Protein AF-A0A815E7V5-F1 (afdb_monomer)

pLDDT: mean 80.06, std 16.49, range [22.16, 98.81]

Foldseek 3Di:
DDDDDDDDDDDDDDPDDPQDPLVQQFQEAEEEEALPDDVPDPVNVVLVLLLCLLPVHYDYDNDLVVVLVVLVPDDRHAYEYEYEPVCCVVNCVVCLPPPRYQAYEYEYCDQPVSVVPCVVGPRYPGYDPDSVVVSVSSSVSSVLVLVQPQDDDFDDPPDDPPPDDPVVVVVVVVLVVLLPDDDDPVLLVVLLVVQCSSSVSHPVQVVVSVVCVVCVPVDALVCVCPDPHSPVSRQSSCVVVVVVVSCNSCSVSSNRVVVVVVVVVCVVCVPDDDDDDDDDDDDHDDDLVVLVVVVVRDPPQPPLNVVVVVVLLVVLVVDDLVRLLVLLPQWDWDDDDQVQVQLLVVLQLLLVLVCVVDVPCVQLRDHPPDPPDQPLQAEEEEAPFDDVNHNDQVPFPFQADPSQPDDRYHYDHDDDDDPDPSYAYEYEYEQVRCPDPVNVVVQVPDDLRYAYEYEDADLDQPNQVVLVGFHPFYQYLDSSGLFHFLSFKAKGFDPDPDIDIPDDPVSQPCDPSNVVVCVVSVNDDPDSSLVSSLVSLLSSADLAEEEEDADCPPVPLVVQVVFLCVQTPYLYAYDNDPDPPRHDDPPDPVVVSNLLRHQEYAQEDNEQAQSSRHNRLLSCVVSNHAYEYDHHDPVSCVSSVNPPLQHHYPVVDPGSNVVSVVSVVLSPDSVSVSSNCPCVSRIDMGRDCSVRSSSSVSSVSVSVSSDDSPPSHGDNGPSCVSRHPD

Secondary structure (DSSP, 8-state):
---------------------GGGS-SEEEEEE-TT--TT-HHHHHHHHHHHHH-S-EEEES-HHHHHHHHHH--SSEEEEEEEHHHHHHHHHHHTT-TTEEEEEEE-S-HHHHHHHGGG-TTEEEEESSHHHHHHHHHHHHHHHHHHTSPP----TTS-TT---HHHHHHHHHHHHHHHS---HHHHHHHHHHHHHHTTT-HHHHHHHHHHHHHGGGS-HHHHHHSSSTHHHHHHHHHHTT-HHHHHHTHHHHHHHHHHHHHHHHHHTTT--S-------------HHHHHHHHHH-----HHHHHHHHHHHHHHHTS-HHHHHHHHTT--EE----HHHHHHHHHHHHHHHHHHH-TT-GGG---TT--S-----EEEEEE-S-BTTB-TTTT-S-SS-TT-S---EEEESS------TTEEEEEEEETTTT-SHHHHHHTTS--TT-EEEEEE-S--S--GGGGGS---EEEES-TTSSB-TTSS-EEEE---S--EE---GGG----HHHHHHHHHTT---S-HHHHHHHHHHHHHSEEEEEEE-----SHHHHHHHHHHTTTS-EEEESTTS--TT--PPTTSHHHHHHHHHEEEEEEE-S---TT---HHHHHHHHTT-EEEEESS-HHHHHTTT--GGG-EEGGGSSSHHHHHHHHHHHHH-HHHHHHTTTTGGGEEEE--HHHHHHHHHHHHHHHHHH--TT-----S-HHHHHTTT-

Solvent-accessible surface area (backbone atoms only — not comparable to full-atom values): 42501 Å² total; per-residue (Å²): 136,84,92,85,90,87,82,86,90,84,84,90,72,85,79,73,76,76,76,71,79,56,82,70,58,62,61,57,36,37,39,39,39,34,79,81,76,47,90,87,38,69,68,43,55,55,47,54,45,53,46,23,58,46,41,78,42,70,47,79,35,58,47,71,67,63,49,48,54,53,54,72,71,45,82,87,46,38,31,36,36,40,29,28,55,88,53,38,80,73,44,45,80,71,47,65,81,39,88,39,48,62,42,34,36,33,45,32,90,56,52,79,68,54,61,66,69,48,77,82,40,91,47,54,79,49,72,29,76,53,68,67,68,44,39,53,55,48,35,51,51,49,49,52,52,57,67,46,63,65,84,84,85,86,78,58,99,84,59,67,89,82,75,65,56,75,67,51,59,54,50,52,52,49,48,54,50,40,58,68,55,82,74,52,71,66,53,56,48,55,35,51,53,52,48,50,70,56,37,69,76,16,70,65,58,49,53,52,50,56,50,46,72,75,42,51,86,80,50,54,53,61,56,58,51,69,41,98,55,72,61,36,54,36,51,58,48,23,66,71,70,63,37,62,68,59,45,60,52,43,23,58,57,54,30,49,32,50,53,50,52,53,47,52,53,51,62,76,49,70,85,66,88,77,90,79,86,75,91,82,88,79,92,67,74,73,53,73,73,55,46,60,53,46,70,72,68,58,82,73,70,49,70,67,54,53,50,50,55,51,55,50,53,61,56,54,70,75,54,51,72,70,58,35,45,56,60,54,65,54,69,46,86,54,79,90,77,60,52,45,61,48,51,54,50,53,52,48,53,53,39,54,56,47,48,75,74,43,83,84,54,63,84,82,50,79,74,83,85,80,77,90,77,72,78,90,53,39,35,42,35,31,48,75,35,39,54,88,84,39,58,70,62,79,74,43,94,59,57,53,38,93,55,42,91,62,81,54,59,45,83,38,71,67,94,69,93,79,90,52,92,61,52,45,51,34,38,37,36,33,66,82,53,47,82,36,74,69,44,54,54,56,68,67,68,68,61,92,81,53,44,33,30,39,36,46,77,64,95,68,89,79,42,66,77,55,38,83,42,77,35,49,39,36,36,23,45,37,77,90,32,79,22,29,59,33,67,28,38,44,74,43,77,60,88,65,92,72,79,48,68,78,64,59,82,88,72,58,75,74,43,72,67,53,53,48,49,35,51,77,72,68,54,81,79,90,46,69,69,56,52,36,49,52,51,45,44,65,68,52,26,45,83,30,32,36,35,83,41,63,74,69,62,54,54,67,53,54,58,49,48,68,54,24,54,78,44,36,59,61,55,61,27,28,77,63,46,98,50,95,84,41,72,48,54,91,93,35,72,56,43,54,53,51,49,58,31,26,42,26,23,56,21,58,37,69,49,37,20,57,38,49,67,48,49,57,44,36,48,19,52,64,50,71,17,43,20,36,37,41,42,32,59,73,61,48,47,47,76,62,72,47,60,79,52,53,47,46,58,57,84,84,34,98,40,49,56,58,43,16,55,48,51,52,48,39,64,72,31,69,70,63,41,46,59,46,50,72,63,53,87,46,42,47,74,46,47,54,64,85,68,22,48,12,49,28,43,34,47,45,45,45,52,61,69,70,57,64,97,78,74,85,62,48,48,79,46,52,38,62,64,73,47,40,74,95

Mean predicted aligned error: 18.22 Å

InterPro domains:
  IPR001503 Glycosyl transferase family 10 [PTHR11929] (366-722)
  IPR031481 Fucosyltransferase, N-terminal [PF17039] (396-485)
  IPR038577 GT10-like, C-terminal domain superfamily [G3DSA:3.40.50.11660] (454-690)
  IPR055270 Fucosyltransferase, C-terminal [PF00852] (541-721)

Structure (mmCIF, N/CA/C/O backbone):
data_AF-A0A815E7V5-F1
#
_entry.id   AF-A0A815E7V5-F1
#
loop_
_atom_site.group_PDB
_atom_site.id
_atom_site.type_symbol
_atom_site.label_atom_id
_atom_site.label_alt_id
_atom_site.label_comp_id
_atom_site.label_asym_id
_atom_site.label_entity_id
_atom_site.label_seq_id
_atom_site.pdbx_PDB_ins_code
_atom_site.Cartn_x
_atom_site.Cartn_y
_atom_site.Cartn_z
_atom_site.occupancy
_atom_site.B_iso_or_equiv
_atom_site.auth_seq_id
_atom_site.auth_comp_id
_atom_site.auth_asym_id
_atom_site.auth_atom_id
_atom_site.pdbx_PDB_model_num
ATOM 1 N N . MET A 1 1 ? -47.834 -51.664 -8.925 1.00 28.92 1 MET A N 1
ATOM 2 C CA . MET A 1 1 ? -47.866 -53.082 -9.347 1.00 28.92 1 MET A CA 1
ATOM 3 C C . MET A 1 1 ? -46.616 -53.373 -10.168 1.00 28.92 1 MET A C 1
ATOM 5 O O . MET A 1 1 ? -46.277 -52.545 -10.997 1.00 28.92 1 MET A O 1
ATOM 9 N N . ASN A 1 2 ? -45.987 -54.524 -9.889 1.00 25.11 2 ASN A N 1
ATOM 10 C CA . ASN A 1 2 ? -44.830 -55.189 -10.535 1.00 25.11 2 ASN A CA 1
ATOM 11 C C . ASN A 1 2 ? -43.471 -54.461 -10.484 1.00 25.11 2 ASN A C 1
ATOM 13 O O . ASN A 1 2 ? -43.326 -53.404 -11.074 1.00 25.11 2 ASN A O 1
ATOM 17 N N . ARG A 1 3 ? -42.462 -54.866 -9.685 1.00 23.75 3 ARG A N 1
ATOM 18 C CA . ARG A 1 3 ? -41.739 -56.155 -9.439 1.00 23.75 3 ARG A CA 1
ATOM 19 C C . ARG A 1 3 ? -40.857 -56.647 -10.601 1.00 23.75 3 ARG A C 1
ATOM 21 O O . ARG A 1 3 ? -41.374 -56.990 -11.653 1.00 23.75 3 ARG A O 1
ATOM 28 N N . GLY A 1 4 ? -39.563 -56.831 -10.289 1.00 23.94 4 GLY A N 1
ATOM 29 C CA . GLY A 1 4 ? -38.577 -57.659 -11.010 1.00 23.94 4 GLY A CA 1
ATOM 30 C C . GLY A 1 4 ? -37.130 -57.175 -10.791 1.00 23.94 4 GLY A C 1
ATOM 31 O O . GLY A 1 4 ? -36.650 -56.376 -11.576 1.00 23.94 4 GLY A O 1
ATOM 32 N N . LYS A 1 5 ? -36.519 -57.356 -9.606 1.00 24.69 5 LYS A N 1
ATOM 33 C CA . LYS A 1 5 ? -35.563 -58.428 -9.215 1.00 24.69 5 LYS A CA 1
ATOM 34 C C . LYS A 1 5 ? -34.324 -58.591 -10.118 1.00 24.69 5 LYS A C 1
ATOM 36 O O . LYS A 1 5 ? -34.445 -59.107 -11.218 1.00 24.69 5 LYS A O 1
ATOM 41 N N . LEU A 1 6 ? -33.143 -58.352 -9.534 1.00 23.23 6 LEU A N 1
ATOM 42 C CA . LEU A 1 6 ? -31.944 -59.188 -9.696 1.00 23.23 6 LEU A CA 1
ATOM 43 C C . LEU A 1 6 ? -31.101 -59.154 -8.401 1.00 23.23 6 LEU A C 1
ATOM 45 O O . LEU A 1 6 ? -30.922 -58.116 -7.771 1.00 23.23 6 LEU A O 1
ATOM 49 N N . THR A 1 7 ? -30.707 -60.352 -7.986 1.00 23.59 7 THR A N 1
ATOM 50 C CA . THR A 1 7 ? -30.080 -60.842 -6.741 1.00 23.59 7 THR A CA 1
ATOM 51 C C . THR A 1 7 ? -28.543 -60.712 -6.756 1.00 23.59 7 THR A C 1
ATOM 53 O O . THR A 1 7 ? -27.946 -60.993 -7.786 1.00 23.59 7 THR A O 1
ATOM 56 N N . THR A 1 8 ? -27.901 -60.166 -5.702 1.00 23.45 8 THR A N 1
ATOM 57 C CA . THR A 1 8 ? -27.002 -60.808 -4.682 1.00 23.45 8 THR A CA 1
ATOM 58 C C . THR A 1 8 ? -25.978 -61.823 -5.240 1.00 23.45 8 THR A C 1
ATOM 60 O O . THR A 1 8 ? -26.403 -62.773 -5.883 1.00 23.45 8 THR A O 1
ATOM 63 N N . ASN A 1 9 ? -24.653 -61.781 -5.014 1.00 22.22 9 ASN A N 1
ATOM 64 C CA . ASN A 1 9 ? -23.875 -61.650 -3.766 1.00 22.22 9 ASN A CA 1
ATOM 65 C C . ASN A 1 9 ? -22.360 -61.536 -4.079 1.00 22.22 9 ASN A C 1
ATOM 67 O O . ASN A 1 9 ? -21.902 -62.250 -4.965 1.00 22.22 9 ASN A O 1
ATOM 71 N N . SER A 1 10 ? -21.577 -60.829 -3.248 1.00 22.16 10 SER A N 1
ATOM 72 C CA . SER A 1 10 ? -20.351 -61.397 -2.641 1.00 22.16 10 SER A CA 1
ATOM 73 C C . SER A 1 10 ? -19.775 -60.523 -1.512 1.00 22.16 10 SER A C 1
ATOM 75 O O . SER A 1 10 ? -19.453 -59.356 -1.715 1.00 22.16 10 SER A O 1
ATOM 77 N N . SER A 1 11 ? -19.619 -61.169 -0.352 1.00 23.11 11 SER A N 1
ATOM 78 C CA . SER A 1 11 ? -18.674 -60.917 0.752 1.00 23.11 11 SER A CA 1
ATOM 79 C C . SER A 1 11 ? -18.701 -59.568 1.484 1.00 23.11 11 SER A C 1
ATOM 81 O O . SER A 1 11 ? -18.035 -58.595 1.145 1.00 23.11 11 SER A O 1
ATOM 83 N N . THR A 1 12 ? -19.425 -59.626 2.596 1.00 23.88 12 THR A N 1
ATOM 84 C CA . THR A 1 12 ? -19.374 -58.820 3.816 1.00 23.88 12 THR A CA 1
ATOM 85 C C . THR A 1 12 ? -17.962 -58.529 4.343 1.00 23.88 12 THR A C 1
ATOM 87 O O . THR A 1 12 ? -17.263 -59.436 4.790 1.00 23.88 12 THR A O 1
ATOM 90 N N . VAL A 1 13 ? -17.625 -57.243 4.428 1.00 23.19 13 VAL A N 1
ATOM 91 C CA . VAL A 1 13 ? -16.743 -56.671 5.459 1.00 23.19 13 VAL A CA 1
ATOM 92 C C . VAL A 1 13 ? -17.654 -55.846 6.383 1.00 23.19 13 VAL A C 1
ATOM 94 O O . VAL A 1 13 ? -18.552 -55.170 5.863 1.00 23.19 13 VAL A O 1
ATOM 97 N N . PRO A 1 14 ? -17.530 -55.911 7.723 1.00 23.23 14 PRO A N 1
ATOM 98 C CA . PRO A 1 14 ? -18.440 -55.199 8.616 1.00 23.23 14 PRO A CA 1
ATOM 99 C C . PRO A 1 14 ? -18.379 -53.696 8.337 1.00 23.23 14 PRO A C 1
ATOM 101 O O . PRO A 1 14 ? -17.304 -53.100 8.330 1.00 23.23 14 PRO A O 1
ATOM 104 N N . LYS A 1 15 ? -19.545 -53.084 8.099 1.00 24.66 15 LYS A N 1
ATOM 105 C CA . LYS A 1 15 ? -19.705 -51.631 8.015 1.00 24.66 15 LYS A CA 1
ATOM 106 C C . LYS A 1 15 ? -19.150 -51.011 9.298 1.00 24.66 15 LYS A C 1
ATOM 108 O O . LYS A 1 15 ? -19.799 -51.083 10.339 1.00 24.66 15 LYS A O 1
ATOM 113 N N . GLY A 1 16 ? -17.975 -50.391 9.208 1.00 24.00 16 GLY A N 1
ATOM 114 C CA . GLY A 1 16 ? -17.508 -49.459 10.223 1.00 24.00 16 GLY A CA 1
ATOM 115 C C . GLY A 1 16 ? -18.592 -48.406 10.431 1.00 24.00 16 GLY A C 1
ATOM 116 O O . GLY A 1 16 ? -19.012 -47.743 9.478 1.00 24.00 16 GLY A O 1
ATOM 117 N N . ARG A 1 17 ? -19.095 -48.299 11.666 1.00 25.50 17 ARG A N 1
ATOM 118 C CA . ARG A 1 17 ? -19.889 -47.148 12.099 1.00 25.50 17 ARG A CA 1
ATOM 119 C C . ARG A 1 17 ? -19.095 -45.904 11.700 1.00 25.50 17 ARG A C 1
ATOM 121 O O . ARG A 1 17 ? -17.949 -45.759 12.117 1.00 25.50 17 ARG A O 1
ATOM 128 N N . ARG A 1 18 ? -19.671 -45.048 10.849 1.00 27.34 18 ARG A N 1
ATOM 129 C CA . ARG A 1 18 ? -19.133 -43.707 10.590 1.00 27.34 18 ARG A CA 1
ATOM 130 C C . ARG A 1 18 ? -18.951 -43.055 11.958 1.00 27.34 18 ARG A C 1
ATOM 132 O O . ARG A 1 18 ? -19.955 -42.777 12.606 1.00 27.34 18 ARG A O 1
ATOM 139 N N . ARG A 1 19 ? -17.702 -42.857 12.397 1.00 32.31 19 ARG A N 1
ATOM 140 C CA . ARG A 1 19 ? -17.395 -41.953 13.509 1.00 32.31 19 ARG A CA 1
ATOM 141 C C . ARG A 1 19 ? -18.090 -40.637 13.172 1.00 32.31 19 ARG A C 1
ATOM 143 O O . ARG A 1 19 ? -17.807 -40.042 12.130 1.00 32.31 19 ARG A O 1
ATOM 150 N N . ILE A 1 20 ? -19.068 -40.255 13.989 1.00 39.91 20 ILE A N 1
ATOM 151 C CA . ILE A 1 20 ? -19.664 -38.921 13.952 1.00 39.91 20 ILE A CA 1
ATOM 152 C C . ILE A 1 20 ? -18.496 -37.933 14.053 1.00 39.91 20 ILE A C 1
ATOM 154 O O . ILE A 1 20 ? -17.479 -38.243 14.668 1.00 39.91 20 ILE A O 1
ATOM 158 N N . ASN A 1 21 ? -18.578 -36.798 13.365 1.00 42.44 21 ASN A N 1
ATOM 159 C CA . ASN A 1 21 ? -17.485 -35.834 13.286 1.00 42.44 21 ASN A CA 1
ATOM 160 C C . ASN A 1 21 ? -17.308 -35.144 14.660 1.00 42.44 21 ASN A C 1
ATOM 162 O O . ASN A 1 21 ? -17.805 -34.044 14.881 1.00 42.44 21 ASN A O 1
ATOM 166 N N . ILE A 1 22 ? -16.652 -35.837 15.603 1.00 47.00 22 ILE A N 1
ATOM 167 C CA . ILE A 1 22 ? -16.443 -35.476 17.022 1.00 47.00 22 ILE A CA 1
ATOM 168 C C . ILE A 1 22 ? -15.750 -34.104 17.166 1.00 47.00 22 ILE A C 1
ATOM 170 O O . ILE A 1 22 ? -15.919 -33.409 18.166 1.00 47.00 22 ILE A O 1
ATOM 174 N N . GLN A 1 23 ? -15.066 -33.653 16.111 1.00 49.16 23 GLN A N 1
ATOM 175 C CA . GLN A 1 23 ? -14.321 -32.396 16.002 1.00 49.16 23 GLN A CA 1
ATOM 176 C C . GLN A 1 23 ? -15.164 -31.103 16.120 1.00 49.16 23 GLN A C 1
ATOM 178 O O . GLN A 1 23 ? -14.645 -30.029 15.841 1.00 49.16 23 GLN A O 1
ATOM 183 N N . GLN A 1 24 ? -16.454 -31.124 16.473 1.00 54.06 24 GLN A N 1
ATOM 184 C CA . GLN A 1 24 ? -17.323 -29.937 16.332 1.00 54.06 24 GLN A CA 1
ATOM 185 C C . GLN A 1 24 ? -17.975 -29.411 17.619 1.00 54.06 24 GLN A C 1
ATOM 187 O O . GLN A 1 24 ? -18.744 -28.448 17.548 1.00 54.06 24 GLN A O 1
ATOM 192 N N . LEU A 1 25 ? -17.664 -29.977 18.787 1.00 57.09 25 LEU A N 1
ATOM 193 C CA . LEU A 1 25 ? -18.448 -29.756 20.013 1.00 57.09 25 LEU A CA 1
ATOM 194 C C . LEU A 1 25 ? -17.880 -28.722 20.997 1.00 57.09 25 LEU A C 1
ATOM 196 O O . LEU A 1 25 ? -18.635 -28.215 21.823 1.00 57.09 25 LEU A O 1
ATOM 200 N N . GLN A 1 26 ? -16.597 -28.372 20.889 1.00 66.31 26 GLN A N 1
ATOM 201 C CA . GLN A 1 26 ? -15.911 -27.395 21.748 1.00 66.31 26 GLN A CA 1
ATOM 202 C C . GLN A 1 26 ? -15.188 -26.339 20.894 1.00 66.31 26 GLN A C 1
ATOM 204 O O . GLN A 1 26 ? -14.815 -26.609 19.751 1.00 66.31 26 GLN A O 1
ATOM 209 N N . ASN A 1 27 ? -15.019 -25.124 21.425 1.00 69.88 27 ASN A N 1
ATOM 210 C CA . ASN A 1 27 ? -14.283 -24.017 20.795 1.00 69.88 27 ASN A CA 1
ATOM 211 C C . ASN A 1 27 ? -12.766 -24.139 20.934 1.00 69.88 27 ASN A C 1
ATOM 213 O O . ASN A 1 27 ? -12.042 -23.376 20.291 1.00 69.88 27 ASN A O 1
ATOM 217 N N . VAL A 1 28 ? -12.300 -25.077 21.754 1.00 78.50 28 VAL A N 1
ATOM 218 C CA . VAL A 1 28 ? -10.887 -25.295 22.051 1.00 78.50 28 VAL A CA 1
ATOM 219 C C . VAL A 1 28 ? -10.408 -26.584 21.393 1.00 78.50 28 VAL A C 1
ATOM 221 O O . VAL A 1 28 ? -11.081 -27.610 21.447 1.00 78.50 28 VAL A O 1
ATOM 224 N N . LEU A 1 29 ? -9.237 -26.508 20.772 1.00 86.25 29 LEU A N 1
ATOM 225 C CA . LEU A 1 29 ? -8.514 -27.616 20.173 1.00 86.25 29 LEU A CA 1
ATOM 226 C C . LEU A 1 29 ? -7.160 -27.762 20.858 1.00 86.25 29 LEU A C 1
ATOM 228 O O . LEU A 1 29 ? -6.456 -26.769 21.039 1.00 86.25 29 LEU A O 1
ATOM 232 N N . LEU A 1 30 ? -6.772 -28.990 21.188 1.00 88.50 30 LEU A N 1
ATOM 233 C CA . LEU A 1 30 ? -5.449 -29.286 21.713 1.00 88.50 30 LEU A CA 1
ATOM 234 C C . LEU A 1 30 ? -4.524 -29.789 20.604 1.00 88.50 30 LEU A C 1
ATOM 236 O O . LEU A 1 30 ? -4.850 -30.722 19.873 1.00 88.50 30 LEU A O 1
ATOM 240 N N . VAL A 1 31 ? -3.341 -29.191 20.512 1.00 90.06 31 VAL A N 1
ATOM 241 C CA . VAL A 1 31 ? -2.250 -29.642 19.649 1.00 90.06 31 VAL A CA 1
ATOM 242 C C . VAL A 1 31 ? -1.086 -30.094 20.522 1.00 90.06 31 VAL A C 1
ATOM 244 O O . VAL A 1 31 ? -0.522 -29.296 21.269 1.00 90.06 31 VAL A O 1
ATOM 247 N N . TRP A 1 32 ? -0.712 -31.366 20.427 1.00 90.50 32 TRP A N 1
ATOM 248 C CA . TRP A 1 32 ? 0.444 -31.925 21.123 1.00 90.50 32 TRP A CA 1
ATOM 249 C C . TRP A 1 32 ? 1.603 -32.121 20.140 1.00 90.50 32 TRP A C 1
ATOM 251 O O . TRP A 1 32 ? 1.505 -32.906 19.200 1.00 90.50 32 TRP A O 1
ATOM 261 N N . LEU A 1 33 ? 2.688 -31.372 20.345 1.00 89.62 33 LEU A N 1
ATOM 262 C CA . LEU A 1 33 ? 3.904 -31.404 19.539 1.00 89.62 33 LEU A CA 1
ATOM 263 C C . LEU A 1 33 ? 5.062 -31.997 20.346 1.00 89.62 33 LEU A C 1
ATOM 265 O O . LEU A 1 33 ? 5.603 -31.345 21.244 1.00 89.62 33 LEU A O 1
ATOM 269 N N . ASP A 1 34 ? 5.476 -33.206 19.985 1.00 85.00 34 ASP A N 1
ATOM 270 C CA . ASP A 1 34 ? 6.641 -33.862 20.572 1.00 85.00 34 ASP A CA 1
ATOM 271 C C . ASP A 1 34 ? 7.340 -34.739 19.520 1.00 85.00 34 ASP A C 1
ATOM 273 O O . ASP A 1 34 ? 6.710 -35.516 18.806 1.00 85.00 34 ASP A O 1
ATOM 277 N N . SER A 1 35 ? 8.663 -34.596 19.403 1.00 80.62 35 SER A N 1
ATOM 278 C CA . SER A 1 35 ? 9.484 -35.346 18.448 1.00 80.62 35 SER A CA 1
ATOM 279 C C . SER A 1 35 ? 9.504 -36.850 18.723 1.00 80.62 35 SER A C 1
ATOM 281 O O . SER A 1 35 ? 9.860 -37.615 17.833 1.00 80.62 35 SER A O 1
ATOM 283 N N . ASN A 1 36 ? 9.149 -37.266 19.942 1.00 79.31 36 ASN A N 1
ATOM 284 C CA . ASN A 1 36 ? 9.229 -38.650 20.408 1.00 79.31 36 ASN A CA 1
ATOM 285 C C . ASN A 1 36 ? 7.864 -39.357 20.450 1.00 79.31 36 ASN A C 1
ATOM 287 O O . ASN A 1 36 ? 7.740 -40.387 21.111 1.00 79.31 36 ASN A O 1
ATOM 291 N N . ILE A 1 37 ? 6.832 -38.809 19.797 1.00 80.06 37 ILE A N 1
ATOM 292 C CA . ILE A 1 37 ? 5.515 -39.457 19.756 1.00 80.06 37 ILE A CA 1
ATOM 293 C C . ILE A 1 37 ? 5.615 -40.768 18.975 1.00 80.06 37 ILE A C 1
ATOM 295 O O . ILE A 1 37 ? 5.894 -40.772 17.776 1.00 80.06 37 ILE A O 1
ATOM 299 N N . ASP A 1 38 ? 5.328 -41.864 19.670 1.00 76.50 38 ASP A N 1
ATOM 300 C CA . ASP A 1 38 ? 5.145 -43.196 19.108 1.00 76.50 38 ASP A CA 1
ATOM 301 C C . ASP A 1 38 ? 3.757 -43.709 19.506 1.00 76.50 38 ASP A C 1
ATOM 303 O O . ASP A 1 38 ? 3.495 -43.986 20.677 1.00 76.50 38 ASP A O 1
ATOM 307 N N . GLU A 1 39 ? 2.859 -43.830 18.526 1.00 76.44 39 GLU A N 1
ATOM 308 C CA . GLU A 1 39 ? 1.468 -44.238 18.753 1.00 76.44 39 GLU A CA 1
ATOM 309 C C . GLU A 1 39 ? 1.327 -45.674 19.280 1.00 76.44 39 GLU A C 1
ATOM 311 O O . GLU A 1 39 ? 0.272 -46.041 19.805 1.00 76.44 39 GLU A O 1
ATOM 316 N N . THR A 1 40 ? 2.378 -46.487 19.147 1.00 71.81 40 THR A N 1
ATOM 317 C CA . THR A 1 40 ? 2.397 -47.887 19.583 1.00 71.81 40 THR A CA 1
ATOM 318 C C . THR A 1 40 ? 2.818 -48.068 21.042 1.00 71.81 40 THR A C 1
ATOM 320 O O . THR A 1 40 ? 2.721 -49.176 21.566 1.00 71.81 40 THR A O 1
ATOM 323 N N . ASN A 1 41 ? 3.250 -46.993 21.709 1.00 80.75 41 ASN A N 1
ATOM 324 C CA . ASN A 1 41 ? 3.719 -47.018 23.090 1.00 80.75 41 ASN A CA 1
ATOM 325 C C . ASN A 1 41 ? 2.555 -46.887 24.097 1.00 80.75 41 ASN A C 1
ATOM 327 O O . ASN A 1 41 ? 1.693 -46.015 23.961 1.00 80.75 41 ASN A O 1
ATOM 331 N N . ASP A 1 42 ? 2.568 -47.706 25.152 1.00 74.88 42 ASP A N 1
ATOM 332 C CA . ASP A 1 42 ? 1.609 -47.641 26.261 1.00 74.88 42 ASP A CA 1
ATOM 333 C C . ASP A 1 42 ? 1.627 -46.270 26.966 1.00 74.88 42 ASP A C 1
ATOM 335 O O . ASP A 1 42 ? 0.576 -45.745 27.340 1.00 74.88 42 ASP A O 1
ATOM 339 N N . ASP A 1 43 ? 2.793 -45.626 27.072 1.00 74.75 43 ASP A N 1
ATOM 340 C CA . ASP A 1 43 ? 2.923 -44.283 27.654 1.00 74.75 43 ASP A CA 1
ATOM 341 C C . ASP A 1 43 ? 2.219 -43.216 26.806 1.00 74.75 43 ASP A C 1
ATOM 343 O O . ASP A 1 43 ? 1.613 -42.283 27.345 1.00 74.75 43 ASP A O 1
ATOM 347 N N . TYR A 1 44 ? 2.241 -43.364 25.476 1.00 81.56 44 TYR A N 1
ATOM 348 C CA . TYR A 1 44 ? 1.484 -42.496 24.577 1.00 81.56 44 TYR A CA 1
ATOM 349 C C . TYR A 1 44 ? -0.017 -42.702 24.765 1.00 81.56 44 TYR A C 1
ATOM 351 O O . TYR A 1 44 ? -0.745 -41.719 24.892 1.00 81.56 44 TYR A O 1
ATOM 359 N N . GLN A 1 45 ? -0.478 -43.955 24.837 1.00 78.38 45 GLN A N 1
ATOM 360 C CA . GLN A 1 45 ? -1.899 -44.272 25.020 1.00 78.38 45 GLN A CA 1
ATOM 361 C C . GLN A 1 45 ? -2.438 -43.757 26.364 1.00 78.38 45 GLN A C 1
ATOM 363 O O . GLN A 1 45 ? -3.544 -43.217 26.420 1.00 78.38 45 GLN A O 1
ATOM 368 N N . ASN A 1 46 ? -1.634 -43.829 27.427 1.00 79.69 46 ASN A N 1
ATOM 369 C CA . ASN A 1 46 ? -1.967 -43.253 28.732 1.00 79.69 46 ASN A CA 1
ATOM 370 C C . ASN A 1 46 ? -1.945 -41.713 28.717 1.00 79.69 46 ASN A C 1
ATOM 372 O O . ASN A 1 46 ? -2.786 -41.056 29.331 1.00 79.69 46 ASN A O 1
ATOM 376 N N . THR A 1 47 ? -1.004 -41.110 27.991 1.00 80.50 47 THR A N 1
ATOM 377 C CA . THR A 1 47 ? -0.894 -39.648 27.890 1.00 80.50 47 THR A CA 1
ATOM 378 C C . THR A 1 47 ? -2.037 -39.060 27.071 1.00 80.50 47 THR A C 1
ATOM 380 O O . THR A 1 47 ? -2.694 -38.116 27.508 1.00 80.50 47 THR A O 1
ATOM 383 N N . ILE A 1 48 ? -2.330 -39.633 25.902 1.00 82.31 48 ILE A N 1
ATOM 384 C CA . ILE A 1 48 ? -3.389 -39.146 25.016 1.00 82.31 48 ILE A CA 1
ATOM 385 C C . ILE A 1 48 ? -4.777 -39.332 25.638 1.00 82.31 48 ILE A C 1
ATOM 387 O O . ILE A 1 48 ? -5.628 -38.464 25.454 1.00 82.31 48 ILE A O 1
ATOM 391 N N . SER A 1 49 ? -5.010 -40.404 26.408 1.00 80.06 49 SER A N 1
ATOM 392 C CA . SER A 1 49 ? -6.266 -40.592 27.146 1.00 80.06 49 SER A CA 1
ATOM 393 C C . SER A 1 49 ? -6.434 -39.525 28.230 1.00 80.06 49 SER A C 1
ATOM 395 O O . SER A 1 49 ? -7.477 -38.877 28.303 1.00 80.06 49 SER A O 1
ATOM 397 N N . THR A 1 50 ? -5.372 -39.238 28.987 1.00 80.75 50 THR A N 1
ATOM 398 C CA . THR A 1 50 ? -5.373 -38.184 30.014 1.00 80.75 50 THR A CA 1
ATOM 399 C C . THR A 1 50 ? -5.581 -36.791 29.403 1.00 80.75 50 THR A C 1
ATOM 401 O O . THR A 1 50 ? -6.351 -35.984 29.929 1.00 80.75 50 THR A O 1
ATOM 404 N N . LEU A 1 51 ? -4.960 -36.504 28.252 1.00 84.25 51 LEU A N 1
ATOM 405 C CA . LEU A 1 51 ? -5.178 -35.259 27.508 1.00 84.25 51 LEU A CA 1
ATOM 406 C C . LEU A 1 51 ? -6.612 -35.153 26.970 1.00 84.25 51 LEU A C 1
ATOM 408 O O . LEU A 1 51 ? -7.200 -34.076 27.057 1.00 84.25 51 LEU A O 1
ATOM 412 N N . ARG A 1 52 ? -7.199 -36.253 26.477 1.00 82.38 52 ARG A N 1
ATOM 413 C CA . ARG A 1 52 ? -8.595 -36.299 25.999 1.00 82.38 52 ARG A CA 1
ATOM 414 C C . ARG A 1 52 ? -9.621 -36.071 27.103 1.00 82.38 52 ARG A C 1
ATOM 416 O O . ARG A 1 52 ? -10.651 -35.445 26.851 1.00 82.38 52 ARG A O 1
ATOM 423 N N . CYS A 1 53 ? -9.323 -36.504 28.329 1.00 76.44 53 CYS A N 1
ATOM 424 C CA . CYS A 1 53 ? -10.118 -36.156 29.508 1.00 76.44 53 CYS A CA 1
ATOM 425 C C . CYS A 1 53 ? -10.099 -34.645 29.793 1.00 76.44 53 CYS A C 1
ATOM 427 O O . CYS A 1 53 ? -11.063 -34.108 30.334 1.00 76.44 53 CYS A O 1
ATOM 429 N N . ALA A 1 54 ? -9.026 -33.941 29.423 1.00 78.31 54 ALA A N 1
ATOM 430 C CA . ALA A 1 54 ? -8.907 -32.501 29.621 1.00 78.31 54 ALA A CA 1
ATOM 431 C C . ALA A 1 54 ? -9.499 -31.672 28.464 1.00 78.31 54 ALA A C 1
ATOM 433 O O . ALA A 1 54 ? -10.206 -30.698 28.716 1.00 78.31 54 ALA A O 1
ATOM 434 N N . ILE A 1 55 ? -9.242 -32.057 27.209 1.00 79.56 55 ILE A N 1
ATOM 435 C CA . ILE A 1 55 ? -9.816 -31.454 25.994 1.00 79.56 55 ILE A CA 1
ATOM 436 C C . ILE A 1 55 ? -10.164 -32.581 25.021 1.00 79.56 55 ILE A C 1
ATOM 438 O O . ILE A 1 55 ? -9.303 -33.376 24.672 1.00 79.56 55 ILE A O 1
ATOM 442 N N . ASN A 1 56 ? -11.404 -32.626 24.529 1.00 75.06 56 ASN A N 1
ATOM 443 C CA . ASN A 1 56 ? -11.889 -33.759 23.729 1.00 75.06 56 ASN A CA 1
ATOM 444 C C . ASN A 1 56 ? -11.209 -33.872 22.345 1.00 75.06 56 ASN A C 1
ATOM 446 O O . ASN A 1 56 ? -10.995 -34.970 21.837 1.00 75.06 56 ASN A O 1
ATOM 450 N N . ASP A 1 57 ? -10.880 -32.736 21.722 1.00 79.19 57 ASP A N 1
ATOM 451 C CA . ASP A 1 57 ? -10.274 -32.673 20.387 1.00 79.19 57 ASP A CA 1
ATOM 452 C C . ASP A 1 57 ? -8.755 -32.485 20.502 1.00 79.19 57 ASP A C 1
ATOM 454 O O . ASP A 1 57 ? -8.276 -31.383 20.780 1.00 79.19 57 ASP A O 1
ATOM 458 N N . VAL A 1 58 ? -8.003 -33.576 20.325 1.00 84.81 58 VAL A N 1
ATOM 459 C CA . VAL A 1 58 ? -6.538 -33.608 20.452 1.00 84.81 58 VAL A CA 1
ATOM 460 C C . VAL A 1 58 ? -5.911 -34.084 19.146 1.00 84.81 58 VAL A C 1
ATOM 462 O O . VAL A 1 58 ? -6.200 -35.192 18.692 1.00 84.81 58 VAL A O 1
ATOM 465 N N . ASN A 1 59 ? -5.022 -33.270 18.572 1.00 86.06 59 ASN A N 1
ATOM 466 C CA . ASN A 1 59 ? -4.211 -33.616 17.403 1.00 86.06 59 ASN A CA 1
ATOM 467 C C . ASN A 1 59 ? -2.727 -33.672 17.781 1.00 86.06 59 ASN A C 1
ATOM 469 O O . ASN A 1 59 ? -2.230 -32.801 18.496 1.00 86.06 59 ASN A O 1
ATOM 473 N N . THR A 1 60 ? -2.021 -34.685 17.292 1.00 87.94 60 THR A N 1
ATOM 474 C CA . THR A 1 60 ? -0.619 -34.965 17.619 1.00 87.94 60 THR A CA 1
ATOM 475 C C . THR A 1 60 ? 0.283 -34.738 16.410 1.00 87.94 60 THR A C 1
ATOM 477 O O . THR A 1 60 ? -0.084 -35.058 15.282 1.00 87.94 60 THR A O 1
ATOM 480 N N . TYR A 1 61 ? 1.471 -34.178 16.639 1.00 88.69 61 TYR A N 1
ATOM 481 C CA . TYR A 1 61 ? 2.465 -33.918 15.597 1.00 88.69 61 TYR A CA 1
ATOM 482 C C . TYR A 1 61 ? 3.876 -34.201 16.108 1.00 88.69 61 TYR A C 1
ATOM 484 O O . TYR A 1 61 ? 4.221 -33.847 17.233 1.00 88.69 61 TYR A O 1
ATOM 492 N N . THR A 1 62 ? 4.717 -34.772 15.248 1.00 85.56 62 THR A N 1
ATOM 493 C CA . THR A 1 62 ? 6.155 -34.970 15.509 1.00 85.56 62 THR A CA 1
ATOM 494 C C . THR A 1 62 ? 7.027 -33.890 14.869 1.00 85.56 62 THR A C 1
ATOM 496 O O . THR A 1 62 ? 8.152 -33.654 15.308 1.00 85.56 62 THR A O 1
ATOM 499 N N . ASN A 1 63 ? 6.508 -33.202 13.846 1.00 80.56 63 ASN A N 1
ATOM 500 C CA . ASN A 1 63 ? 7.211 -32.175 13.083 1.00 80.56 63 ASN A CA 1
ATOM 501 C C . ASN A 1 63 ? 6.592 -30.784 13.312 1.00 80.56 63 ASN A C 1
ATOM 503 O O . ASN A 1 63 ? 5.393 -30.576 13.107 1.00 80.56 63 ASN A O 1
ATOM 507 N N . GLY A 1 64 ? 7.431 -29.814 13.689 1.00 78.75 64 GLY A N 1
ATOM 508 C CA . GLY A 1 64 ? 7.020 -28.430 13.929 1.00 78.75 64 GLY A CA 1
ATOM 509 C C . GLY A 1 64 ? 6.446 -27.714 12.700 1.00 78.75 64 GLY A C 1
ATOM 510 O O . GLY A 1 64 ? 5.541 -26.901 12.858 1.00 78.75 64 GLY A O 1
ATOM 511 N N . ASP A 1 65 ? 6.903 -28.023 11.483 1.00 82.00 65 ASP A N 1
ATOM 512 C CA . ASP A 1 65 ? 6.413 -27.374 10.256 1.00 82.00 65 ASP A CA 1
ATOM 513 C C . ASP A 1 65 ? 5.009 -27.856 9.865 1.00 82.00 65 ASP A C 1
ATOM 515 O O . ASP A 1 65 ? 4.151 -27.040 9.534 1.00 82.00 65 ASP A O 1
ATOM 519 N N . GLN A 1 66 ? 4.736 -29.159 9.992 1.00 84.12 66 GLN A N 1
ATOM 520 C CA . GLN A 1 66 ? 3.390 -29.714 9.776 1.00 84.12 66 GLN A CA 1
ATOM 521 C C . GLN A 1 66 ? 2.392 -29.181 10.813 1.00 84.12 66 GLN A C 1
ATOM 523 O O . GLN A 1 66 ? 1.265 -28.820 10.479 1.00 84.12 66 GLN A O 1
ATOM 528 N N . CYS A 1 67 ? 2.831 -29.076 12.070 1.00 86.50 67 CYS A N 1
ATOM 529 C CA . CYS A 1 67 ? 2.054 -28.469 13.147 1.00 86.50 67 CYS A CA 1
ATOM 530 C C . CYS A 1 67 ? 1.694 -27.004 12.830 1.00 86.50 67 CYS A C 1
ATOM 532 O O . CYS A 1 67 ? 0.550 -26.585 13.005 1.00 86.50 67 CYS A O 1
ATOM 534 N N . LEU A 1 68 ? 2.647 -26.229 12.302 1.00 85.19 68 LEU A N 1
ATOM 535 C CA . LEU A 1 68 ? 2.430 -24.834 11.912 1.00 85.19 68 LEU A CA 1
ATOM 536 C C . LEU A 1 68 ? 1.426 -24.681 10.766 1.00 85.19 68 LEU A C 1
ATOM 538 O O . LEU A 1 68 ? 0.545 -23.826 10.850 1.00 85.19 68 LEU A O 1
ATOM 542 N N . GLU A 1 69 ? 1.533 -25.504 9.723 1.00 85.62 69 GLU A N 1
ATOM 543 C CA . GLU A 1 69 ? 0.596 -25.498 8.593 1.00 85.62 69 GLU A CA 1
ATOM 544 C C . GLU A 1 69 ? -0.839 -25.809 9.054 1.00 85.62 69 GLU A C 1
ATOM 546 O O . GLU A 1 69 ? -1.799 -25.132 8.671 1.00 85.62 69 GLU A O 1
ATOM 551 N N . PHE A 1 70 ? -0.997 -26.776 9.960 1.00 86.38 70 PHE A N 1
ATOM 552 C CA . PHE A 1 70 ? -2.295 -27.107 10.542 1.00 86.38 70 PHE A CA 1
ATOM 553 C C . PHE A 1 70 ? -2.896 -25.955 11.368 1.00 86.38 70 PHE A C 1
ATOM 555 O O . PHE A 1 70 ? -4.084 -25.642 11.251 1.00 86.38 70 PHE A O 1
ATOM 562 N N . ILE A 1 71 ? -2.082 -25.271 12.177 1.00 84.56 71 ILE A N 1
ATOM 563 C CA . ILE A 1 71 ? -2.549 -24.119 12.965 1.00 84.56 71 ILE A CA 1
ATOM 564 C C . ILE A 1 71 ? -2.952 -22.958 12.047 1.00 84.56 71 ILE A C 1
ATOM 566 O O . ILE A 1 71 ? -3.962 -22.304 12.297 1.00 84.56 71 ILE A O 1
ATOM 570 N N . GLN A 1 72 ? -2.208 -22.716 10.963 1.00 81.56 72 GLN A N 1
ATOM 571 C CA . GLN A 1 72 ? -2.527 -21.665 9.991 1.00 81.56 72 GLN A CA 1
ATOM 572 C C . GLN A 1 72 ? -3.830 -21.932 9.227 1.00 81.56 72 GLN A C 1
ATOM 574 O O . GLN A 1 72 ? -4.541 -20.988 8.882 1.00 81.56 72 GLN A O 1
ATOM 579 N N . THR A 1 73 ? -4.153 -23.202 8.977 1.00 79.25 73 THR A N 1
ATOM 580 C CA . THR A 1 73 ? -5.372 -23.618 8.263 1.00 79.25 73 THR A CA 1
ATOM 581 C C . THR A 1 73 ? -6.602 -23.737 9.168 1.00 79.25 73 THR A C 1
ATOM 583 O O . THR A 1 73 ? -7.725 -23.759 8.666 1.00 79.25 73 THR A O 1
ATOM 586 N N . THR A 1 74 ? -6.425 -23.749 10.492 1.00 75.25 74 THR A N 1
ATOM 587 C CA . THR A 1 74 ? -7.522 -23.757 11.472 1.00 75.25 74 THR A CA 1
ATOM 588 C C . THR A 1 74 ? -7.995 -22.323 11.731 1.00 75.25 74 THR A C 1
ATOM 590 O O . THR A 1 74 ? -7.234 -21.511 12.242 1.00 75.25 74 THR A O 1
ATOM 593 N N . ILE A 1 75 ? -9.238 -21.974 11.380 1.00 66.12 75 ILE A N 1
ATOM 594 C CA . ILE A 1 75 ? -9.726 -20.572 11.417 1.00 66.12 75 ILE A CA 1
ATOM 595 C C . ILE A 1 75 ? -10.858 -20.376 12.445 1.00 66.12 75 ILE A C 1
ATOM 597 O O . ILE A 1 75 ? -11.105 -19.263 12.902 1.00 66.12 75 ILE A O 1
ATOM 601 N N . ASP A 1 76 ? -11.544 -21.450 12.839 1.00 67.50 76 ASP A N 1
ATOM 602 C CA . ASP A 1 76 ? -12.787 -21.433 13.623 1.00 67.50 76 ASP A CA 1
ATOM 603 C C . ASP A 1 76 ? -12.634 -21.938 15.073 1.00 67.50 76 ASP A C 1
ATOM 605 O O . ASP A 1 76 ? -13.626 -22.060 15.799 1.00 67.50 76 ASP A O 1
ATOM 609 N N . LYS A 1 77 ? -11.402 -22.228 15.512 1.00 73.56 77 LYS A N 1
ATOM 610 C CA . LYS A 1 77 ? -11.099 -22.759 16.850 1.00 73.56 77 LYS A CA 1
ATOM 611 C C . LYS A 1 77 ? -9.913 -22.063 17.504 1.00 73.56 77 LYS A C 1
ATOM 613 O O . LYS A 1 77 ? -9.006 -21.575 16.836 1.00 73.56 77 LYS A O 1
ATOM 618 N N . ASN A 1 78 ? -9.917 -22.076 18.832 1.00 80.62 78 ASN A N 1
ATOM 619 C CA . ASN A 1 78 ? -8.800 -21.640 19.658 1.00 80.62 78 ASN A CA 1
ATOM 620 C C . ASN A 1 78 ? -7.880 -22.821 19.949 1.00 80.62 78 ASN A C 1
ATOM 622 O O . ASN A 1 78 ? -8.349 -23.869 20.381 1.00 80.62 78 ASN A O 1
ATOM 626 N N . VAL A 1 79 ? -6.581 -22.647 19.736 1.00 87.50 79 VAL A N 1
ATOM 627 C CA . VAL A 1 79 ? -5.591 -23.713 19.879 1.00 87.50 79 VAL A CA 1
ATOM 628 C C . VAL A 1 79 ? -4.860 -23.578 21.213 1.00 87.50 79 VAL A C 1
ATOM 630 O O . VAL A 1 79 ? -4.189 -22.575 21.467 1.00 87.50 79 VAL A O 1
ATOM 633 N N . CYS A 1 80 ? -4.957 -24.607 22.050 1.00 89.88 80 CYS A N 1
ATOM 634 C CA . CYS A 1 80 ? -4.046 -24.853 23.162 1.00 89.88 80 CYS A CA 1
ATOM 635 C C . CYS A 1 80 ? -2.928 -25.779 22.675 1.00 89.88 80 CYS A C 1
ATOM 637 O O . CYS A 1 80 ? -3.197 -26.757 21.982 1.00 89.88 80 CYS A O 1
ATOM 639 N N . MET A 1 81 ? -1.676 -25.486 23.021 1.00 91.50 81 MET A N 1
ATOM 640 C CA . MET A 1 81 ? -0.529 -26.282 22.581 1.00 91.50 81 MET A CA 1
ATOM 641 C C . MET A 1 81 ? 0.211 -26.898 23.762 1.00 91.50 81 MET A C 1
ATOM 643 O O . MET A 1 81 ? 0.549 -26.185 24.701 1.00 91.50 81 MET A O 1
ATOM 647 N N . VAL A 1 82 ? 0.538 -28.185 23.677 1.00 91.62 82 VAL A N 1
ATOM 648 C CA . VAL A 1 82 ? 1.522 -28.851 24.543 1.00 91.62 82 VAL A CA 1
ATOM 649 C C . VAL A 1 82 ? 2.763 -29.111 23.699 1.00 91.62 82 VAL A C 1
ATOM 651 O O . VAL A 1 82 ? 2.673 -29.780 22.673 1.00 91.62 82 VAL A O 1
ATOM 654 N N . ILE A 1 83 ? 3.909 -28.557 24.093 1.00 90.19 83 ILE A N 1
ATOM 655 C CA . ILE A 1 83 ? 5.164 -28.655 23.336 1.00 90.19 83 ILE A CA 1
ATOM 656 C C . ILE A 1 83 ? 6.244 -29.266 24.225 1.00 90.19 83 ILE A C 1
ATOM 658 O O . ILE A 1 83 ? 6.416 -28.850 25.374 1.00 90.19 83 ILE A O 1
ATOM 662 N N . SER A 1 84 ? 7.006 -30.219 23.691 1.00 87.25 84 SER A N 1
ATOM 663 C CA . SER A 1 84 ? 8.169 -30.753 24.396 1.00 87.25 84 SER A CA 1
ATOM 664 C C . SER A 1 84 ? 9.254 -29.684 24.599 1.00 87.25 84 SER A C 1
ATOM 666 O O . SER A 1 84 ? 9.461 -28.792 23.769 1.00 87.25 84 SER A O 1
ATOM 668 N N . GLY A 1 85 ? 9.990 -29.763 25.710 1.00 78.19 85 GLY A N 1
ATOM 669 C CA . GLY A 1 85 ? 11.053 -28.798 26.023 1.00 78.19 85 GLY A CA 1
ATOM 670 C C . GLY A 1 85 ? 12.105 -28.636 24.916 1.00 78.19 85 GLY A C 1
ATOM 671 O O . GLY A 1 85 ? 12.580 -27.523 24.687 1.00 78.19 85 GLY A O 1
ATOM 672 N N . SER A 1 86 ? 12.429 -29.714 24.192 1.00 79.25 86 SER A N 1
ATOM 673 C CA . SER A 1 86 ? 13.400 -29.713 23.086 1.00 79.25 86 SER A CA 1
ATOM 674 C C . SER A 1 86 ? 12.930 -28.911 21.869 1.00 79.25 86 SER A C 1
ATOM 676 O O . SER A 1 86 ? 13.741 -28.257 21.217 1.00 79.25 86 SER A O 1
ATOM 678 N N . LEU A 1 87 ? 11.627 -28.916 21.576 1.00 82.81 87 LEU A N 1
ATOM 679 C CA . LEU A 1 87 ? 11.043 -28.206 20.433 1.00 82.81 87 LEU A CA 1
ATOM 680 C C . LEU A 1 87 ? 10.559 -26.793 20.785 1.00 82.81 87 LEU A C 1
ATOM 682 O O . LEU A 1 87 ? 10.369 -25.962 19.888 1.00 82.81 87 LEU A O 1
ATOM 686 N N . GLY A 1 88 ? 10.384 -26.501 22.077 1.00 80.94 88 GLY A N 1
ATOM 687 C CA . GLY A 1 88 ? 9.850 -25.235 22.580 1.00 80.94 88 GLY A CA 1
ATOM 688 C C . GLY A 1 88 ? 10.614 -24.002 22.090 1.00 80.94 88 GLY A C 1
ATOM 689 O O . GLY A 1 88 ? 9.997 -23.088 21.551 1.00 80.94 88 GLY A O 1
ATOM 690 N N . GLN A 1 89 ? 11.948 -23.987 22.191 1.00 80.25 89 GLN A N 1
ATOM 691 C CA . GLN A 1 89 ? 12.759 -22.805 21.840 1.00 80.25 89 GLN A CA 1
ATOM 692 C C . GLN A 1 89 ? 12.687 -22.424 20.353 1.00 80.25 89 GLN A C 1
ATOM 694 O O . GLN A 1 89 ? 12.761 -21.243 20.018 1.00 80.25 89 GLN A O 1
ATOM 699 N N . HIS A 1 90 ? 12.519 -23.400 19.459 1.00 83.00 90 HIS A N 1
ATOM 700 C CA . HIS A 1 90 ? 12.440 -23.154 18.016 1.00 83.00 90 HIS A CA 1
ATOM 701 C C . HIS A 1 90 ? 11.010 -22.900 17.534 1.00 83.00 90 HIS A C 1
ATOM 703 O O . HIS A 1 90 ? 10.797 -22.137 16.591 1.00 83.00 90 HIS A O 1
ATOM 709 N N . THR A 1 91 ? 10.024 -23.524 18.180 1.00 83.88 91 THR A N 1
ATOM 710 C CA . THR A 1 91 ? 8.631 -23.473 17.723 1.00 83.88 91 THR A CA 1
ATOM 711 C C . THR A 1 91 ? 7.881 -22.284 18.315 1.00 83.88 91 THR A C 1
ATOM 713 O O . THR A 1 91 ? 7.163 -21.603 17.582 1.00 83.88 91 THR A O 1
ATOM 716 N N . VAL A 1 92 ? 8.084 -21.972 19.604 1.00 87.62 92 VAL A N 1
ATOM 717 C CA . VAL A 1 92 ? 7.389 -20.870 20.296 1.00 87.62 92 VAL A CA 1
ATOM 718 C C . VAL A 1 92 ? 7.517 -19.530 19.558 1.00 87.62 92 VAL A C 1
ATOM 720 O O . VAL A 1 92 ? 6.475 -18.914 19.338 1.00 87.62 92 VAL A O 1
ATOM 723 N N . PRO A 1 93 ? 8.702 -19.084 19.084 1.00 86.75 93 PRO A N 1
ATOM 724 C CA . PRO A 1 93 ? 8.819 -17.810 18.368 1.00 86.75 93 PRO A CA 1
ATOM 725 C C . PRO A 1 93 ? 7.964 -17.718 17.098 1.00 86.75 93 PRO A C 1
ATOM 727 O O . PRO A 1 93 ? 7.569 -16.625 16.695 1.00 86.75 93 PRO A O 1
ATOM 730 N N . ARG A 1 94 ? 7.667 -18.862 16.468 1.00 85.81 94 ARG A N 1
ATOM 731 C CA . ARG A 1 94 ? 6.887 -18.953 15.226 1.00 85.81 94 ARG A CA 1
ATOM 732 C C . ARG A 1 94 ? 5.382 -18.973 15.502 1.00 85.81 94 ARG A C 1
ATOM 734 O O . ARG A 1 94 ? 4.632 -18.353 14.756 1.00 85.81 94 ARG A O 1
ATOM 741 N N . VAL A 1 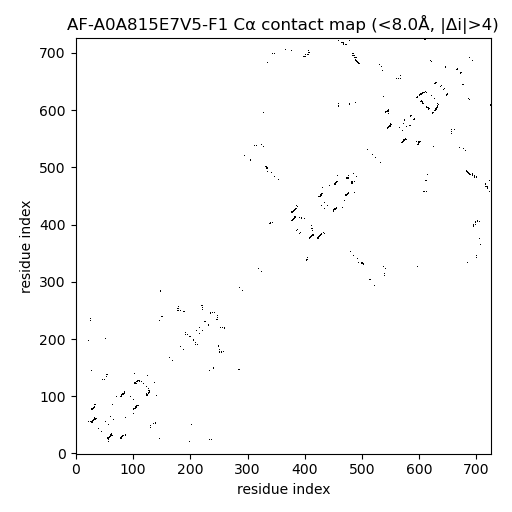95 ? 4.942 -19.643 16.573 1.00 85.62 95 VAL A N 1
ATOM 742 C CA . VAL A 1 95 ? 3.511 -19.782 16.919 1.00 85.62 95 VAL A CA 1
ATOM 743 C C . VAL A 1 95 ? 2.984 -18.688 17.847 1.00 85.62 95 VAL A C 1
ATOM 745 O O . VAL A 1 95 ? 1.789 -18.404 17.840 1.00 85.62 95 VAL A O 1
ATOM 748 N N . HIS A 1 96 ? 3.846 -18.047 18.643 1.00 85.12 96 HIS A N 1
ATOM 749 C CA . HIS A 1 96 ? 3.420 -17.137 19.710 1.00 85.12 96 HIS A CA 1
ATOM 750 C C . HIS A 1 96 ? 2.546 -15.983 19.198 1.00 85.12 96 HIS A C 1
ATOM 752 O O . HIS A 1 96 ? 1.527 -15.656 19.806 1.00 85.12 96 HIS A O 1
ATOM 758 N N . ASN A 1 97 ? 2.886 -15.409 18.044 1.00 81.12 97 ASN A N 1
ATOM 759 C CA . ASN A 1 97 ? 2.159 -14.273 17.472 1.00 81.12 97 ASN A CA 1
ATOM 760 C C . ASN A 1 97 ? 0.897 -14.668 16.683 1.00 81.12 97 ASN A C 1
ATOM 762 O O . ASN A 1 97 ? 0.162 -13.788 16.241 1.00 81.12 97 ASN A O 1
ATOM 766 N N . MET A 1 98 ? 0.611 -15.963 16.513 1.00 80.06 98 MET A N 1
ATOM 767 C CA . MET A 1 98 ? -0.584 -16.424 15.800 1.00 80.06 98 MET A CA 1
ATOM 768 C C . MET A 1 98 ? -1.844 -16.147 16.625 1.00 80.06 98 MET A C 1
ATOM 770 O O . MET A 1 98 ? -1.883 -16.429 17.823 1.00 80.06 98 MET A O 1
ATOM 774 N N . SER A 1 99 ? -2.888 -15.593 16.006 1.00 77.12 99 SER A N 1
ATOM 775 C CA . SER A 1 99 ? -4.134 -15.224 16.698 1.00 77.12 99 SER A CA 1
ATOM 776 C C . SER A 1 99 ? -4.951 -16.436 17.152 1.00 77.12 99 SER A C 1
ATOM 778 O O . SER A 1 99 ? -5.725 -16.323 18.101 1.00 77.12 99 SER A O 1
ATOM 780 N N . GLN A 1 100 ? -4.754 -17.581 16.498 1.00 82.44 100 GLN A N 1
ATOM 781 C CA . GLN A 1 100 ? -5.413 -18.848 16.805 1.00 82.44 100 GLN A CA 1
ATOM 782 C C . GLN A 1 100 ? -4.856 -19.515 18.064 1.00 82.44 100 GLN A C 1
ATOM 784 O O . GLN A 1 100 ? -5.592 -20.204 18.766 1.00 82.44 100 GLN A O 1
ATOM 789 N N . VAL A 1 101 ? -3.567 -19.315 18.360 1.00 86.69 101 VAL A N 1
ATOM 790 C CA . VAL A 1 101 ? -2.897 -19.927 19.515 1.00 86.69 101 VAL A CA 1
ATOM 791 C C . VAL A 1 101 ? -3.211 -19.114 20.760 1.00 86.69 101 VAL A C 1
ATOM 793 O O . VAL A 1 101 ? -2.809 -17.953 20.871 1.00 86.69 101 VAL A O 1
ATOM 796 N N . ASP A 1 102 ? -3.932 -19.730 21.689 1.00 84.25 102 ASP A N 1
ATOM 797 C CA . ASP A 1 102 ? -4.389 -19.105 22.925 1.00 84.25 102 ASP A CA 1
ATOM 798 C C . ASP A 1 102 ? -3.370 -19.291 24.057 1.00 84.25 102 ASP A C 1
ATOM 800 O O . ASP A 1 102 ? -2.871 -18.315 24.617 1.00 84.25 102 ASP A O 1
ATOM 804 N N . SER A 1 103 ? -3.005 -20.546 24.331 1.00 88.62 103 SER A N 1
ATOM 805 C CA . SER A 1 103 ? -2.179 -20.931 25.478 1.00 88.62 103 SER A CA 1
ATOM 806 C C . SER A 1 103 ? -1.173 -22.021 25.098 1.00 88.62 103 SER A C 1
ATOM 808 O O . SER A 1 103 ? -1.508 -22.949 24.362 1.00 88.62 103 SER A O 1
ATOM 810 N N . ILE A 1 104 ? 0.059 -21.916 25.604 1.00 91.19 104 ILE A N 1
ATOM 811 C CA . ILE A 1 104 ? 1.156 -22.863 25.353 1.00 91.19 104 ILE A CA 1
ATOM 812 C C . ILE A 1 104 ? 1.640 -23.456 26.685 1.00 91.19 104 ILE A C 1
ATOM 814 O O . ILE A 1 104 ? 1.908 -22.728 27.640 1.00 91.19 104 ILE A O 1
ATOM 818 N N . PHE A 1 105 ? 1.794 -24.775 26.732 1.00 91.44 105 PHE A N 1
ATOM 819 C CA . PHE A 1 105 ? 2.262 -25.551 27.877 1.00 91.44 105 PHE A CA 1
ATOM 820 C C . PHE A 1 105 ? 3.544 -26.282 27.484 1.00 91.44 105 PHE A C 1
ATOM 822 O O . PHE A 1 105 ? 3.585 -26.944 26.447 1.00 91.44 105 PHE A O 1
ATOM 829 N N . ILE A 1 106 ? 4.601 -26.152 28.286 1.00 89.12 106 ILE A N 1
ATOM 830 C CA . ILE A 1 106 ? 5.875 -26.826 28.013 1.00 89.12 106 ILE A CA 1
ATOM 831 C C . ILE A 1 106 ? 5.973 -28.080 28.875 1.00 89.12 106 ILE A C 1
ATOM 833 O O . ILE A 1 106 ? 5.971 -27.982 30.101 1.00 89.12 106 ILE A O 1
ATOM 837 N N . PHE A 1 107 ? 6.100 -29.245 28.241 1.00 87.25 107 PHE A N 1
ATOM 838 C CA . PHE A 1 107 ? 6.310 -30.520 28.923 1.00 87.25 107 PHE A CA 1
ATOM 839 C C . PHE A 1 107 ? 7.793 -30.907 28.846 1.00 87.25 107 PHE A C 1
ATOM 841 O O . PHE A 1 107 ? 8.345 -31.102 27.760 1.00 87.25 107 PHE A O 1
ATOM 848 N N . SER A 1 108 ? 8.487 -30.923 29.986 1.00 82.19 108 SER A N 1
ATOM 849 C CA . SER A 1 108 ? 9.930 -31.198 30.037 1.00 82.19 108 SER A CA 1
ATOM 850 C C . SER A 1 108 ? 10.371 -31.682 31.413 1.00 82.19 108 SER A C 1
ATOM 852 O O . SER A 1 108 ? 9.951 -31.139 32.432 1.00 82.19 108 SER A O 1
ATOM 854 N N . GLY A 1 109 ? 11.306 -32.636 31.445 1.00 74.56 109 GLY A N 1
ATOM 855 C CA . GLY A 1 109 ? 11.932 -33.116 32.681 1.00 74.56 109 GLY A CA 1
ATOM 856 C C . GLY A 1 109 ? 12.884 -32.109 33.345 1.00 74.56 109 GLY A C 1
ATOM 857 O O . GLY A 1 109 ? 13.240 -32.286 34.506 1.00 74.56 109 GLY A O 1
ATOM 858 N N . ASN A 1 110 ? 13.293 -31.038 32.648 1.00 74.56 110 ASN A N 1
ATOM 859 C CA . ASN A 1 110 ? 14.220 -30.027 33.174 1.00 74.56 110 ASN A CA 1
ATOM 860 C C . ASN A 1 110 ? 13.543 -28.657 33.341 1.00 74.56 110 ASN A C 1
ATOM 862 O O . ASN A 1 110 ? 13.728 -27.737 32.540 1.00 74.56 110 ASN A O 1
ATOM 866 N N . LYS A 1 111 ? 12.752 -28.529 34.410 1.00 76.19 111 LYS A N 1
ATOM 867 C CA . LYS A 1 111 ? 11.969 -27.325 34.725 1.00 76.19 111 LYS A CA 1
ATOM 868 C C . LYS A 1 111 ? 12.830 -26.056 34.820 1.00 76.19 111 LYS A C 1
ATOM 870 O O . LYS A 1 111 ? 12.532 -25.057 34.169 1.00 76.19 111 LYS A O 1
ATOM 875 N N . THR A 1 112 ? 13.945 -26.126 35.544 1.00 71.25 112 THR A N 1
ATOM 876 C CA . THR A 1 112 ? 14.802 -24.973 35.868 1.00 71.25 112 THR A CA 1
ATOM 877 C C . THR A 1 112 ? 15.463 -24.341 34.641 1.00 71.25 112 THR A C 1
ATOM 879 O O . THR A 1 112 ? 15.661 -23.129 34.605 1.00 71.25 112 THR A O 1
ATOM 882 N N . TYR A 1 113 ? 15.800 -25.146 33.625 1.00 76.69 113 TYR A N 1
ATOM 883 C CA . TYR A 1 113 ? 16.379 -24.646 32.375 1.00 76.69 113 TYR A CA 1
ATOM 884 C C . TYR A 1 113 ? 15.343 -23.890 31.531 1.00 76.69 113 TYR A C 1
ATOM 886 O O . TYR A 1 113 ? 15.630 -22.807 31.017 1.00 76.69 113 TYR A O 1
ATOM 894 N N . HIS A 1 114 ? 14.122 -24.425 31.400 1.00 76.38 114 HIS A N 1
ATOM 895 C CA . HIS A 1 114 ? 13.128 -23.808 30.521 1.00 76.38 114 HIS A CA 1
ATOM 896 C C . HIS A 1 114 ? 12.430 -22.587 31.135 1.00 76.38 114 HIS A C 1
ATOM 898 O O . HIS A 1 114 ? 12.061 -21.672 30.403 1.00 76.38 114 HIS A O 1
ATOM 904 N N . GLU A 1 115 ? 12.339 -22.489 32.462 1.00 76.94 115 GLU A N 1
ATOM 905 C CA . GLU A 1 115 ? 11.786 -21.308 33.148 1.00 76.94 115 GLU A CA 1
ATOM 906 C C . GLU A 1 115 ? 12.570 -20.005 32.896 1.00 76.94 115 GLU A C 1
ATOM 908 O O . GLU A 1 115 ? 12.046 -18.914 33.130 1.00 76.94 115 GLU A O 1
ATOM 913 N N . GLN A 1 116 ? 13.814 -20.087 32.411 1.00 74.62 116 GLN A N 1
ATOM 914 C CA . GLN A 1 116 ? 14.643 -18.909 32.141 1.00 74.62 116 GLN A CA 1
ATOM 915 C C . GLN A 1 116 ? 14.216 -18.157 30.875 1.00 74.62 116 GLN A C 1
ATOM 917 O O . GLN A 1 116 ? 14.101 -16.936 30.922 1.00 74.62 116 GLN A O 1
ATOM 922 N N . TRP A 1 117 ? 13.949 -18.864 29.771 1.00 79.62 117 TRP A N 1
ATOM 923 C CA . TRP A 1 117 ? 13.610 -18.247 28.476 1.00 79.62 117 TRP A CA 1
ATOM 924 C C . TRP A 1 117 ? 12.106 -18.029 28.285 1.00 79.62 117 TRP A C 1
ATOM 926 O O . TRP A 1 117 ? 11.686 -17.253 27.433 1.00 79.62 117 TRP A O 1
ATOM 936 N N . ILE A 1 118 ? 11.274 -18.703 29.080 1.00 80.25 118 ILE A N 1
ATOM 937 C CA . ILE A 1 118 ? 9.813 -18.611 28.977 1.00 80.25 118 ILE A CA 1
ATOM 938 C C . ILE A 1 118 ? 9.274 -17.251 29.437 1.00 80.25 118 ILE A C 1
ATOM 940 O O . ILE A 1 118 ? 8.214 -16.834 28.980 1.00 80.25 118 ILE A O 1
ATOM 944 N N . LYS A 1 119 ? 10.017 -16.527 30.286 1.00 76.25 119 LYS A N 1
ATOM 945 C CA . LYS A 1 119 ? 9.623 -15.206 30.810 1.00 76.25 119 LYS A CA 1
ATOM 946 C C . LYS A 1 119 ? 9.366 -14.165 29.719 1.00 76.25 119 LYS A C 1
ATOM 948 O O . LYS A 1 119 ? 8.593 -13.240 29.947 1.00 76.25 119 LYS A O 1
ATOM 953 N N . ASP A 1 120 ? 9.963 -14.351 28.547 1.00 76.69 120 ASP A N 1
ATOM 954 C CA . ASP A 1 120 ? 9.817 -13.451 27.405 1.00 76.69 120 ASP A CA 1
ATOM 955 C C . ASP A 1 120 ? 8.539 -13.724 26.579 1.00 76.69 120 ASP A C 1
ATOM 957 O O . ASP A 1 120 ? 8.232 -12.975 25.652 1.00 76.69 120 ASP A O 1
ATOM 961 N N . TRP A 1 121 ? 7.760 -14.766 26.909 1.00 81.62 121 TRP A N 1
ATOM 962 C CA . TRP A 1 121 ? 6.620 -15.233 26.111 1.00 81.62 121 TRP A CA 1
ATOM 963 C C . TRP A 1 121 ? 5.310 -15.257 26.909 1.00 81.62 121 TRP A C 1
ATOM 965 O O . TRP A 1 121 ? 5.032 -16.175 27.678 1.00 81.62 121 TRP A O 1
ATOM 975 N N . SER A 1 122 ? 4.427 -14.291 26.649 1.00 82.38 122 SER A N 1
ATOM 976 C CA . SER A 1 122 ? 3.188 -14.072 27.422 1.00 82.38 122 SER A CA 1
ATOM 977 C C . SER A 1 122 ? 2.120 -15.174 27.322 1.00 82.38 122 SER A C 1
ATOM 979 O O . SER A 1 122 ? 1.257 -15.267 28.191 1.00 82.38 122 SER A O 1
ATOM 981 N N . LYS A 1 123 ? 2.154 -16.010 26.276 1.00 87.12 123 LYS A N 1
ATOM 982 C CA . LYS A 1 123 ? 1.174 -17.090 26.049 1.00 87.12 123 LYS A CA 1
ATOM 983 C C . LYS A 1 123 ? 1.574 -18.409 26.704 1.00 87.12 123 LYS A C 1
ATOM 985 O O . LYS A 1 123 ? 0.797 -19.361 26.664 1.00 87.12 123 LYS A O 1
ATOM 990 N N . ILE A 1 124 ? 2.778 -18.496 27.269 1.00 88.12 124 ILE A N 1
ATOM 991 C CA . ILE A 1 124 ? 3.217 -19.709 27.952 1.00 88.12 124 ILE A CA 1
ATOM 992 C C . ILE A 1 124 ? 2.642 -19.709 29.367 1.00 88.12 124 ILE A C 1
ATOM 994 O O . ILE A 1 124 ? 2.916 -18.808 30.155 1.00 88.12 124 ILE A O 1
ATOM 998 N N . LYS A 1 125 ? 1.838 -20.725 29.685 1.00 86.06 125 LYS A N 1
ATOM 999 C CA . LYS A 1 125 ? 1.159 -20.851 30.984 1.00 86.06 125 LYS A CA 1
ATOM 1000 C C . LYS A 1 125 ? 2.017 -21.552 32.040 1.00 86.06 125 LYS A C 1
ATOM 1002 O O . LYS A 1 125 ? 1.787 -21.358 33.228 1.00 86.06 125 LYS A O 1
ATOM 1007 N N . GLY A 1 126 ? 3.023 -22.327 31.630 1.00 85.38 126 GLY A N 1
ATOM 1008 C CA . GLY A 1 126 ? 3.978 -22.934 32.557 1.00 85.38 126 GLY A CA 1
ATOM 1009 C C . GLY A 1 126 ? 4.832 -24.052 31.959 1.00 85.38 126 GLY A C 1
ATOM 1010 O O . GLY A 1 126 ? 4.646 -24.452 30.806 1.00 85.38 126 GLY A O 1
ATOM 1011 N N . VAL A 1 127 ? 5.763 -24.548 32.783 1.00 86.44 127 VAL A N 1
ATOM 1012 C CA . VAL A 1 127 ? 6.580 -25.744 32.527 1.00 86.44 127 VAL A CA 1
ATOM 1013 C C . VAL A 1 127 ? 6.174 -26.847 33.490 1.00 86.44 127 VAL A C 1
ATOM 1015 O O . VAL A 1 127 ? 6.171 -26.647 34.709 1.00 86.44 127 VAL A O 1
ATOM 1018 N N . PHE A 1 128 ? 5.884 -28.019 32.940 1.00 86.94 128 PHE A N 1
ATOM 1019 C CA . PHE A 1 128 ? 5.373 -29.165 33.673 1.00 86.94 128 PHE A CA 1
ATOM 1020 C C . PHE A 1 128 ? 6.295 -30.368 33.487 1.00 86.94 128 PHE A C 1
ATOM 1022 O O . PHE A 1 128 ? 6.735 -30.667 32.377 1.00 86.94 128 PHE A O 1
ATOM 1029 N N . THR A 1 129 ? 6.589 -31.041 34.598 1.00 84.31 129 THR A N 1
ATOM 1030 C CA . THR A 1 129 ? 7.359 -32.294 34.652 1.00 84.31 129 THR A CA 1
ATOM 1031 C C . THR A 1 129 ? 6.454 -33.518 34.789 1.00 84.31 129 THR A C 1
ATOM 1033 O O . THR A 1 129 ? 6.915 -34.635 34.595 1.00 84.31 129 THR A O 1
ATOM 1036 N N . ASP A 1 130 ? 5.189 -33.303 35.159 1.00 82.38 130 ASP A N 1
ATOM 1037 C CA . ASP A 1 130 ? 4.165 -34.325 35.375 1.00 82.38 130 ASP A CA 1
ATOM 1038 C C . ASP A 1 130 ? 2.916 -33.956 34.568 1.00 82.38 130 ASP A C 1
ATOM 1040 O O . ASP A 1 130 ? 2.601 -32.772 34.396 1.00 82.38 130 ASP A O 1
ATOM 1044 N N . ILE A 1 131 ? 2.228 -34.970 34.050 1.00 82.75 131 ILE A N 1
ATOM 1045 C CA . ILE A 1 131 ? 1.044 -34.809 33.210 1.00 82.75 131 ILE A CA 1
ATOM 1046 C C . ILE A 1 131 ? -0.173 -34.320 34.005 1.00 82.75 131 ILE A C 1
ATOM 1048 O O . ILE A 1 131 ? -0.975 -33.552 33.483 1.00 82.75 131 ILE A O 1
ATOM 1052 N N . THR A 1 132 ? -0.294 -34.693 35.279 1.00 83.19 132 THR A N 1
ATOM 1053 C CA . THR A 1 132 ? -1.485 -34.423 36.099 1.00 83.19 132 THR A CA 1
ATOM 1054 C C . THR A 1 132 ? -1.672 -32.923 36.353 1.00 83.19 132 THR A C 1
ATOM 1056 O O . THR A 1 132 ? -2.720 -32.391 35.976 1.00 83.19 132 THR A O 1
ATOM 1059 N N . PRO A 1 133 ? -0.664 -32.180 36.865 1.00 86.00 133 PRO A N 1
ATOM 1060 C CA . PRO A 1 133 ? -0.790 -30.734 37.064 1.00 86.00 133 PRO A CA 1
ATOM 1061 C C . PRO A 1 133 ? -0.902 -29.967 35.740 1.00 86.00 133 PRO A C 1
ATOM 1063 O O . PRO A 1 133 ? -1.505 -28.897 35.682 1.00 86.00 133 PRO A O 1
ATOM 1066 N N . MET A 1 134 ? -0.327 -30.507 34.658 1.00 88.50 134 MET A N 1
ATOM 1067 C CA . MET A 1 134 ? -0.467 -29.930 33.322 1.00 88.50 134 MET A CA 1
ATOM 1068 C C . MET A 1 134 ? -1.912 -30.034 32.834 1.00 88.50 134 MET A C 1
ATOM 1070 O O . MET A 1 134 ? -2.460 -29.052 32.343 1.00 88.50 134 MET A O 1
ATOM 1074 N N . CYS A 1 135 ? -2.540 -31.200 32.989 1.00 83.81 135 CYS A N 1
ATOM 1075 C CA . CYS A 1 135 ? -3.930 -31.422 32.612 1.00 83.81 135 CYS A CA 1
ATOM 1076 C C . CYS A 1 135 ? -4.892 -30.546 33.421 1.00 83.81 135 CYS A C 1
ATOM 1078 O O . CYS A 1 135 ? -5.842 -30.024 32.845 1.00 83.81 135 CYS A O 1
ATOM 1080 N N . GLU A 1 136 ? -4.639 -30.317 34.712 1.00 84.88 136 GLU A N 1
ATOM 1081 C CA . GLU A 1 136 ? -5.418 -29.365 35.519 1.00 84.88 136 GLU A CA 1
ATOM 1082 C C . GLU A 1 136 ? -5.311 -27.932 34.976 1.00 84.88 136 GLU A C 1
ATOM 1084 O O . GLU A 1 136 ? -6.330 -27.289 34.716 1.00 84.88 136 GLU A O 1
ATOM 1089 N N . ALA A 1 137 ? -4.090 -27.458 34.708 1.00 85.31 137 ALA A N 1
ATOM 1090 C CA . ALA A 1 137 ? -3.863 -26.127 34.140 1.00 85.31 137 ALA A CA 1
ATOM 1091 C C . ALA A 1 137 ? -4.465 -25.977 32.729 1.00 85.31 137 ALA A C 1
ATOM 1093 O O . ALA A 1 137 ? -4.950 -24.911 32.345 1.00 85.31 137 ALA A O 1
ATOM 1094 N N . LEU A 1 138 ? -4.454 -27.056 31.950 1.00 86.25 138 LEU A N 1
ATOM 1095 C CA . LEU A 1 138 ? -5.022 -27.114 30.609 1.00 86.25 138 LEU A CA 1
ATOM 1096 C C . LEU A 1 138 ? -6.557 -27.113 30.639 1.00 86.25 138 LEU A C 1
ATOM 1098 O O . LEU A 1 138 ? -7.166 -26.395 29.846 1.00 86.25 138 LEU A O 1
ATOM 1102 N N . LYS A 1 139 ? -7.185 -27.817 31.593 1.00 83.31 139 LYS A N 1
ATOM 1103 C CA . LYS A 1 139 ? -8.632 -27.724 31.861 1.00 83.31 139 LYS A CA 1
ATOM 1104 C C . LYS A 1 139 ? -9.036 -26.300 32.239 1.00 83.31 139 LYS A C 1
ATOM 1106 O O . LYS A 1 139 ? -10.031 -25.788 31.727 1.00 83.31 139 LYS A O 1
ATOM 1111 N N . GLU A 1 140 ? -8.259 -25.643 33.098 1.00 83.19 140 GLU A N 1
ATOM 1112 C CA . GLU A 1 140 ? -8.521 -24.262 33.507 1.00 83.19 140 GLU A CA 1
ATOM 1113 C C . GLU A 1 140 ? -8.413 -23.288 32.323 1.00 83.19 140 GLU A C 1
ATOM 1115 O O . GLU A 1 140 ? -9.324 -22.487 32.097 1.00 83.19 140 GLU A O 1
ATOM 1120 N N . ALA A 1 141 ? -7.357 -23.400 31.512 1.00 82.50 141 ALA A N 1
ATOM 1121 C CA . ALA A 1 141 ? -7.180 -22.564 30.326 1.00 82.50 141 ALA A CA 1
ATOM 1122 C C . ALA A 1 141 ? -8.287 -22.787 29.283 1.00 82.50 141 ALA A C 1
ATOM 1124 O O . ALA A 1 141 ? -8.830 -21.823 28.742 1.00 82.50 141 ALA A O 1
ATOM 1125 N N . ALA A 1 142 ? -8.676 -24.042 29.034 1.00 80.56 142 ALA A N 1
ATOM 1126 C CA . ALA A 1 142 ? -9.787 -24.359 28.141 1.00 80.56 142 ALA A CA 1
ATOM 1127 C C . ALA A 1 142 ? -11.106 -23.753 28.650 1.00 80.56 142 ALA A C 1
ATOM 1129 O O . ALA A 1 142 ? -11.858 -23.159 27.875 1.00 80.56 142 ALA A O 1
ATOM 1130 N N . HIS A 1 143 ? -11.360 -23.830 29.959 1.00 76.75 143 HIS A N 1
ATOM 1131 C CA . HIS A 1 143 ? -12.548 -23.247 30.575 1.00 76.75 143 HIS A CA 1
ATOM 1132 C C . HIS A 1 143 ? -12.589 -21.716 30.448 1.00 76.75 143 HIS A C 1
ATOM 1134 O O . HIS A 1 143 ? -13.611 -21.157 30.042 1.00 76.75 143 HIS A O 1
ATOM 1140 N N . GLN A 1 144 ? -11.476 -21.034 30.734 1.00 74.38 144 GLN A N 1
ATOM 1141 C CA . GLN A 1 144 ? -11.351 -19.582 30.555 1.00 74.38 144 GLN A CA 1
ATOM 1142 C C . GLN A 1 144 ? -11.576 -19.182 29.090 1.00 74.38 144 GLN A C 1
ATOM 1144 O O . GLN A 1 144 ? -12.325 -18.247 28.797 1.00 74.38 144 GLN A O 1
ATOM 1149 N N . CYS A 1 145 ? -10.991 -19.936 28.158 1.00 74.00 145 CYS A N 1
ATOM 1150 C CA . CYS A 1 145 ? -11.139 -19.718 26.725 1.00 74.00 145 CYS A CA 1
ATOM 1151 C C . CYS A 1 145 ? -12.608 -19.812 26.277 1.00 74.00 145 CYS A C 1
ATOM 1153 O O . CYS A 1 145 ? -13.092 -18.933 25.561 1.00 74.00 145 CYS A O 1
ATOM 1155 N N . GLU A 1 146 ? -13.353 -20.811 26.756 1.00 72.06 146 GLU A N 1
ATOM 1156 C CA . GLU A 1 146 ? -14.786 -20.964 26.475 1.00 72.06 146 GLU A CA 1
ATOM 1157 C C . GLU A 1 146 ? -15.630 -19.805 27.028 1.00 72.06 146 GLU A C 1
ATOM 1159 O O . GLU A 1 146 ? -16.470 -19.245 26.311 1.00 72.06 146 GLU A O 1
ATOM 1164 N N . GLN A 1 147 ? -15.377 -19.386 28.274 1.00 69.25 147 GLN A N 1
ATOM 1165 C CA . GLN A 1 147 ? -16.074 -18.253 28.894 1.00 69.25 147 GLN A CA 1
ATOM 1166 C C . GLN A 1 147 ? -15.831 -16.933 28.147 1.00 69.25 147 GLN A C 1
ATOM 1168 O O . GLN A 1 147 ? -16.756 -16.125 27.987 1.00 69.25 147 GLN A O 1
ATOM 1173 N N . ASN A 1 148 ? -14.606 -16.723 27.660 1.00 66.62 148 ASN A N 1
ATOM 1174 C CA . ASN A 1 148 ? -14.201 -15.526 26.925 1.00 66.62 148 ASN A CA 1
ATOM 1175 C C . ASN A 1 148 ? -14.750 -15.470 25.498 1.00 66.62 148 ASN A C 1
ATOM 1177 O O . ASN A 1 148 ? -14.694 -14.419 24.861 1.00 66.62 148 ASN A O 1
ATOM 1181 N N . ALA A 1 149 ? -15.280 -16.570 24.974 1.00 63.75 149 ALA A N 1
ATOM 1182 C CA . ALA A 1 149 ? -15.654 -16.646 23.573 1.00 63.75 149 ALA A CA 1
ATOM 1183 C C . ALA A 1 149 ? -17.081 -16.095 23.296 1.00 63.75 149 ALA A C 1
ATOM 1185 O O . ALA A 1 149 ? -17.463 -15.908 22.141 1.00 63.75 149 ALA A O 1
ATOM 1186 N N . ILE A 1 150 ? -17.877 -15.787 24.330 1.00 61.22 150 ILE A N 1
ATOM 1187 C CA . ILE A 1 150 ? -19.231 -15.224 24.166 1.00 61.22 150 ILE A CA 1
ATOM 1188 C C . ILE A 1 150 ? -19.158 -13.819 23.523 1.00 61.22 150 ILE A C 1
ATOM 1190 O O . ILE A 1 150 ? -18.497 -12.938 24.081 1.00 61.22 150 ILE A O 1
ATOM 1194 N N . PRO A 1 151 ? -19.831 -13.587 22.375 1.00 54.06 151 PRO A N 1
ATOM 1195 C CA . PRO A 1 151 ? -19.802 -12.300 21.686 1.00 54.06 151 PRO A CA 1
ATOM 1196 C C . PRO A 1 151 ? -20.506 -11.208 22.502 1.00 54.06 151 PRO A C 1
ATOM 1198 O O . PRO A 1 151 ? -21.537 -11.452 23.128 1.00 54.06 151 PRO A O 1
ATOM 1201 N N . MET A 1 152 ? -19.958 -9.990 22.465 1.00 51.56 152 MET A N 1
ATOM 1202 C CA . MET A 1 152 ? -20.603 -8.790 23.000 1.00 51.56 152 MET A CA 1
ATOM 1203 C C . MET A 1 152 ? -21.280 -8.012 21.873 1.00 51.56 152 MET A C 1
ATOM 1205 O O . MET A 1 152 ? -20.678 -7.773 20.826 1.00 51.56 152 MET A O 1
ATOM 1209 N N . SER A 1 153 ? -22.513 -7.576 22.112 1.00 47.19 153 SER A N 1
ATOM 1210 C CA . SER A 1 153 ? -23.206 -6.599 21.274 1.00 47.19 153 SER A CA 1
ATOM 1211 C C . SER A 1 153 ? -23.248 -5.272 22.024 1.00 47.19 153 SER A C 1
ATOM 1213 O O . SER A 1 153 ? -23.753 -5.209 23.143 1.00 47.19 153 SER A O 1
ATOM 1215 N N . PHE A 1 154 ? -22.695 -4.222 21.422 1.00 47.09 154 PHE A N 1
ATOM 1216 C CA . PHE A 1 154 ? -22.710 -2.871 21.977 1.00 47.09 154 PHE A CA 1
ATOM 1217 C C . PHE A 1 154 ? -23.828 -2.084 21.305 1.00 47.09 154 PHE A C 1
ATOM 1219 O O . PHE A 1 154 ? -23.882 -2.031 20.080 1.00 47.09 154 PHE A O 1
ATOM 1226 N N . VAL A 1 155 ? -24.710 -1.488 22.102 1.00 45.62 155 VAL A N 1
ATOM 1227 C CA . VAL A 1 155 ? -25.761 -0.590 21.612 1.00 45.62 155 VAL A CA 1
ATOM 1228 C C . VAL A 1 155 ? -25.428 0.810 22.105 1.00 45.62 155 VAL A C 1
ATOM 1230 O O . VAL A 1 155 ? -25.230 1.012 23.306 1.00 45.62 155 VAL A O 1
ATOM 1233 N N . GLY A 1 156 ? -25.318 1.770 21.185 1.00 45.84 156 GLY A N 1
ATOM 1234 C CA . GLY A 1 156 ? -25.051 3.161 21.545 1.00 45.84 156 GLY A CA 1
ATOM 1235 C C . GLY A 1 156 ? -26.236 3.796 22.293 1.00 45.84 156 GLY A C 1
ATOM 1236 O O . GLY A 1 156 ? -27.383 3.438 22.029 1.00 45.84 156 GLY A O 1
ATOM 1237 N N . PRO A 1 157 ? -26.010 4.792 23.172 1.00 46.56 157 PRO A N 1
ATOM 1238 C CA . PRO A 1 157 ? -27.072 5.410 23.980 1.00 46.56 157 PRO A CA 1
ATOM 1239 C C . PRO A 1 157 ? -28.183 6.103 23.164 1.00 46.56 157 PRO A C 1
ATOM 1241 O O . PRO A 1 157 ? -29.255 6.352 23.703 1.00 46.56 157 PRO A O 1
ATOM 1244 N N . ASN A 1 158 ? -27.952 6.381 21.872 1.00 46.78 158 ASN A N 1
ATOM 1245 C CA . ASN A 1 158 ? -28.908 7.018 20.954 1.00 46.78 158 ASN A CA 1
ATOM 1246 C C . ASN A 1 158 ? -29.341 6.115 19.782 1.00 46.78 158 ASN A C 1
ATOM 1248 O O . ASN A 1 158 ? -29.989 6.589 18.846 1.00 46.78 158 ASN A O 1
ATOM 1252 N N . GLU A 1 159 ? -28.972 4.833 19.783 1.00 49.69 159 GLU A N 1
ATOM 1253 C CA . GLU A 1 159 ? -29.410 3.913 18.736 1.00 49.69 159 GLU A CA 1
ATOM 1254 C C . GLU A 1 159 ? -30.807 3.371 19.043 1.00 49.69 159 GLU A C 1
ATOM 1256 O O . GLU A 1 159 ? -31.110 2.902 20.138 1.00 49.69 159 GLU A O 1
ATOM 1261 N N . ASN A 1 160 ? -31.693 3.463 18.053 1.00 46.91 160 ASN A N 1
ATOM 1262 C CA . ASN A 1 160 ? -33.056 2.969 18.161 1.00 46.91 160 ASN A CA 1
ATOM 1263 C C . ASN A 1 160 ? -33.027 1.437 18.305 1.00 46.91 160 ASN A C 1
ATOM 1265 O O . ASN A 1 160 ? -32.704 0.742 17.340 1.00 46.91 160 ASN A O 1
ATOM 1269 N N . LEU A 1 161 ? -33.411 0.927 19.482 1.00 50.84 161 LEU A N 1
ATOM 1270 C CA . LEU A 1 161 ? -33.479 -0.504 19.836 1.00 50.84 161 LEU A CA 1
ATOM 1271 C C . LEU A 1 161 ? -34.336 -1.349 18.868 1.00 50.84 161 LEU A C 1
ATOM 1273 O O . LEU A 1 161 ? -34.282 -2.574 18.902 1.00 50.84 161 LEU A O 1
ATOM 1277 N N . ASN A 1 162 ? -35.102 -0.701 17.983 1.00 46.69 162 ASN A N 1
ATOM 1278 C CA . ASN A 1 162 ? -35.936 -1.338 16.966 1.00 46.69 162 ASN A CA 1
ATOM 1279 C C . ASN A 1 162 ? -35.252 -1.529 15.596 1.00 46.69 162 ASN A C 1
ATOM 1281 O O . ASN A 1 162 ? -35.878 -2.066 14.682 1.00 46.69 162 ASN A O 1
ATOM 1285 N N . ARG A 1 163 ? -33.991 -1.114 15.402 1.00 47.50 163 ARG A N 1
ATOM 1286 C CA . ARG A 1 163 ? -33.209 -1.467 14.198 1.00 47.50 163 ARG A CA 1
ATOM 1287 C C . ARG A 1 163 ? -32.516 -2.810 14.400 1.00 47.50 163 ARG A C 1
ATOM 1289 O O . ARG A 1 163 ? -31.304 -2.898 14.542 1.00 47.50 163 ARG A O 1
ATOM 1296 N N . LEU A 1 164 ? -33.324 -3.856 14.455 1.00 51.72 164 LEU A N 1
ATOM 1297 C CA . LEU A 1 164 ? -32.851 -5.220 14.616 1.00 51.72 164 LEU A CA 1
ATOM 1298 C C . LEU A 1 164 ? -32.224 -5.706 13.301 1.00 51.72 164 LEU A C 1
ATOM 1300 O O . LEU A 1 164 ? -32.822 -5.567 12.233 1.00 51.72 164 LEU A O 1
ATOM 1304 N N . ASP A 1 165 ? -31.017 -6.267 13.383 1.00 54.16 165 ASP A N 1
ATOM 1305 C CA . ASP A 1 165 ? -30.411 -7.041 12.297 1.00 54.16 165 ASP A CA 1
ATOM 1306 C C . ASP A 1 165 ? -31.402 -8.132 11.847 1.00 54.16 165 ASP A C 1
ATOM 1308 O O . ASP A 1 165 ? -32.098 -8.723 12.676 1.00 54.16 165 ASP A O 1
ATOM 1312 N N . THR A 1 166 ? -31.487 -8.427 10.548 1.00 56.75 166 THR A N 1
ATOM 1313 C CA . THR A 1 166 ? -32.361 -9.493 10.021 1.00 56.75 166 THR A CA 1
ATOM 1314 C C . THR A 1 166 ? -32.186 -10.834 10.752 1.00 56.75 166 THR A C 1
ATOM 1316 O O . THR A 1 166 ? -33.158 -11.569 10.917 1.00 56.75 166 THR A O 1
ATOM 1319 N N . SER A 1 167 ? -30.985 -11.134 11.260 1.00 60.03 167 SER A N 1
ATOM 1320 C CA . SER A 1 167 ? -30.682 -12.316 12.083 1.00 60.03 167 SER A CA 1
ATOM 1321 C C . SER A 1 167 ? -31.420 -12.355 13.429 1.00 60.03 167 SER A C 1
ATOM 1323 O O . SER A 1 167 ? -31.758 -13.440 13.912 1.00 60.03 167 SER A O 1
ATOM 1325 N N . PHE A 1 168 ? -31.741 -11.199 14.016 1.00 67.06 168 PHE A N 1
ATOM 1326 C CA . PHE A 1 168 ? -32.499 -11.117 15.263 1.00 67.06 168 PHE A CA 1
ATOM 1327 C C . PHE A 1 168 ? -33.947 -11.580 15.077 1.00 67.06 168 PHE A C 1
ATOM 1329 O O . PHE A 1 168 ? -34.492 -12.278 15.928 1.00 67.06 168 PHE A O 1
ATOM 1336 N N . MET A 1 169 ? -34.577 -11.249 13.942 1.00 69.25 169 MET A N 1
ATOM 1337 C CA . MET A 1 169 ? -35.933 -11.729 13.652 1.00 69.25 169 MET A CA 1
ATOM 1338 C C . MET A 1 169 ? -35.973 -13.259 13.576 1.00 69.25 169 MET A C 1
ATOM 1340 O O . MET A 1 169 ? -36.847 -13.883 14.175 1.00 69.25 169 MET A O 1
ATOM 1344 N N . TYR A 1 170 ? -34.996 -13.874 12.902 1.00 72.56 170 TYR A N 1
ATOM 1345 C CA . TYR A 1 170 ? -34.901 -15.333 12.811 1.00 72.56 170 TYR A CA 1
ATOM 1346 C C . TYR A 1 170 ? -34.627 -15.996 14.162 1.00 72.56 170 TYR A C 1
ATOM 1348 O O . TYR A 1 170 ? -35.203 -17.043 14.445 1.00 72.56 170 TYR A O 1
ATOM 1356 N N . THR A 1 171 ? -33.797 -15.395 15.018 1.00 75.25 171 THR A N 1
ATOM 1357 C CA . THR A 1 171 ? -33.540 -15.931 16.365 1.00 75.25 171 THR A CA 1
ATOM 1358 C C . THR A 1 171 ? -34.745 -15.784 17.288 1.00 75.25 171 THR A C 1
ATOM 1360 O O . THR A 1 171 ? -35.008 -16.703 18.059 1.00 75.25 171 THR A O 1
ATOM 1363 N N . GLN A 1 172 ? -35.533 -14.708 17.177 1.00 78.69 172 GLN A N 1
ATOM 1364 C CA . GLN A 1 172 ? -36.808 -14.608 17.897 1.00 78.69 172 GLN A CA 1
ATOM 1365 C C . GLN A 1 172 ? -37.801 -15.676 17.435 1.00 78.69 172 GLN A C 1
ATOM 1367 O O . GLN A 1 172 ? -38.379 -16.359 18.273 1.00 78.69 172 GLN A O 1
ATOM 1372 N N . ILE A 1 173 ? -37.945 -15.886 16.123 1.00 82.81 173 ILE A N 1
ATOM 1373 C CA . ILE A 1 173 ? -38.805 -16.949 15.580 1.00 82.81 173 ILE A CA 1
ATOM 1374 C C . ILE A 1 173 ? -38.330 -18.327 16.060 1.00 82.81 173 ILE A C 1
ATOM 1376 O O . ILE A 1 173 ? -39.137 -19.121 16.535 1.00 82.81 173 ILE A O 1
ATOM 1380 N N . LEU A 1 174 ? -37.025 -18.605 15.994 1.00 83.50 174 LEU A N 1
ATOM 1381 C CA . LEU A 1 174 ? -36.441 -19.858 16.474 1.00 83.50 174 LEU A CA 1
ATOM 1382 C C . LEU A 1 174 ? -36.698 -20.068 17.971 1.00 83.50 174 LEU A C 1
ATOM 1384 O O . LEU A 1 174 ? -37.071 -21.167 18.371 1.00 83.50 174 LEU A O 1
ATOM 1388 N N . LYS A 1 175 ? -36.544 -19.022 18.790 1.00 84.75 175 LYS A N 1
ATOM 1389 C CA . LYS A 1 175 ? -36.856 -19.056 20.224 1.00 84.75 175 LYS A CA 1
ATOM 1390 C C . LYS A 1 175 ? -38.326 -19.419 20.453 1.00 84.75 175 LYS A C 1
ATOM 1392 O O . LYS A 1 175 ? -38.593 -20.346 21.210 1.00 84.75 175 LYS A O 1
ATOM 1397 N N . GLU A 1 176 ? -39.263 -18.750 19.777 1.00 86.69 176 GLU A N 1
ATOM 1398 C CA . GLU A 1 176 ? -40.699 -19.058 19.894 1.00 86.69 176 GLU A CA 1
ATOM 1399 C C . GLU A 1 176 ? -41.010 -20.501 19.465 1.00 86.69 176 GLU A C 1
ATOM 1401 O O . GLU A 1 176 ? -41.754 -21.206 20.147 1.00 86.69 176 GLU A O 1
ATOM 1406 N N . ILE A 1 177 ? -40.388 -20.983 18.382 1.00 86.69 177 ILE A N 1
ATOM 1407 C CA . ILE A 1 177 ? -40.516 -22.375 17.930 1.00 86.69 177 ILE A CA 1
ATOM 1408 C C . ILE A 1 177 ? -40.025 -23.340 19.017 1.00 86.69 177 ILE A C 1
ATOM 1410 O O . ILE A 1 177 ? -40.772 -24.227 19.425 1.00 86.69 177 ILE A O 1
ATOM 1414 N N . LEU A 1 178 ? -38.799 -23.162 19.520 1.00 86.25 178 LEU A N 1
ATOM 1415 C CA . LEU A 1 178 ? -38.193 -24.053 20.516 1.00 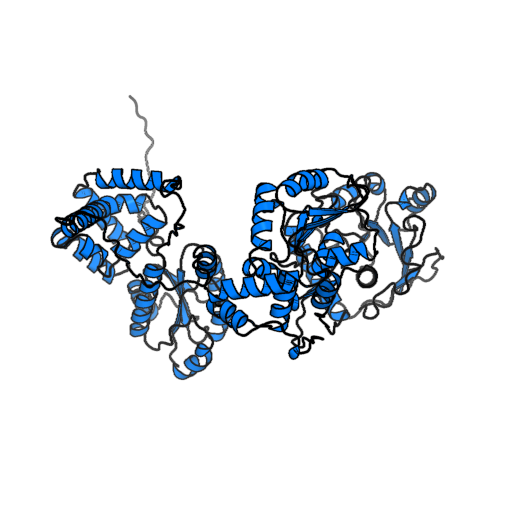86.25 178 LEU A CA 1
ATOM 1416 C C . LEU A 1 178 ? -38.973 -24.081 21.834 1.00 86.25 178 LEU A C 1
ATOM 1418 O O . LEU A 1 178 ? -39.109 -25.140 22.441 1.00 86.25 178 LEU A O 1
ATOM 1422 N N . VAL A 1 179 ? -39.509 -22.941 22.273 1.00 86.62 179 VAL A N 1
ATOM 1423 C CA . VAL A 1 179 ? -40.310 -22.856 23.504 1.00 86.62 179 VAL A CA 1
ATOM 1424 C C . VAL A 1 179 ? -41.693 -23.498 23.325 1.00 86.62 179 VAL A C 1
ATOM 1426 O O . VAL A 1 179 ? -42.234 -24.038 24.294 1.00 86.62 179 VAL A O 1
ATOM 1429 N N . THR A 1 180 ? -42.239 -23.492 22.103 1.00 87.25 180 THR A N 1
ATOM 1430 C CA . THR A 1 180 ? -43.556 -24.069 21.772 1.00 87.25 180 THR A CA 1
ATOM 1431 C C . THR A 1 180 ? -43.507 -25.581 21.529 1.00 87.25 180 THR A C 1
ATOM 1433 O O . THR A 1 180 ? -44.493 -26.280 21.781 1.00 87.25 180 THR A O 1
ATOM 1436 N N . ILE A 1 181 ? -42.379 -26.113 21.044 1.00 87.75 181 ILE A N 1
ATOM 1437 C CA . ILE A 1 181 ? -42.215 -27.552 20.808 1.00 87.75 181 ILE A CA 1
ATOM 1438 C C . ILE A 1 181 ? -42.348 -28.324 22.128 1.00 87.75 181 ILE A C 1
ATOM 1440 O O . ILE A 1 181 ? -41.714 -28.015 23.139 1.00 87.75 181 ILE A O 1
ATOM 1444 N N . LYS A 1 182 ? -43.155 -29.389 22.101 1.00 84.88 182 LYS A N 1
ATOM 1445 C CA . LYS A 1 182 ? -43.225 -30.370 23.185 1.00 84.88 182 LYS A CA 1
ATOM 1446 C C . LYS A 1 182 ? -42.197 -31.466 22.933 1.00 84.88 182 LYS A C 1
ATOM 1448 O O . LYS A 1 182 ? -42.382 -32.294 22.047 1.00 84.88 182 LYS A O 1
ATOM 1453 N N . PHE A 1 183 ? -41.128 -31.467 23.719 1.00 86.00 183 PHE A N 1
ATOM 1454 C CA . PHE A 1 183 ? -40.108 -32.509 23.662 1.00 86.00 183 PHE A CA 1
ATOM 1455 C C . PHE A 1 183 ? -40.541 -33.722 24.489 1.00 86.00 183 PHE A C 1
ATOM 1457 O O . PHE A 1 183 ? -40.674 -33.650 25.710 1.00 86.00 183 PHE A O 1
ATOM 1464 N N . GLU A 1 184 ? -40.781 -34.830 23.799 1.00 87.75 184 GLU A N 1
ATOM 1465 C CA . GLU A 1 184 ? -41.054 -36.140 24.395 1.00 87.75 184 GLU A CA 1
ATOM 1466 C C . GLU A 1 184 ? -39.759 -36.851 24.841 1.00 87.75 184 GLU A C 1
ATOM 1468 O O . GLU A 1 184 ? -38.652 -36.464 24.461 1.00 87.75 184 GLU A O 1
ATOM 1473 N N . GLN A 1 185 ? -39.891 -37.916 25.640 1.00 85.81 185 GLN A N 1
ATOM 1474 C CA . GLN A 1 185 ? -38.755 -38.642 26.229 1.00 85.81 185 GLN A CA 1
ATOM 1475 C C . GLN A 1 185 ? -37.810 -39.262 25.183 1.00 85.81 185 GLN A C 1
ATOM 1477 O O . GLN A 1 185 ? -36.610 -39.348 25.423 1.00 85.81 185 GLN A O 1
ATOM 1482 N N . ASN A 1 186 ? -38.327 -39.655 24.017 1.00 86.44 186 ASN A N 1
ATOM 1483 C CA . ASN A 1 186 ? -37.529 -40.132 22.882 1.00 86.44 186 ASN A CA 1
ATOM 1484 C C . ASN A 1 186 ? -36.525 -39.077 22.388 1.00 86.44 186 ASN A C 1
ATOM 1486 O O . ASN A 1 186 ? -35.362 -39.401 22.202 1.00 86.44 186 ASN A O 1
ATOM 1490 N N . HIS A 1 187 ? -36.929 -37.811 22.265 1.00 85.94 187 HIS A N 1
ATOM 1491 C CA . HIS A 1 187 ? -36.044 -36.726 21.833 1.00 85.94 187 HIS A CA 1
ATOM 1492 C C . HIS A 1 187 ? -34.914 -36.477 22.840 1.00 85.94 187 HIS A C 1
ATOM 1494 O O . HIS A 1 187 ? -33.786 -36.173 22.458 1.00 85.94 187 HIS A O 1
ATOM 1500 N N . ILE A 1 188 ? -35.218 -36.616 24.135 1.00 87.19 188 ILE A N 1
ATOM 1501 C CA . ILE A 1 188 ? -34.224 -36.515 25.210 1.00 87.19 188 ILE A CA 1
ATOM 1502 C C . ILE A 1 188 ? -33.235 -37.686 25.115 1.00 87.19 188 ILE A C 1
ATOM 1504 O O . ILE A 1 188 ? -32.030 -37.487 25.256 1.00 87.19 188 ILE A O 1
ATOM 1508 N N . GLN A 1 189 ? -33.726 -38.894 24.827 1.00 88.19 189 GLN A N 1
ATOM 1509 C CA . GLN A 1 189 ? -32.875 -40.069 24.658 1.00 88.19 189 GLN A CA 1
ATOM 1510 C C . GLN A 1 189 ? -31.965 -39.952 23.430 1.00 88.19 189 GLN A C 1
ATOM 1512 O O . GLN A 1 189 ? -30.769 -40.202 23.546 1.00 88.19 189 GLN A O 1
ATOM 1517 N N . ASP A 1 190 ? -32.495 -39.486 22.296 1.00 87.06 190 ASP A N 1
ATOM 1518 C CA . ASP A 1 190 ? -31.728 -39.244 21.068 1.00 87.06 190 ASP A CA 1
ATOM 1519 C C . ASP A 1 190 ? -30.592 -38.232 21.291 1.00 87.06 190 ASP A C 1
ATOM 1521 O O . ASP A 1 190 ? -29.516 -38.338 20.696 1.00 87.06 190 ASP A O 1
ATOM 1525 N N . TYR A 1 191 ? -30.813 -37.238 22.158 1.00 88.44 191 TYR A N 1
ATOM 1526 C CA . TYR A 1 191 ? -29.769 -36.307 22.579 1.00 88.44 191 TYR A CA 1
ATOM 1527 C C . TYR A 1 191 ? -28.682 -37.005 23.406 1.00 88.44 191 TYR A C 1
ATOM 1529 O O . TYR A 1 191 ? -27.498 -36.815 23.130 1.00 88.44 191 TYR A O 1
ATOM 1537 N N . PHE A 1 192 ? -29.051 -37.834 24.384 1.00 90.12 192 PHE A N 1
ATOM 1538 C CA . PHE A 1 192 ? -28.066 -38.563 25.184 1.00 90.12 192 PHE A CA 1
ATOM 1539 C C . PHE A 1 192 ? -27.273 -39.575 24.358 1.00 90.12 192 PHE A C 1
ATOM 1541 O O . PHE A 1 192 ? -26.065 -39.690 24.552 1.00 90.12 192 PHE A O 1
ATOM 1548 N N . ASP A 1 193 ? -27.906 -40.250 23.403 1.00 87.56 193 ASP A N 1
ATOM 1549 C CA . ASP A 1 193 ? -27.227 -41.157 22.477 1.00 87.56 193 ASP A CA 1
ATOM 1550 C C . ASP A 1 193 ? -26.198 -40.394 21.626 1.00 87.56 193 ASP A C 1
ATOM 1552 O O . ASP A 1 193 ? -25.040 -40.805 21.536 1.00 87.56 193 ASP A O 1
ATOM 1556 N N . TYR A 1 194 ? -26.575 -39.218 21.110 1.00 85.88 194 TYR A N 1
ATOM 1557 C CA . TYR A 1 194 ? -25.655 -38.318 20.415 1.00 85.88 194 TYR A CA 1
ATOM 1558 C C . TYR A 1 194 ? -24.474 -37.881 21.298 1.00 85.88 194 TYR A C 1
ATOM 1560 O O . TYR A 1 194 ? -23.333 -37.887 20.839 1.00 85.88 194 TYR A O 1
ATOM 1568 N N . CYS A 1 195 ? -24.715 -37.544 22.570 1.00 84.69 195 CYS A N 1
ATOM 1569 C CA . CYS A 1 195 ? -23.649 -37.198 23.512 1.00 84.69 195 CYS A CA 1
ATOM 1570 C C . CYS A 1 195 ? -22.715 -38.381 23.803 1.00 84.69 195 CYS A C 1
ATOM 1572 O O . CYS A 1 195 ? -21.503 -38.190 23.865 1.00 84.69 195 CYS A O 1
ATOM 1574 N N . ARG A 1 196 ? -23.237 -39.604 23.948 1.00 87.69 196 ARG A N 1
ATOM 1575 C CA . ARG A 1 196 ? -22.397 -40.792 24.184 1.00 87.69 196 ARG A CA 1
ATOM 1576 C C . ARG A 1 196 ? -21.502 -41.106 22.988 1.00 87.69 196 ARG A C 1
ATOM 1578 O O . ARG A 1 196 ? -20.340 -41.445 23.181 1.00 87.69 196 ARG A O 1
ATOM 1585 N N . ASP A 1 197 ? -22.008 -40.937 21.769 1.00 83.69 197 ASP A N 1
ATOM 1586 C CA . ASP A 1 197 ? -21.196 -41.099 20.558 1.00 83.69 197 ASP A CA 1
ATOM 1587 C C . ASP A 1 197 ? -20.130 -39.994 20.427 1.00 83.69 197 ASP A C 1
ATOM 1589 O O . ASP A 1 197 ? -19.023 -40.234 19.945 1.00 83.69 197 ASP A O 1
ATOM 1593 N N . ALA A 1 198 ? -20.462 -38.781 20.865 1.00 77.38 198 ALA A N 1
ATOM 1594 C CA . ALA A 1 198 ? -19.597 -37.609 20.823 1.00 77.38 198 ALA A CA 1
ATOM 1595 C C . ALA A 1 198 ? -18.425 -37.637 21.821 1.00 77.38 198 ALA A C 1
ATOM 1597 O O . ALA A 1 198 ? -17.347 -37.128 21.509 1.00 77.38 198 ALA A O 1
ATOM 1598 N N . PHE A 1 199 ? -18.642 -38.201 23.010 1.00 79.31 199 PHE A N 1
ATOM 1599 C CA . PHE A 1 199 ? -17.683 -38.222 24.121 1.00 79.31 199 PHE A CA 1
ATOM 1600 C C . PHE A 1 199 ? -17.180 -39.638 24.443 1.00 79.31 199 PHE A C 1
ATOM 1602 O O . PHE A 1 199 ? -16.730 -39.897 25.554 1.00 79.31 199 PHE A O 1
ATOM 1609 N N . VAL A 1 200 ? -17.234 -40.559 23.473 1.00 78.88 200 VAL A N 1
ATOM 1610 C CA . VAL A 1 200 ? -16.888 -41.981 23.665 1.00 78.88 200 VAL A CA 1
ATOM 1611 C C . VAL A 1 200 ? -15.484 -42.203 24.245 1.00 78.88 200 VAL A C 1
ATOM 1613 O O . VAL A 1 200 ? -15.287 -43.138 25.015 1.00 78.88 200 VAL A O 1
ATOM 1616 N N . ASP A 1 201 ? -14.536 -41.323 23.914 1.00 73.00 201 ASP A N 1
ATOM 1617 C CA . ASP A 1 201 ? -13.133 -41.399 24.337 1.00 73.00 201 ASP A CA 1
ATOM 1618 C C . ASP A 1 201 ? -12.832 -40.530 25.589 1.00 73.00 201 ASP A C 1
ATOM 1620 O O . ASP A 1 201 ? -11.665 -40.347 25.935 1.00 73.00 201 ASP A O 1
ATOM 1624 N N . ASN A 1 202 ? -13.853 -39.973 26.265 1.00 79.31 202 ASN A N 1
ATOM 1625 C CA . ASN A 1 202 ? -13.716 -39.136 27.468 1.00 79.31 202 ASN A CA 1
ATOM 1626 C C . ASN A 1 202 ? -14.525 -39.720 28.644 1.00 79.31 202 ASN A C 1
ATOM 1628 O O . ASN A 1 202 ? -15.738 -39.528 28.752 1.00 79.31 202 ASN A O 1
ATOM 1632 N N . GLU A 1 203 ? -13.844 -40.425 29.552 1.00 80.31 203 GLU A N 1
ATOM 1633 C CA . GLU A 1 203 ? -14.485 -41.124 30.677 1.00 80.31 203 GLU A CA 1
ATOM 1634 C C . GLU A 1 203 ? -15.205 -40.178 31.653 1.00 80.31 203 GLU A C 1
ATOM 1636 O O . GLU A 1 203 ? -16.284 -40.502 32.154 1.00 80.31 203 GLU A O 1
ATOM 1641 N N . GLU A 1 204 ? -14.644 -38.993 31.901 1.00 81.12 204 GLU A N 1
ATOM 1642 C CA . GLU A 1 204 ? -15.207 -38.002 32.825 1.00 81.12 204 GLU A CA 1
ATOM 1643 C C . GLU A 1 204 ? -16.538 -37.450 32.303 1.00 81.12 204 GLU A C 1
ATOM 1645 O O . GLU A 1 204 ? -17.539 -37.415 33.028 1.00 81.12 204 GLU A O 1
ATOM 1650 N N . GLU A 1 205 ? -16.591 -37.094 31.018 1.00 83.56 205 GLU A N 1
ATOM 1651 C CA . GLU A 1 205 ? -17.827 -36.615 30.407 1.00 83.56 205 GLU A CA 1
ATOM 1652 C C . GLU A 1 205 ? -18.854 -37.737 30.236 1.00 83.56 205 GLU A C 1
ATOM 1654 O O . GLU A 1 205 ? -20.049 -37.494 30.398 1.00 83.56 205 GLU A O 1
ATOM 1659 N N . MET A 1 206 ? -18.427 -38.988 30.038 1.00 85.12 206 MET A N 1
ATOM 1660 C CA . MET A 1 206 ? -19.336 -40.140 30.060 1.00 85.12 206 MET A CA 1
ATOM 1661 C C . MET A 1 206 ? -20.029 -40.313 31.419 1.00 85.12 206 MET A C 1
ATOM 1663 O O . MET A 1 206 ? -21.236 -40.580 31.465 1.00 85.12 206 MET A O 1
ATOM 1667 N N . VAL A 1 207 ? -19.317 -40.100 32.530 1.00 88.19 207 VAL A N 1
ATOM 1668 C CA . VAL A 1 207 ? -19.918 -40.080 33.876 1.00 88.19 207 VAL A CA 1
ATOM 1669 C C . VAL A 1 207 ? -20.880 -38.898 34.026 1.00 88.19 207 VAL A C 1
ATOM 1671 O O . VAL A 1 207 ? -21.995 -39.068 34.529 1.00 88.19 207 VAL A O 1
ATOM 1674 N N . ASN A 1 208 ? -20.504 -37.711 33.542 1.00 87.62 208 ASN A N 1
ATOM 1675 C CA . ASN A 1 208 ? -21.362 -36.523 33.572 1.00 87.62 208 ASN A CA 1
ATOM 1676 C C . ASN A 1 208 ? -22.646 -36.695 32.742 1.00 87.62 208 ASN A C 1
ATOM 1678 O O . ASN A 1 208 ? -23.710 -36.256 33.182 1.00 87.62 208 ASN A O 1
ATOM 1682 N N . ILE A 1 209 ? -22.576 -37.361 31.584 1.00 90.12 209 ILE A N 1
ATOM 1683 C CA . ILE A 1 209 ? -23.731 -37.704 30.740 1.00 90.12 209 ILE A CA 1
ATOM 1684 C C . ILE A 1 209 ? -24.691 -38.613 31.507 1.00 90.12 209 ILE A C 1
ATOM 1686 O O . ILE A 1 209 ? -25.881 -38.312 31.587 1.00 90.12 209 ILE A O 1
ATOM 1690 N N . GLN A 1 210 ? -24.184 -39.687 32.121 1.00 90.19 210 GLN A N 1
ATOM 1691 C CA . GLN A 1 210 ? -25.012 -40.604 32.914 1.00 90.19 210 GLN A CA 1
ATOM 1692 C C . 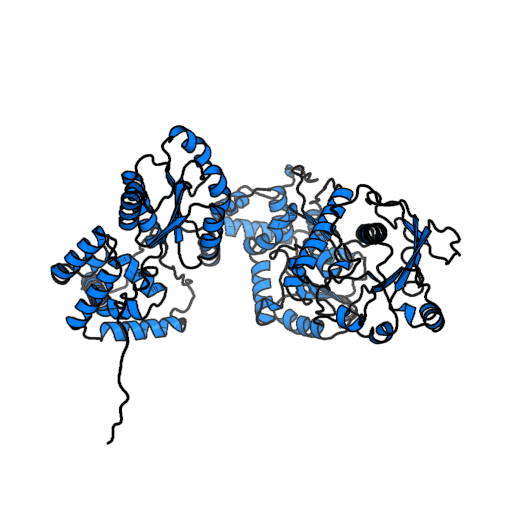GLN A 1 210 ? -25.648 -39.905 34.120 1.00 90.19 210 GLN A C 1
ATOM 1694 O O . GLN A 1 210 ? -26.807 -40.168 34.453 1.00 90.19 210 GLN A O 1
ATOM 1699 N N . ARG A 1 211 ? -24.904 -39.004 34.774 1.00 91.44 211 ARG A N 1
ATOM 1700 C CA . ARG A 1 211 ? -25.414 -38.192 35.885 1.00 91.44 211 ARG A CA 1
ATOM 1701 C C . ARG A 1 211 ? -26.546 -37.280 35.420 1.00 91.44 211 ARG A C 1
ATOM 1703 O O . ARG A 1 211 ? -27.603 -37.269 36.045 1.00 91.44 211 ARG A O 1
ATOM 1710 N N . LEU A 1 212 ? -26.348 -36.561 34.315 1.00 89.81 212 LEU A N 1
ATOM 1711 C CA . LEU A 1 212 ? -27.365 -35.686 33.735 1.00 89.81 212 LEU A CA 1
ATOM 1712 C C . LEU A 1 212 ? -28.616 -36.482 33.353 1.00 89.81 212 LEU A C 1
ATOM 1714 O O . LEU A 1 212 ? -29.710 -36.081 33.719 1.00 89.81 212 LEU A O 1
ATOM 1718 N N . GLU A 1 213 ? -28.473 -37.631 32.696 1.00 91.06 213 GLU A N 1
ATOM 1719 C CA . GLU A 1 213 ? -29.596 -38.478 32.278 1.00 91.06 213 GLU A CA 1
ATOM 1720 C C . GLU A 1 213 ? -30.452 -38.967 33.457 1.00 91.06 213 GLU A C 1
ATOM 1722 O O . GLU A 1 213 ? -31.682 -38.927 33.393 1.00 91.06 213 GLU A O 1
ATOM 1727 N N . ARG A 1 214 ? -29.821 -39.375 34.566 1.00 89.75 214 ARG A N 1
ATOM 1728 C CA . ARG A 1 214 ? -30.526 -39.869 35.763 1.00 89.75 214 ARG A CA 1
ATOM 1729 C C . ARG A 1 214 ? -31.156 -38.755 36.591 1.00 89.75 214 ARG A C 1
ATOM 1731 O O . ARG A 1 214 ? -32.245 -38.928 37.134 1.00 89.75 214 ARG A O 1
ATOM 1738 N N . GLU A 1 215 ? -30.461 -37.631 36.722 1.00 91.50 215 GLU A N 1
ATOM 1739 C CA . GLU A 1 215 ? -30.798 -36.579 37.682 1.00 91.50 215 GLU A CA 1
ATOM 1740 C C . GLU A 1 215 ? -31.372 -35.316 37.027 1.00 91.50 215 GLU A C 1
ATOM 1742 O O . GLU A 1 215 ? -31.665 -34.350 37.729 1.00 91.50 215 GLU A O 1
ATOM 1747 N N . TYR A 1 216 ? -31.594 -35.297 35.707 1.00 89.25 216 TYR A N 1
ATOM 1748 C CA . TYR A 1 216 ? -32.012 -34.087 34.989 1.00 89.25 216 TYR A CA 1
ATOM 1749 C C . TYR A 1 216 ? -33.194 -33.372 35.657 1.00 89.25 216 TYR A C 1
ATOM 1751 O O . TYR A 1 216 ? -33.142 -32.167 35.895 1.00 89.25 216 TYR A O 1
ATOM 1759 N N . ARG A 1 217 ? -34.235 -34.136 36.017 1.00 87.69 217 ARG A N 1
ATOM 1760 C CA . ARG A 1 217 ? -35.474 -33.632 36.633 1.00 87.69 217 ARG A CA 1
ATOM 1761 C C . ARG A 1 217 ? -35.361 -33.346 38.135 1.00 87.69 217 ARG A C 1
ATOM 1763 O O . ARG A 1 217 ? -36.259 -32.714 38.681 1.00 87.69 217 ARG A O 1
ATOM 1770 N N . SER A 1 218 ? -34.314 -33.821 38.813 1.00 89.06 218 SER A N 1
ATOM 1771 C CA . SER A 1 218 ? -34.140 -33.628 40.262 1.00 89.06 218 SER A CA 1
ATOM 1772 C C . SER A 1 218 ? -33.494 -32.282 40.609 1.00 89.06 218 SER A C 1
ATOM 1774 O O . SER A 1 218 ? -33.582 -31.824 41.751 1.00 89.06 218 SER A O 1
ATOM 1776 N N . LYS A 1 219 ? -32.854 -31.635 39.630 1.00 91.75 219 LYS A N 1
ATOM 1777 C CA . LYS A 1 219 ? -32.224 -30.316 39.749 1.00 91.75 219 LYS A CA 1
ATOM 1778 C C . LYS A 1 219 ? -32.850 -29.335 38.766 1.00 91.75 219 LYS A C 1
ATOM 1780 O O . LYS A 1 219 ? -33.618 -29.705 37.884 1.00 91.75 219 LYS A O 1
ATOM 1785 N N . THR A 1 220 ? -32.523 -28.057 38.925 1.00 92.38 220 THR A N 1
ATOM 1786 C CA . THR A 1 220 ? -33.047 -27.023 38.037 1.00 92.38 220 THR A CA 1
ATOM 1787 C C . THR A 1 220 ? -32.226 -26.900 36.743 1.00 92.38 220 THR A C 1
ATOM 1789 O O . THR A 1 220 ? -31.018 -27.142 36.764 1.00 92.38 220 THR A O 1
ATOM 1792 N N . PRO A 1 221 ? -32.831 -26.496 35.613 1.00 92.56 221 PRO A N 1
ATOM 1793 C CA . PRO A 1 221 ? -32.103 -26.235 34.367 1.00 92.56 221 PRO A CA 1
ATOM 1794 C C . PRO A 1 221 ? -30.902 -25.286 34.511 1.00 92.56 221 PRO A C 1
ATOM 1796 O O . PRO A 1 221 ? -29.848 -25.542 33.935 1.00 92.56 221 PRO A O 1
ATOM 1799 N N . ILE A 1 222 ? -31.018 -24.228 35.319 1.00 91.50 222 ILE A N 1
ATOM 1800 C CA . ILE A 1 222 ? -29.930 -23.282 35.606 1.00 91.50 222 ILE A CA 1
ATOM 1801 C C . ILE A 1 222 ? -28.784 -23.967 36.344 1.00 91.50 222 ILE A C 1
ATOM 1803 O O . ILE A 1 222 ? -27.635 -23.707 36.009 1.00 91.50 222 ILE A O 1
ATOM 1807 N N . TYR A 1 223 ? -29.072 -24.859 37.299 1.00 92.56 223 TYR A N 1
ATOM 1808 C CA . TYR A 1 223 ? -28.029 -25.645 37.963 1.00 92.56 223 TYR A CA 1
ATOM 1809 C C . TYR A 1 223 ? -27.225 -26.450 36.939 1.00 92.56 223 TYR A C 1
ATOM 1811 O O . TYR A 1 223 ? -26.000 -26.404 36.948 1.00 92.56 223 TYR A O 1
ATOM 1819 N N . TRP A 1 224 ? -27.898 -27.130 36.010 1.00 91.19 224 TRP A N 1
ATOM 1820 C CA . TRP A 1 224 ? -27.218 -27.875 34.949 1.00 91.19 224 TRP A CA 1
ATOM 1821 C C . TRP A 1 224 ? -26.455 -26.973 33.978 1.00 91.19 224 TRP A C 1
ATOM 1823 O O . TRP A 1 224 ? -25.385 -27.352 33.512 1.00 91.19 224 TRP A O 1
ATOM 1833 N N . TYR A 1 225 ? -26.967 -25.773 33.703 1.00 89.31 225 TYR A N 1
ATOM 1834 C CA . TYR A 1 225 ? -26.284 -24.788 32.867 1.00 89.31 225 TYR A CA 1
ATOM 1835 C C . TYR A 1 225 ? -25.014 -24.226 33.521 1.00 89.31 225 TYR A C 1
ATOM 1837 O O . TYR A 1 225 ? -24.071 -23.885 32.815 1.00 89.31 225 TYR A O 1
ATOM 1845 N N . THR A 1 226 ? -24.975 -24.112 34.850 1.00 85.50 226 THR A N 1
ATOM 1846 C CA . THR A 1 226 ? -23.813 -23.591 35.589 1.00 85.50 226 THR A CA 1
ATOM 1847 C C . THR A 1 226 ? -22.874 -24.680 36.103 1.00 85.50 226 THR A C 1
ATOM 1849 O O . THR A 1 226 ? -21.787 -24.363 36.585 1.00 85.50 226 THR A O 1
ATOM 1852 N N . CYS A 1 227 ? -23.252 -25.955 35.997 1.00 84.69 227 CYS A N 1
ATOM 1853 C CA . CYS A 1 227 ? -22.374 -27.076 36.314 1.00 84.69 227 CYS A CA 1
ATOM 1854 C C . CYS A 1 227 ? -21.171 -27.122 35.363 1.00 84.69 227 CYS A C 1
ATOM 1856 O O . CYS A 1 227 ? -21.312 -26.972 34.150 1.00 84.69 227 CYS A O 1
ATOM 1858 N N . GLN A 1 228 ? -19.990 -27.405 35.914 1.00 77.44 228 GLN A N 1
ATOM 1859 C CA . GLN A 1 228 ? -18.777 -27.640 35.132 1.00 77.44 228 GLN A CA 1
ATOM 1860 C C . GLN A 1 228 ? -18.870 -29.004 34.430 1.00 77.44 228 GLN A C 1
ATOM 1862 O O . GLN A 1 228 ? -18.515 -30.032 34.998 1.00 77.44 228 GLN A O 1
ATOM 1867 N N . MET A 1 229 ? -19.430 -29.006 33.222 1.00 82.62 229 MET A N 1
ATOM 1868 C CA . MET A 1 229 ? -19.592 -30.177 32.355 1.00 82.62 229 MET A CA 1
ATOM 1869 C C . MET A 1 229 ? -19.805 -29.737 30.898 1.00 82.62 229 MET A C 1
ATOM 1871 O O . MET A 1 229 ? -20.020 -28.551 30.631 1.00 82.62 229 MET A O 1
ATOM 1875 N N . PHE A 1 230 ? -19.836 -30.689 29.964 1.00 84.12 230 PHE A N 1
ATOM 1876 C CA . PHE A 1 230 ? -19.982 -30.436 28.523 1.00 84.12 230 PHE A CA 1
ATOM 1877 C C . PHE A 1 230 ? -21.196 -29.581 28.090 1.00 84.12 230 PHE A C 1
ATOM 1879 O O . PHE A 1 230 ? -21.163 -28.968 27.022 1.00 84.12 230 PHE A O 1
ATOM 1886 N N . LEU A 1 231 ? -22.270 -29.516 28.887 1.00 87.50 231 LEU A N 1
ATOM 1887 C CA . LEU A 1 231 ? -23.547 -28.900 28.500 1.00 87.50 231 LEU A CA 1
ATOM 1888 C C . LEU A 1 231 ? -23.448 -27.388 28.222 1.00 87.50 231 LEU A C 1
ATOM 1890 O O . LEU A 1 231 ? -23.963 -26.910 27.210 1.00 87.50 231 LEU A O 1
ATOM 1894 N N . TYR A 1 232 ? -22.769 -26.632 29.091 1.00 85.00 232 TYR A N 1
ATOM 1895 C CA . TYR A 1 232 ? -22.565 -25.187 28.928 1.00 85.00 232 TYR A CA 1
ATOM 1896 C C . TYR A 1 232 ? -21.788 -24.815 27.650 1.00 85.00 232 TYR A C 1
ATOM 1898 O O . TYR A 1 232 ? -22.305 -24.007 26.866 1.00 85.00 232 TYR A O 1
ATOM 1906 N N . PRO A 1 233 ? -20.572 -25.354 27.400 1.00 78.19 233 PRO A N 1
ATOM 1907 C CA . PRO A 1 233 ? -19.797 -24.991 26.214 1.00 78.19 233 PRO A CA 1
ATOM 1908 C C . PRO A 1 233 ? -20.491 -25.450 24.927 1.00 78.19 233 PRO A C 1
ATOM 1910 O O . PRO A 1 233 ? -20.558 -24.688 23.960 1.00 78.19 233 PRO A O 1
ATOM 1913 N N . MET A 1 234 ? -21.102 -26.640 24.940 1.00 83.69 234 MET A N 1
ATOM 1914 C CA . MET A 1 234 ? -21.842 -27.183 23.801 1.00 83.69 234 MET A CA 1
ATOM 1915 C C . MET A 1 234 ? -23.023 -26.287 23.405 1.00 83.69 234 MET A C 1
ATOM 1917 O O . MET A 1 234 ? -23.169 -25.943 22.229 1.00 83.69 234 MET A O 1
ATOM 1921 N N . LEU A 1 235 ? -23.832 -25.847 24.378 1.00 86.88 235 LEU A N 1
ATOM 1922 C CA . LEU A 1 235 ? -24.966 -24.958 24.123 1.00 86.88 235 LEU A CA 1
ATOM 1923 C C . LEU A 1 235 ? -24.514 -23.583 23.607 1.00 86.88 235 LEU A C 1
ATOM 1925 O O . LEU A 1 235 ? -25.009 -23.109 22.583 1.00 86.88 235 LEU A O 1
ATOM 1929 N N . ASN A 1 236 ? -23.555 -22.942 24.281 1.00 81.31 236 ASN A N 1
ATOM 1930 C CA . ASN A 1 236 ? -23.103 -21.595 23.914 1.00 81.31 236 ASN A CA 1
ATOM 1931 C C . ASN A 1 236 ? -22.399 -21.549 22.549 1.00 81.31 236 ASN A C 1
ATOM 1933 O O . ASN A 1 236 ? -22.528 -20.559 21.823 1.00 81.31 236 ASN A O 1
ATOM 1937 N N . ARG A 1 237 ? -21.672 -22.607 22.168 1.00 77.25 237 ARG A N 1
ATOM 1938 C CA . ARG A 1 237 ? -21.096 -22.752 20.822 1.00 77.25 237 ARG A CA 1
ATOM 1939 C C . ARG A 1 237 ? -22.184 -22.952 19.771 1.00 77.25 237 ARG A C 1
ATOM 1941 O O . ARG A 1 237 ? -22.156 -22.274 18.745 1.00 77.25 237 ARG A O 1
ATOM 1948 N N . ALA A 1 238 ? -23.151 -23.834 20.031 1.00 80.50 238 ALA A N 1
ATOM 1949 C CA . ALA A 1 238 ? -24.238 -24.116 19.096 1.00 80.50 238 ALA A CA 1
ATOM 1950 C C . ALA A 1 238 ? -25.056 -22.860 18.770 1.00 80.50 238 ALA A C 1
ATOM 1952 O O . ALA A 1 238 ? -25.288 -22.578 17.595 1.00 80.50 238 ALA A O 1
ATOM 1953 N N . LEU A 1 239 ? -25.413 -22.072 19.791 1.00 78.81 239 LEU A N 1
ATOM 1954 C CA . LEU A 1 239 ? -26.128 -20.803 19.628 1.00 78.81 239 LEU A CA 1
ATOM 1955 C C . LEU A 1 239 ? -25.313 -19.771 18.838 1.00 78.81 239 LEU A C 1
ATOM 1957 O O . LEU A 1 239 ? -25.859 -19.063 18.001 1.00 78.81 239 LEU A O 1
ATOM 1961 N N . ARG A 1 240 ? -23.999 -19.700 19.066 1.00 73.62 240 ARG A N 1
ATOM 1962 C CA . ARG A 1 240 ? -23.118 -18.731 18.401 1.00 73.62 240 ARG A CA 1
ATOM 1963 C C . ARG A 1 240 ? -22.872 -19.036 16.930 1.00 73.62 240 ARG A C 1
ATOM 1965 O O . ARG A 1 240 ? -22.858 -18.122 16.116 1.00 73.62 240 ARG A O 1
ATOM 1972 N N . LEU A 1 241 ? -22.652 -20.307 16.602 1.00 73.00 241 LEU A N 1
ATOM 1973 C CA . LEU A 1 241 ? -22.441 -20.762 15.225 1.00 73.00 241 LEU A CA 1
ATOM 1974 C C . LEU A 1 241 ? -23.760 -21.016 14.485 1.00 73.00 241 LEU A C 1
ATOM 1976 O O . LEU A 1 241 ? -23.732 -21.414 13.324 1.00 73.00 241 LEU A O 1
ATOM 1980 N N . MET A 1 242 ? -24.906 -20.817 15.148 1.00 75.62 242 MET A N 1
ATOM 1981 C CA . MET A 1 242 ? -26.233 -21.141 14.621 1.00 75.62 242 MET A CA 1
ATOM 1982 C C . MET A 1 242 ? -26.314 -22.588 14.096 1.00 75.62 242 MET A C 1
ATOM 1984 O O . MET A 1 242 ? -26.902 -22.856 13.047 1.00 75.62 242 MET A O 1
ATOM 1988 N N . ASN A 1 243 ? -25.719 -23.542 14.825 1.00 80.56 243 ASN A N 1
ATOM 1989 C CA . ASN A 1 243 ? -25.749 -24.958 14.455 1.00 80.56 243 ASN A CA 1
ATOM 1990 C C . ASN A 1 243 ? -27.144 -25.544 14.722 1.00 80.56 243 ASN A C 1
ATOM 1992 O O . ASN A 1 243 ? -27.463 -25.944 15.843 1.00 80.56 243 ASN A O 1
ATOM 1996 N N . GLY A 1 244 ? -27.964 -25.598 13.671 1.00 80.00 244 GLY A N 1
ATOM 1997 C CA . GLY A 1 244 ? -29.356 -26.035 13.750 1.00 80.00 244 GLY A CA 1
ATOM 1998 C C . GLY A 1 244 ? -29.550 -27.457 14.286 1.00 80.00 244 GLY A C 1
ATOM 1999 O O . GLY A 1 244 ? -30.495 -27.671 15.040 1.00 80.00 244 GLY A O 1
ATOM 2000 N N . ASP A 1 245 ? -28.666 -28.411 13.967 1.00 83.56 245 ASP A N 1
ATOM 2001 C CA . ASP A 1 245 ? -28.795 -29.799 14.447 1.00 83.56 245 ASP A CA 1
ATOM 2002 C C . ASP A 1 245 ? -28.599 -29.863 15.969 1.00 83.56 245 ASP A C 1
ATOM 2004 O O . ASP A 1 245 ? -29.478 -30.337 16.693 1.00 83.56 245 ASP A O 1
ATOM 2008 N N . THR A 1 246 ? -27.515 -29.268 16.478 1.00 84.25 246 THR A N 1
ATOM 2009 C CA . THR A 1 246 ? -27.238 -29.225 17.922 1.00 84.25 246 THR A CA 1
ATOM 2010 C C . THR A 1 246 ? -28.289 -28.419 18.689 1.00 84.25 246 THR A C 1
ATOM 2012 O O . THR A 1 246 ? -28.731 -28.859 19.749 1.00 84.25 246 THR A O 1
ATOM 2015 N N . ILE A 1 247 ? -28.732 -27.267 18.162 1.00 87.38 247 ILE A N 1
ATOM 2016 C CA . ILE A 1 247 ? -29.789 -26.448 18.785 1.00 87.38 247 ILE A CA 1
ATOM 2017 C C . ILE A 1 247 ? -31.101 -27.232 18.878 1.00 87.38 247 ILE A C 1
ATOM 2019 O O . ILE A 1 247 ? -31.768 -27.186 19.909 1.00 87.38 247 ILE A O 1
ATOM 2023 N N . THR A 1 248 ? -31.465 -27.969 17.826 1.00 86.38 248 THR A N 1
ATOM 2024 C CA . THR A 1 248 ? -32.710 -28.750 17.804 1.00 86.38 248 THR A CA 1
ATOM 2025 C C . THR A 1 248 ? -32.660 -29.890 18.821 1.00 86.38 248 THR A C 1
ATOM 2027 O O . THR A 1 248 ? -33.621 -30.082 19.565 1.00 86.38 248 THR A O 1
ATOM 2030 N N . ARG A 1 249 ? -31.523 -30.595 18.930 1.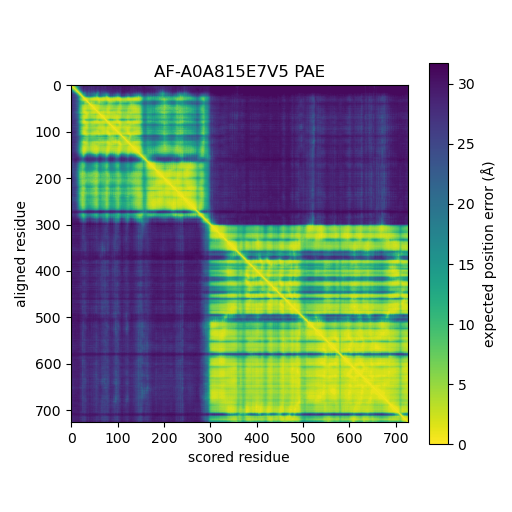00 88.56 249 ARG A N 1
ATOM 2031 C CA . ARG A 1 249 ? -31.321 -31.657 19.935 1.00 88.56 249 ARG A CA 1
ATOM 2032 C C . ARG A 1 249 ? -31.327 -31.117 21.370 1.00 88.56 249 ARG A C 1
ATOM 2034 O O . ARG A 1 249 ? -31.922 -31.730 22.248 1.00 88.56 249 ARG A O 1
ATOM 2041 N N . LEU A 1 250 ? -30.726 -29.947 21.600 1.00 90.12 250 LEU A N 1
ATOM 2042 C CA . LEU A 1 250 ? -30.748 -29.240 22.889 1.00 90.12 250 LEU A CA 1
ATOM 2043 C C . LEU A 1 250 ? -32.061 -28.491 23.159 1.00 90.12 250 LEU A C 1
ATOM 2045 O O . LEU A 1 250 ? -32.193 -27.850 24.202 1.00 90.12 250 LEU A O 1
ATOM 2049 N N . GLY A 1 251 ? -33.039 -28.552 22.253 1.00 89.94 251 GLY A N 1
ATOM 2050 C CA . GLY A 1 251 ? -34.246 -27.735 22.325 1.00 89.94 251 GLY A CA 1
ATOM 2051 C C . GLY A 1 251 ? -35.044 -27.930 23.616 1.00 89.94 251 GLY A C 1
ATOM 2052 O O . GLY A 1 251 ? -35.523 -26.946 24.182 1.00 89.94 251 GLY A O 1
ATOM 2053 N N . PHE A 1 252 ? -35.106 -29.161 24.145 1.00 91.00 252 PHE A N 1
ATOM 2054 C CA . PHE A 1 252 ? -35.756 -29.441 25.433 1.00 91.00 252 PHE A CA 1
ATOM 2055 C C . PHE A 1 252 ? -35.098 -28.657 26.576 1.00 91.00 252 PHE A C 1
ATOM 2057 O O . PHE A 1 252 ? -35.788 -28.022 27.375 1.00 91.00 252 PHE A O 1
ATOM 2064 N N . PHE A 1 253 ? -33.762 -28.649 26.607 1.00 92.56 253 PHE A N 1
ATOM 2065 C CA . PHE A 1 253 ? -32.977 -27.977 27.630 1.00 92.56 253 PHE A CA 1
ATOM 2066 C C . PHE A 1 253 ? -33.076 -26.457 27.497 1.00 92.56 253 PHE A C 1
ATOM 2068 O O . PHE A 1 253 ? -33.273 -25.774 28.498 1.00 92.56 253 PHE A O 1
ATOM 2075 N N . ILE A 1 254 ? -33.009 -25.929 26.269 1.00 91.75 254 ILE A N 1
ATOM 2076 C CA . ILE A 1 254 ? -33.178 -24.496 25.981 1.00 91.75 254 ILE A CA 1
ATOM 2077 C C . ILE A 1 254 ? -34.559 -24.015 26.438 1.00 91.75 254 ILE A C 1
ATOM 2079 O O . ILE A 1 254 ? -34.662 -22.975 27.088 1.00 91.75 254 ILE A O 1
ATOM 2083 N N . GLY A 1 255 ? -35.614 -24.777 26.136 1.00 90.81 255 GLY A N 1
ATOM 2084 C CA . GLY A 1 255 ? -36.975 -24.459 26.556 1.00 90.81 255 GLY A CA 1
ATOM 2085 C C . GLY A 1 255 ? -37.140 -24.465 28.078 1.00 90.81 255 GLY A C 1
ATOM 2086 O O . GLY A 1 255 ? -37.716 -23.529 28.634 1.00 90.81 255 GLY A O 1
ATOM 2087 N N . ASP A 1 256 ? -36.614 -25.489 28.760 1.00 91.69 256 ASP A N 1
ATOM 2088 C CA . ASP A 1 256 ? -36.661 -25.593 30.225 1.00 91.69 256 ASP A CA 1
ATOM 2089 C C . ASP A 1 256 ? -35.844 -24.471 30.899 1.00 91.69 256 ASP A C 1
ATOM 2091 O O . ASP A 1 256 ? -36.326 -23.837 31.842 1.00 91.69 256 ASP A O 1
ATOM 2095 N N . LEU A 1 257 ? -34.656 -24.152 30.373 1.00 92.50 257 LEU A N 1
ATOM 2096 C CA . LEU A 1 257 ? -33.807 -23.056 30.848 1.00 92.50 257 LEU A CA 1
ATOM 2097 C C . LEU A 1 257 ? -34.486 -21.692 30.677 1.00 92.50 257 LEU A C 1
ATOM 2099 O O . LEU A 1 257 ? -34.513 -20.897 31.615 1.00 92.50 257 LEU A O 1
ATOM 2103 N N . HIS A 1 258 ? -35.079 -21.433 29.510 1.00 91.44 258 HIS A N 1
ATOM 2104 C CA . HIS A 1 258 ? -35.804 -20.193 29.237 1.00 91.44 258 HIS A CA 1
ATOM 2105 C C . HIS A 1 258 ? -36.980 -19.995 30.201 1.00 91.44 258 HIS A C 1
ATOM 2107 O O . HIS A 1 258 ? -37.087 -18.944 30.833 1.00 91.44 258 HIS A O 1
ATOM 2113 N N . ARG A 1 259 ? -37.820 -21.026 30.378 1.00 91.19 259 ARG A N 1
ATOM 2114 C CA . ARG A 1 259 ? -38.958 -20.983 31.310 1.00 91.19 259 ARG A CA 1
ATOM 2115 C C . ARG A 1 259 ? -38.519 -20.712 32.747 1.00 91.19 259 ARG A C 1
ATOM 2117 O O . ARG A 1 259 ? -39.179 -19.941 33.443 1.00 91.19 259 ARG A O 1
ATOM 2124 N N . GLN A 1 260 ? -37.409 -21.309 33.183 1.00 92.50 260 GLN A N 1
ATOM 2125 C CA . GLN A 1 260 ? -36.878 -21.062 34.521 1.00 92.50 260 GLN A CA 1
ATOM 2126 C C . GLN A 1 260 ? -36.369 -19.623 34.682 1.00 92.50 260 GLN A C 1
ATOM 2128 O O . GLN A 1 260 ? -36.653 -18.992 35.699 1.00 92.50 260 GLN A O 1
ATOM 2133 N N . ILE A 1 261 ? -35.647 -19.085 33.695 1.00 90.62 261 ILE A N 1
ATOM 2134 C CA . ILE A 1 261 ? -35.168 -17.693 33.728 1.00 90.62 261 ILE A CA 1
ATOM 2135 C C . ILE A 1 261 ? -36.353 -16.722 33.786 1.00 90.62 261 ILE A C 1
ATOM 2137 O O . ILE A 1 261 ? -36.342 -15.797 34.595 1.00 90.62 261 ILE A O 1
ATOM 2141 N N . GLU A 1 262 ? -37.404 -16.950 32.991 1.00 89.50 262 GLU A N 1
ATOM 2142 C CA . GLU A 1 262 ? -38.622 -16.139 33.062 1.00 89.50 262 GLU A CA 1
ATOM 2143 C C . GLU A 1 262 ? -39.315 -16.226 34.423 1.00 89.50 262 GLU A C 1
ATOM 2145 O O . GLU A 1 262 ? -39.818 -15.221 34.927 1.00 89.50 262 GLU A O 1
ATOM 2150 N N . GLN A 1 263 ? -39.379 -17.423 35.010 1.00 90.81 263 GLN A N 1
ATOM 2151 C CA . GLN A 1 263 ? -39.960 -17.613 36.333 1.00 90.81 263 GLN A CA 1
ATOM 2152 C C . GLN A 1 263 ? -39.186 -16.817 37.388 1.00 90.81 263 GLN A C 1
ATOM 2154 O O . GLN A 1 263 ? -39.804 -16.038 38.108 1.00 90.81 263 GLN A O 1
ATOM 2159 N N . LEU A 1 264 ? -37.857 -16.947 37.431 1.00 89.12 264 LEU A N 1
ATOM 2160 C CA . LEU A 1 264 ? -37.012 -16.206 38.373 1.00 89.12 264 LEU A CA 1
ATOM 2161 C C . LEU A 1 264 ? -37.115 -14.696 38.166 1.00 89.12 264 LEU A C 1
ATOM 2163 O O . LEU A 1 264 ? -37.182 -13.944 39.133 1.00 89.12 264 LEU A O 1
ATOM 2167 N N . HIS A 1 265 ? -37.193 -14.249 36.911 1.00 85.00 265 HIS A N 1
ATOM 2168 C CA . HIS A 1 265 ? -37.451 -12.850 36.598 1.00 85.00 265 HIS A CA 1
ATOM 2169 C C . HIS A 1 265 ? -38.805 -12.399 37.173 1.00 85.00 265 HIS A C 1
ATOM 2171 O O . HIS A 1 265 ? -38.879 -11.381 37.855 1.00 85.00 265 HIS A O 1
ATOM 2177 N N . ARG A 1 266 ? -39.888 -13.159 36.958 1.00 86.12 266 ARG A N 1
ATOM 2178 C CA . ARG A 1 266 ? -41.209 -12.836 37.528 1.00 86.12 266 ARG A CA 1
ATOM 2179 C C . ARG A 1 266 ? -41.186 -12.800 39.057 1.00 86.12 266 ARG A C 1
ATOM 2181 O O . ARG A 1 266 ? -41.766 -11.884 39.628 1.00 86.12 266 ARG A O 1
ATOM 2188 N N . GLU A 1 267 ? -40.519 -13.752 39.704 1.00 86.75 267 GLU A N 1
ATOM 2189 C CA . GLU A 1 267 ? -40.372 -13.813 41.165 1.00 86.75 267 GLU A CA 1
ATOM 2190 C C . GLU A 1 267 ? -39.594 -12.610 41.713 1.00 86.75 267 GLU A C 1
ATOM 2192 O O . GLU A 1 267 ? -40.026 -11.988 42.681 1.00 86.75 267 GLU A O 1
ATOM 2197 N N . GLN A 1 268 ? -38.496 -12.227 41.057 1.00 81.19 268 GLN A N 1
ATOM 2198 C CA . GLN A 1 268 ? -37.670 -11.081 41.444 1.00 81.19 268 GLN A CA 1
ATOM 2199 C C . GLN A 1 268 ? -38.442 -9.750 41.403 1.00 81.19 268 GLN A C 1
ATOM 2201 O O . GLN A 1 268 ? -38.161 -8.853 42.198 1.00 81.19 268 GLN A O 1
ATOM 2206 N N . TYR A 1 269 ? -39.422 -9.623 40.503 1.00 76.12 269 TYR A N 1
ATOM 2207 C CA . TYR A 1 269 ? -40.212 -8.402 40.306 1.00 76.12 269 TYR A CA 1
ATOM 2208 C C . TYR A 1 269 ? -41.663 -8.503 40.800 1.00 76.12 269 TYR A C 1
ATOM 2210 O O . TYR A 1 269 ? -42.456 -7.580 40.588 1.00 76.12 269 TYR A O 1
ATOM 2218 N N . ALA A 1 270 ? -42.032 -9.583 41.493 1.00 71.38 270 ALA A N 1
ATOM 2219 C CA . ALA A 1 270 ? -43.356 -9.749 42.081 1.00 71.38 270 ALA A CA 1
ATOM 2220 C C . ALA A 1 270 ? -43.539 -8.789 43.275 1.00 71.38 270 ALA A C 1
ATOM 2222 O O . ALA A 1 270 ? -43.272 -9.138 44.420 1.00 71.38 270 ALA A O 1
ATOM 2223 N N . GLY A 1 271 ? -43.986 -7.557 43.004 1.00 67.19 271 GLY A N 1
ATOM 2224 C CA . GLY A 1 271 ? -44.356 -6.569 44.028 1.00 67.19 271 GLY A CA 1
ATOM 2225 C C . GLY A 1 271 ? -43.682 -5.197 43.924 1.00 67.19 271 GLY A C 1
ATOM 2226 O O . GLY A 1 271 ? -43.974 -4.330 44.743 1.00 67.19 271 GLY A O 1
ATOM 2227 N N . THR A 1 272 ? -42.818 -4.956 42.933 1.00 61.41 272 THR A N 1
ATOM 2228 C CA . THR A 1 272 ? -42.194 -3.641 42.703 1.00 61.41 272 THR A CA 1
ATOM 2229 C C . THR A 1 272 ? -42.748 -2.980 41.442 1.00 61.41 272 THR A C 1
ATOM 2231 O O . THR A 1 272 ? -42.557 -3.452 40.324 1.00 61.41 272 THR A O 1
ATOM 2234 N N . THR A 1 273 ? -43.439 -1.849 41.602 1.00 58.12 273 THR A N 1
ATOM 2235 C CA . THR A 1 273 ? -43.728 -0.940 40.487 1.00 58.12 273 THR A CA 1
ATOM 2236 C C . THR A 1 273 ? -42.480 -0.118 40.168 1.00 58.12 273 THR A C 1
ATOM 2238 O O . THR A 1 273 ? -42.010 0.628 41.021 1.00 58.12 273 THR A O 1
ATOM 2241 N N . ALA A 1 274 ? -42.029 -0.214 38.915 1.00 53.84 274 ALA A N 1
ATOM 2242 C CA . ALA A 1 274 ? -41.037 0.626 38.233 1.00 53.84 274 ALA A CA 1
ATOM 2243 C C . ALA A 1 274 ? -39.534 0.309 38.435 1.00 53.84 274 ALA A C 1
ATOM 2245 O O . ALA A 1 274 ? -38.930 0.558 39.470 1.00 53.84 274 ALA A O 1
ATOM 2246 N N . ALA A 1 275 ? -38.929 -0.154 37.334 1.00 56.09 275 ALA A N 1
ATOM 2247 C CA . ALA A 1 275 ? -37.743 0.434 36.697 1.00 56.09 275 ALA A CA 1
ATOM 2248 C C . ALA A 1 275 ? -36.473 0.689 37.536 1.00 56.09 275 ALA A C 1
ATOM 2250 O O . ALA A 1 275 ? -35.759 1.656 37.279 1.00 56.09 275 ALA A O 1
ATOM 2251 N N . ASN A 1 276 ? -36.113 -0.198 38.462 1.00 57.38 276 ASN A N 1
ATOM 2252 C CA . ASN A 1 276 ? -34.755 -0.188 39.006 1.00 57.38 276 ASN A CA 1
ATOM 2253 C C . ASN A 1 276 ? -33.805 -0.897 38.033 1.00 57.38 276 ASN A C 1
ATOM 2255 O O . ASN A 1 276 ? -33.714 -2.125 38.000 1.00 57.38 276 ASN A O 1
ATOM 2259 N N . THR A 1 277 ? -33.104 -0.111 37.216 1.00 58.88 277 THR A N 1
ATOM 2260 C CA . THR A 1 277 ? -31.948 -0.581 36.446 1.00 58.88 277 THR A CA 1
ATOM 2261 C C . THR A 1 277 ? -30.861 -1.017 37.424 1.00 58.88 277 THR A C 1
ATOM 2263 O O . THR A 1 277 ? -30.441 -0.219 38.261 1.00 58.88 277 THR A O 1
ATOM 2266 N N . PHE A 1 278 ? -30.394 -2.258 37.324 1.00 61.12 278 PHE A N 1
ATOM 2267 C CA . PHE A 1 278 ? -29.248 -2.738 38.089 1.00 61.12 278 PHE A CA 1
ATOM 2268 C C . PHE A 1 278 ? -28.085 -3.010 37.134 1.00 61.12 278 PHE A C 1
ATOM 2270 O O . PHE A 1 278 ? -28.254 -3.628 36.083 1.00 61.12 278 PHE A O 1
ATOM 2277 N N . THR A 1 279 ? -26.904 -2.510 37.486 1.00 68.31 279 THR A N 1
ATOM 2278 C CA . THR A 1 279 ? -25.691 -2.701 36.689 1.00 68.31 279 THR A CA 1
ATOM 2279 C C . THR A 1 279 ? -25.060 -4.035 37.059 1.00 68.31 279 THR A C 1
ATOM 2281 O O . THR A 1 279 ? -24.709 -4.258 38.216 1.00 68.31 279 THR A O 1
ATOM 2284 N N . VAL A 1 280 ? -24.893 -4.914 36.074 1.00 58.16 280 VAL A N 1
ATOM 2285 C CA . VAL A 1 280 ? -24.135 -6.160 36.222 1.00 58.16 280 VAL A CA 1
ATOM 2286 C C . VAL A 1 280 ? -22.742 -5.989 35.635 1.00 58.16 280 VAL A C 1
ATOM 2288 O O . VAL A 1 280 ? -22.575 -5.421 34.556 1.00 58.16 280 VAL A O 1
ATOM 2291 N N . TYR A 1 281 ? -21.738 -6.498 36.341 1.00 62.19 281 TYR A N 1
ATOM 2292 C CA . TYR A 1 281 ? -20.357 -6.503 35.877 1.00 62.19 281 TYR A CA 1
ATOM 2293 C C . TYR A 1 281 ? -19.976 -7.926 35.481 1.00 62.19 281 TYR A C 1
ATOM 2295 O O . TYR A 1 281 ? -20.120 -8.855 36.273 1.00 62.19 281 TYR A O 1
ATOM 2303 N N . ARG A 1 282 ? -19.479 -8.096 34.255 1.00 60.38 282 ARG A N 1
ATOM 2304 C CA . ARG A 1 282 ? -18.899 -9.350 33.773 1.00 60.38 282 ARG A CA 1
ATOM 2305 C C . ARG A 1 282 ? -17.431 -9.110 33.443 1.00 60.38 282 ARG A C 1
ATOM 2307 O O . ARG A 1 282 ? -17.129 -8.301 32.572 1.00 60.38 282 ARG A O 1
ATOM 2314 N N . GLY A 1 283 ? -16.532 -9.809 34.131 1.00 53.53 283 GLY A N 1
ATOM 2315 C CA . GLY A 1 283 ? -15.123 -9.861 33.743 1.00 53.53 283 GLY A CA 1
ATOM 2316 C C . GLY A 1 283 ? -14.958 -10.715 32.484 1.00 53.53 283 GLY A C 1
ATOM 2317 O O . GLY A 1 283 ? -15.538 -11.795 32.401 1.00 53.53 283 GLY A O 1
ATOM 2318 N N . GLN A 1 284 ? -14.204 -10.227 31.501 1.00 54.03 284 GLN A N 1
ATOM 2319 C CA . GLN A 1 284 ? -13.852 -10.971 30.290 1.00 54.03 284 GLN A CA 1
ATOM 2320 C C . GLN A 1 284 ? -12.414 -10.630 29.902 1.00 54.03 284 GLN A C 1
ATOM 2322 O O . GLN A 1 284 ? -12.017 -9.463 29.939 1.00 54.03 284 GLN A O 1
ATOM 2327 N N . GLU A 1 285 ? -11.635 -11.637 29.521 1.00 50.78 285 GLU A N 1
ATOM 2328 C CA . GLU A 1 285 ? -10.293 -11.437 28.985 1.00 50.78 285 GLU A CA 1
ATOM 2329 C C . GLU A 1 285 ? -10.423 -10.963 27.529 1.00 50.78 285 GLU A C 1
ATOM 2331 O O . GLU A 1 285 ? -10.888 -11.682 26.641 1.00 50.78 285 GLU A O 1
ATOM 2336 N N . ILE A 1 286 ? -10.092 -9.696 27.276 1.00 48.12 286 ILE A N 1
ATOM 2337 C CA . ILE A 1 286 ? -10.270 -9.083 25.957 1.00 48.12 286 ILE A CA 1
ATOM 2338 C C . ILE A 1 286 ? -9.032 -9.369 25.106 1.00 48.12 286 ILE A C 1
ATOM 2340 O O . ILE A 1 286 ? -7.956 -8.821 25.350 1.00 48.12 286 ILE A O 1
ATOM 2344 N N . ARG A 1 287 ? -9.196 -10.174 24.049 1.00 47.75 287 ARG A N 1
ATOM 2345 C CA . ARG A 1 287 ? -8.164 -10.360 23.015 1.00 47.75 287 ARG A CA 1
ATOM 2346 C C . ARG A 1 287 ? -7.852 -9.031 22.322 1.00 47.75 287 ARG A C 1
ATOM 2348 O O . ARG A 1 287 ? -8.763 -8.270 21.998 1.00 47.75 287 ARG A O 1
ATOM 2355 N N . ILE A 1 288 ? -6.571 -8.786 22.030 1.00 39.34 288 ILE A N 1
ATOM 2356 C CA . ILE A 1 288 ? -6.041 -7.529 21.454 1.00 39.34 288 ILE A CA 1
ATOM 2357 C C . ILE A 1 288 ? -6.840 -7.065 20.217 1.00 39.34 288 ILE A C 1
ATOM 2359 O O . ILE A 1 288 ? -7.150 -5.885 20.087 1.00 39.34 288 ILE A O 1
ATOM 2363 N N . PHE A 1 289 ? -7.277 -7.996 19.363 1.00 34.22 289 PHE A N 1
ATOM 2364 C CA . PHE A 1 289 ? -8.082 -7.694 18.172 1.00 34.22 289 PHE A CA 1
ATOM 2365 C C . PHE A 1 289 ? -9.493 -7.152 18.493 1.00 34.22 289 PHE A C 1
ATOM 2367 O O . PHE A 1 289 ? -9.975 -6.210 17.863 1.00 34.22 289 PHE A O 1
ATOM 2374 N N . VAL A 1 290 ? -10.148 -7.693 19.526 1.00 34.88 290 VAL A N 1
ATOM 2375 C CA . VAL A 1 290 ? -11.468 -7.226 19.982 1.00 34.88 290 VAL A CA 1
ATOM 2376 C C . VAL A 1 290 ? -11.331 -5.911 20.754 1.00 34.88 290 VAL A C 1
ATOM 2378 O O . VAL A 1 290 ? -12.205 -5.059 20.651 1.00 34.88 290 VAL A O 1
ATOM 2381 N N . LYS A 1 291 ? -10.203 -5.671 21.434 1.00 33.28 291 LYS A N 1
ATOM 2382 C CA . LYS A 1 291 ? -9.910 -4.387 22.094 1.00 33.28 291 LYS A CA 1
ATOM 2383 C C . LYS A 1 291 ? -9.865 -3.219 21.106 1.00 33.28 291 LYS A C 1
ATOM 2385 O O . LYS A 1 291 ? -10.382 -2.148 21.419 1.00 33.28 291 LYS A O 1
ATOM 2390 N N . ASN A 1 292 ? -9.321 -3.437 19.908 1.00 35.34 292 ASN A N 1
ATOM 2391 C CA . ASN A 1 292 ? -9.298 -2.428 18.842 1.00 35.34 292 ASN A CA 1
ATOM 2392 C C . ASN A 1 292 ? -10.712 -2.128 18.314 1.00 35.34 292 ASN A C 1
ATOM 2394 O O . ASN A 1 292 ? -11.045 -0.976 18.053 1.00 35.34 292 ASN A O 1
ATOM 2398 N N . THR A 1 293 ? -11.575 -3.148 18.263 1.00 31.30 293 THR A N 1
ATOM 2399 C CA . THR A 1 293 ? -12.990 -3.004 17.877 1.00 31.30 293 THR A CA 1
ATOM 2400 C C . THR A 1 293 ? -13.815 -2.311 18.975 1.00 31.30 293 THR A C 1
ATOM 2402 O O . THR A 1 293 ? -14.548 -1.372 18.682 1.00 31.30 293 THR A O 1
ATOM 2405 N N . ILE A 1 294 ? -13.638 -2.679 20.251 1.00 36.38 294 ILE A N 1
ATOM 2406 C CA . ILE A 1 294 ? -14.300 -2.039 21.406 1.00 36.38 294 ILE A CA 1
ATOM 2407 C C . ILE A 1 294 ? -13.857 -0.579 21.558 1.00 36.38 294 ILE A C 1
ATOM 2409 O O . ILE A 1 294 ? -14.692 0.289 21.791 1.00 36.38 294 ILE A O 1
ATOM 2413 N N . SER A 1 295 ? -12.575 -0.274 21.332 1.00 36.22 295 SER A N 1
ATOM 2414 C CA . SER A 1 295 ? -12.062 1.107 21.353 1.00 36.22 295 SER A CA 1
ATOM 2415 C C . SER A 1 295 ? -12.688 2.001 20.272 1.00 36.22 295 SER A C 1
ATOM 2417 O O . SER A 1 295 ? -12.589 3.223 20.373 1.00 36.22 295 SER A O 1
ATOM 2419 N N . SER A 1 296 ? -13.338 1.410 19.261 1.00 35.34 296 SER A N 1
ATOM 2420 C CA . SER A 1 296 ? -14.122 2.131 18.250 1.00 35.34 296 SER A CA 1
ATOM 2421 C C . SER A 1 296 ? -15.620 2.251 18.576 1.00 35.34 296 SER A C 1
ATOM 2423 O O . SER A 1 296 ? -16.282 3.117 18.009 1.00 35.34 296 SER A O 1
ATOM 2425 N N . THR A 1 297 ? -16.164 1.434 19.494 1.00 30.81 297 THR A N 1
ATOM 2426 C CA . THR A 1 297 ? -17.608 1.391 19.815 1.00 30.81 297 THR A CA 1
ATOM 2427 C C . THR A 1 297 ? -17.964 1.899 21.215 1.00 30.81 297 THR A C 1
ATOM 2429 O O . THR A 1 297 ? -19.094 2.332 21.423 1.00 30.81 297 THR A O 1
ATOM 2432 N N . THR A 1 298 ? -17.039 1.917 22.181 1.00 31.84 298 THR A N 1
ATOM 2433 C CA . THR A 1 298 ? -17.249 2.561 23.490 1.00 31.84 298 THR A CA 1
ATOM 2434 C C . THR A 1 298 ? -16.698 3.983 23.483 1.00 31.84 298 THR A C 1
ATOM 2436 O O . THR A 1 298 ? -15.617 4.257 24.001 1.00 31.84 298 THR A O 1
ATOM 2439 N N . THR A 1 299 ? -17.459 4.924 22.934 1.00 36.03 299 THR A N 1
ATOM 2440 C CA . THR A 1 299 ? -17.272 6.358 23.188 1.00 36.03 299 THR A CA 1
ATOM 2441 C C . THR A 1 299 ? -17.820 6.730 24.568 1.00 36.03 299 THR A C 1
ATOM 2443 O O . THR A 1 299 ? -18.737 7.527 24.717 1.00 36.03 299 THR A O 1
ATOM 2446 N N . THR A 1 300 ? -17.197 6.205 25.620 1.00 39.16 300 THR A N 1
ATOM 2447 C CA . THR A 1 300 ? -16.888 7.059 26.771 1.00 39.16 300 THR A CA 1
ATOM 2448 C C . THR A 1 300 ? -15.459 7.525 26.558 1.00 39.16 300 THR A C 1
ATOM 2450 O O . THR A 1 300 ? -14.521 6.994 27.147 1.00 39.16 300 THR A O 1
ATOM 2453 N N . THR A 1 301 ? -15.278 8.451 25.615 1.00 53.28 301 THR A N 1
ATOM 2454 C CA . THR A 1 301 ? -13.995 9.121 25.387 1.00 53.28 301 THR A CA 1
ATOM 2455 C C . THR A 1 301 ? -13.517 9.684 26.718 1.00 53.28 301 THR A C 1
ATOM 2457 O O . THR A 1 301 ? -14.224 10.474 27.346 1.00 53.28 301 THR A O 1
ATOM 2460 N N . ASN A 1 302 ? -12.350 9.224 27.169 1.00 63.94 302 ASN A N 1
ATOM 2461 C CA . ASN A 1 302 ? -11.730 9.659 28.414 1.00 63.94 302 ASN A CA 1
ATOM 2462 C C . ASN A 1 302 ? -11.714 11.206 28.440 1.00 63.94 302 ASN A C 1
ATOM 2464 O O . ASN A 1 302 ? -11.253 11.798 27.463 1.00 63.94 302 ASN A O 1
ATOM 2468 N N . PRO A 1 303 ? -12.199 11.887 29.499 1.00 71.25 303 PRO A N 1
ATOM 2469 C CA . PRO A 1 303 ? -12.199 13.352 29.563 1.00 71.25 303 PRO A CA 1
ATOM 2470 C C . PRO A 1 303 ? -10.824 13.977 29.283 1.00 71.25 303 PRO A C 1
ATOM 2472 O O . PRO A 1 303 ? -10.742 15.050 28.688 1.00 71.25 303 PRO A O 1
ATOM 2475 N N . ILE A 1 304 ? -9.746 13.274 29.651 1.00 73.94 304 ILE A N 1
ATOM 2476 C CA . ILE A 1 304 ? -8.361 13.664 29.356 1.00 73.94 304 ILE A CA 1
ATOM 2477 C C . ILE A 1 304 ? -8.096 13.632 27.845 1.00 73.94 304 ILE A C 1
ATOM 2479 O O . ILE A 1 304 ? -7.486 14.553 27.315 1.00 73.94 304 ILE A O 1
ATOM 2483 N N . GLU A 1 305 ? -8.592 12.616 27.137 1.00 81.00 305 GLU A N 1
ATOM 2484 C CA . GLU A 1 305 ? -8.453 12.485 25.683 1.00 81.00 305 GLU A CA 1
ATOM 2485 C C . GLU A 1 305 ? -9.233 13.572 24.934 1.00 81.00 305 GLU A C 1
ATOM 2487 O O . GLU A 1 305 ? -8.694 14.186 24.015 1.00 81.00 305 GLU A O 1
ATOM 2492 N N . ILE A 1 306 ? -10.469 13.868 25.357 1.00 79.38 306 ILE A N 1
ATOM 2493 C CA . ILE A 1 306 ? -11.271 14.960 24.777 1.00 79.38 306 ILE A CA 1
ATOM 2494 C C . ILE A 1 306 ? -10.545 16.298 24.952 1.00 79.38 306 ILE A C 1
ATOM 2496 O O . ILE A 1 306 ? -10.341 17.023 23.979 1.00 79.38 306 ILE A O 1
ATOM 2500 N N . SER A 1 307 ? -10.130 16.601 26.186 1.00 83.62 307 SER A N 1
ATOM 2501 C CA . SER A 1 307 ? -9.418 17.836 26.529 1.00 83.62 307 SER A CA 1
ATOM 2502 C C . SER A 1 307 ? -8.103 17.969 25.758 1.00 83.62 307 SER A C 1
ATOM 2504 O O . SER A 1 307 ? -7.787 19.038 25.233 1.00 83.62 307 SER A O 1
ATOM 2506 N N . PHE A 1 308 ? -7.359 16.869 25.620 1.00 87.50 308 PHE A N 1
ATOM 2507 C CA . PHE A 1 308 ? -6.120 16.829 24.854 1.00 87.50 308 PHE A CA 1
ATOM 2508 C C . PHE A 1 308 ? -6.347 17.204 23.386 1.00 87.50 308 PHE A C 1
ATOM 2510 O O . PHE A 1 308 ? -5.712 18.139 22.896 1.00 87.50 308 PHE A O 1
ATOM 2517 N N . TRP A 1 309 ? -7.271 16.531 22.690 1.00 87.19 309 TRP A N 1
ATOM 2518 C CA . TRP A 1 309 ? -7.528 16.810 21.274 1.00 87.19 309 TRP A CA 1
ATOM 2519 C C . TRP A 1 309 ? -8.091 18.216 21.044 1.00 87.19 309 TRP A C 1
ATOM 2521 O O . TRP A 1 309 ? -7.667 18.879 20.100 1.00 87.19 309 TRP A O 1
ATOM 2531 N N . GLN A 1 310 ? -8.976 18.702 21.923 1.00 86.56 310 GLN A N 1
ATOM 2532 C CA . GLN A 1 310 ? -9.499 20.074 21.863 1.00 86.56 310 GLN A CA 1
ATOM 2533 C C . GLN A 1 310 ? -8.385 21.116 22.004 1.00 86.56 310 GLN A C 1
ATOM 2535 O O . GLN A 1 310 ? -8.288 22.037 21.197 1.00 86.56 310 GLN A O 1
ATOM 2540 N N . LYS A 1 311 ? -7.488 20.934 22.980 1.00 87.81 311 LYS A N 1
ATOM 2541 C CA . LYS A 1 311 ? -6.346 21.829 23.191 1.00 87.81 311 LYS A CA 1
ATOM 2542 C C . LYS A 1 311 ? -5.434 21.894 21.966 1.00 87.81 311 LYS A C 1
ATOM 2544 O O . LYS A 1 311 ? -4.947 22.974 21.636 1.00 87.81 311 LYS A O 1
ATOM 2549 N N . LEU A 1 312 ? -5.170 20.760 21.313 1.00 87.88 312 LEU A N 1
ATOM 2550 C CA . LEU A 1 312 ? -4.356 20.748 20.096 1.00 87.88 312 LEU A CA 1
ATOM 2551 C C . LEU A 1 312 ? -5.066 21.449 18.936 1.00 87.88 312 LEU A C 1
ATOM 2553 O O . LEU A 1 312 ? -4.441 22.272 18.278 1.00 87.88 312 LEU A O 1
ATOM 2557 N N . ASP A 1 313 ? -6.358 21.186 18.728 1.00 86.88 313 ASP A N 1
ATOM 2558 C CA . ASP A 1 313 ? -7.149 21.834 17.675 1.00 86.88 313 ASP A CA 1
ATOM 2559 C C . ASP A 1 313 ? -7.144 23.368 17.820 1.00 86.88 313 ASP A C 1
ATOM 2561 O O . ASP A 1 313 ? -6.932 24.094 16.847 1.00 86.88 313 ASP A O 1
ATOM 2565 N N . ASP A 1 314 ? -7.275 23.880 19.046 1.00 87.62 314 ASP A N 1
ATOM 2566 C CA . ASP A 1 314 ? -7.225 25.321 19.316 1.00 87.62 314 ASP A CA 1
ATOM 2567 C C . ASP A 1 314 ? -5.837 25.932 19.082 1.00 87.62 314 ASP A C 1
ATOM 2569 O O . ASP A 1 314 ? -5.730 27.040 18.552 1.00 87.62 314 ASP A O 1
ATOM 2573 N N . GLN A 1 315 ? -4.762 25.207 19.404 1.00 87.62 315 GLN A N 1
ATOM 2574 C CA . GLN A 1 315 ? -3.398 25.625 19.059 1.00 87.62 315 GLN A CA 1
ATOM 2575 C C . GLN A 1 315 ? -3.178 25.642 17.540 1.00 87.62 315 GLN A C 1
ATOM 2577 O O . GLN A 1 315 ? -2.553 26.561 17.007 1.00 87.62 315 GLN A O 1
ATOM 2582 N N . ASP A 1 316 ? -3.704 24.642 16.837 1.00 87.88 316 ASP A N 1
ATOM 2583 C CA . ASP A 1 316 ? -3.461 24.422 15.411 1.00 87.88 316 ASP A CA 1
ATOM 2584 C C . ASP A 1 316 ? -4.192 25.450 14.529 1.00 87.88 316 ASP A C 1
ATOM 2586 O O . ASP A 1 316 ? -3.727 25.763 13.423 1.00 87.88 316 ASP A O 1
ATOM 2590 N N . LYS A 1 317 ? -5.295 26.032 15.025 1.00 86.62 317 LYS A N 1
ATOM 2591 C CA . LYS A 1 317 ? -6.022 27.150 14.386 1.00 86.62 317 LYS A CA 1
ATOM 2592 C C . LYS A 1 317 ? -5.211 28.444 14.314 1.00 86.62 317 LYS A C 1
ATOM 2594 O O . LYS A 1 317 ? -5.444 29.245 13.413 1.00 86.62 317 LYS A O 1
ATOM 2599 N N . LEU A 1 318 ? -4.261 28.651 15.226 1.00 89.69 318 LEU A N 1
ATOM 2600 C CA . LEU A 1 318 ? -3.446 29.872 15.289 1.00 89.69 318 LEU A CA 1
ATOM 2601 C C . LEU A 1 318 ? -2.229 29.836 14.347 1.00 89.69 318 LEU A C 1
ATOM 2603 O O . LEU A 1 318 ? -1.556 30.850 14.167 1.00 89.69 318 LEU A O 1
ATOM 2607 N N . LEU A 1 319 ? -1.924 28.679 13.751 1.00 91.31 319 LEU A N 1
ATOM 2608 C CA . LEU A 1 319 ? -0.743 28.489 12.909 1.00 91.31 319 LEU A CA 1
ATOM 2609 C C . LEU A 1 319 ? -1.032 28.768 11.431 1.00 91.31 319 LEU A C 1
ATOM 2611 O O . LEU A 1 319 ? -1.995 28.254 10.858 1.00 91.31 319 LEU A O 1
ATOM 2615 N N . THR A 1 320 ? -0.127 29.504 10.783 1.00 94.19 320 THR A N 1
ATOM 2616 C CA . THR A 1 320 ? -0.143 29.702 9.328 1.00 94.19 320 THR A CA 1
ATOM 2617 C C . THR A 1 320 ? 0.220 28.411 8.587 1.00 94.19 320 THR A C 1
ATOM 2619 O O . THR A 1 320 ? 0.917 27.542 9.119 1.00 94.19 320 THR A O 1
ATOM 2622 N N . ASN A 1 321 ? -0.202 28.293 7.323 1.00 92.38 321 ASN A N 1
ATOM 2623 C CA . ASN A 1 321 ? 0.168 27.161 6.464 1.00 92.38 321 ASN A CA 1
ATOM 2624 C C . ASN A 1 321 ? 1.690 27.012 6.313 1.00 92.38 321 ASN A C 1
ATOM 2626 O O . ASN A 1 321 ? 2.200 25.895 6.329 1.00 92.38 321 ASN A O 1
ATOM 2630 N N . GLU A 1 322 ? 2.422 28.125 6.238 1.00 93.75 322 GLU A N 1
ATOM 2631 C CA . GLU A 1 322 ? 3.888 28.122 6.182 1.00 93.75 322 GLU A CA 1
ATOM 2632 C C . GLU A 1 322 ? 4.492 27.482 7.440 1.00 93.75 322 GLU A C 1
ATOM 2634 O O . GLU A 1 322 ? 5.362 26.614 7.335 1.00 93.75 322 GLU A O 1
ATOM 2639 N N . LYS A 1 323 ? 3.972 27.822 8.630 1.00 93.69 323 LYS A N 1
ATOM 2640 C CA . LYS A 1 323 ? 4.452 27.244 9.891 1.00 93.69 323 LYS A CA 1
ATOM 2641 C C . LYS A 1 323 ? 4.090 25.764 10.032 1.00 93.69 323 LYS A C 1
ATOM 2643 O O . LYS A 1 323 ? 4.910 24.977 10.499 1.00 93.69 323 LYS A O 1
ATOM 2648 N N . LYS A 1 324 ? 2.894 25.368 9.585 1.00 93.81 324 LYS A N 1
ATOM 2649 C CA . LYS A 1 324 ? 2.469 23.957 9.521 1.00 93.81 324 LYS A CA 1
ATOM 2650 C C . LYS A 1 324 ? 3.409 23.136 8.640 1.00 93.81 324 LYS A C 1
ATOM 2652 O O . LYS A 1 324 ? 3.882 22.081 9.055 1.00 93.81 324 LYS A O 1
ATOM 2657 N N . ILE A 1 325 ? 3.742 23.655 7.458 1.00 94.19 325 ILE A N 1
ATOM 2658 C CA . ILE A 1 325 ? 4.684 23.020 6.533 1.00 94.19 325 ILE A CA 1
ATOM 2659 C C . ILE A 1 325 ? 6.071 22.875 7.165 1.00 94.19 325 ILE A C 1
ATOM 2661 O O . ILE A 1 325 ? 6.654 21.797 7.069 1.00 94.19 325 ILE A O 1
ATOM 2665 N N . GLU A 1 326 ? 6.586 23.917 7.825 1.00 92.75 326 GLU A N 1
ATOM 2666 C CA . GLU A 1 326 ? 7.882 23.877 8.518 1.00 92.75 326 GLU A CA 1
ATOM 2667 C C . GLU A 1 326 ? 7.952 22.726 9.537 1.00 92.75 326 GLU A C 1
ATOM 2669 O O . GLU A 1 326 ? 8.940 21.991 9.575 1.00 92.75 326 GLU A O 1
ATOM 2674 N N . LEU A 1 327 ? 6.883 22.524 10.315 1.00 90.81 327 LEU A N 1
ATOM 2675 C CA . LEU A 1 327 ? 6.789 21.446 11.303 1.00 90.81 327 LEU A CA 1
ATOM 2676 C C . LEU A 1 327 ? 6.721 20.060 10.645 1.00 90.81 327 LEU A C 1
ATOM 2678 O O . LEU A 1 327 ? 7.414 19.142 11.083 1.00 90.81 327 LEU A O 1
ATOM 2682 N N . ILE A 1 328 ? 5.948 19.913 9.563 1.00 91.62 328 ILE A N 1
ATOM 2683 C CA . ILE A 1 328 ? 5.805 18.648 8.821 1.00 91.62 328 ILE A CA 1
ATOM 2684 C C . ILE A 1 328 ? 7.147 18.186 8.230 1.00 91.62 328 ILE A C 1
ATOM 2686 O O . ILE A 1 328 ? 7.500 17.011 8.338 1.00 91.62 328 ILE A O 1
ATOM 2690 N N . VAL A 1 329 ? 7.921 19.096 7.626 1.00 90.44 329 VAL A N 1
ATOM 2691 C CA . VAL A 1 329 ? 9.162 18.748 6.897 1.00 90.44 329 VAL A CA 1
ATOM 2692 C C . VAL A 1 329 ? 10.403 18.621 7.783 1.00 90.44 329 VAL A C 1
ATOM 2694 O O . VAL A 1 329 ? 11.486 18.297 7.284 1.00 90.44 329 VAL A O 1
ATOM 2697 N N . LYS A 1 330 ? 10.270 18.892 9.086 1.00 87.12 330 LYS A N 1
ATOM 2698 C CA . LYS A 1 330 ? 11.364 18.790 10.061 1.00 87.12 330 LYS A CA 1
ATOM 2699 C C . LYS A 1 330 ? 11.836 17.348 10.244 1.00 87.12 330 LYS A C 1
ATOM 2701 O O . LYS A 1 330 ? 13.018 17.103 10.486 1.00 87.12 330 LYS A O 1
ATOM 2706 N N . TYR A 1 331 ? 10.917 16.397 10.108 1.00 84.75 331 TYR A N 1
ATOM 2707 C CA . TYR A 1 331 ? 11.239 14.982 10.156 1.00 84.75 331 TYR A CA 1
ATOM 2708 C C . TYR A 1 331 ? 11.948 14.552 8.869 1.00 84.75 331 TYR A C 1
ATOM 2710 O O . TYR A 1 331 ? 11.383 14.625 7.778 1.00 84.75 331 TYR A O 1
ATOM 2718 N N . ARG A 1 332 ? 13.191 14.085 9.004 1.00 75.75 332 ARG A N 1
ATOM 2719 C CA . ARG A 1 332 ? 13.953 13.475 7.914 1.00 75.75 332 ARG A CA 1
ATOM 2720 C C . ARG A 1 332 ? 14.575 12.177 8.385 1.00 75.75 332 ARG A C 1
ATOM 2722 O O . ARG A 1 332 ? 15.199 12.122 9.447 1.00 75.75 332 ARG A O 1
ATOM 2729 N N . LYS A 1 333 ? 14.423 11.154 7.555 1.00 78.38 333 LYS A N 1
ATOM 2730 C CA . LYS A 1 333 ? 15.157 9.903 7.681 1.00 78.38 333 LYS A CA 1
ATOM 2731 C C . LYS A 1 333 ? 16.461 10.042 6.906 1.00 78.38 333 LYS A C 1
ATOM 2733 O O . LYS A 1 333 ? 16.494 10.671 5.850 1.00 78.38 333 LYS A O 1
ATOM 2738 N N . LYS A 1 334 ? 17.541 9.489 7.449 1.00 69.69 334 LYS A N 1
ATOM 2739 C CA . LYS A 1 334 ? 18.793 9.312 6.719 1.00 69.69 334 LYS A CA 1
ATOM 2740 C C . LYS A 1 334 ? 19.208 7.859 6.852 1.00 69.69 334 LYS A C 1
ATOM 2742 O O . LYS A 1 334 ? 19.395 7.374 7.969 1.00 69.69 334 LYS A O 1
ATOM 2747 N N . TYR A 1 335 ? 19.354 7.209 5.707 1.00 73.69 335 TYR A N 1
ATOM 2748 C CA . TYR A 1 335 ? 19.820 5.837 5.602 1.00 73.69 335 TYR A CA 1
ATOM 2749 C C . TYR A 1 335 ? 21.177 5.812 4.911 1.00 73.69 335 TYR A C 1
ATOM 2751 O O . TYR A 1 335 ? 21.428 6.583 3.985 1.00 73.69 335 TYR A O 1
ATOM 2759 N N . ASP A 1 336 ? 22.048 4.929 5.385 1.00 76.69 336 ASP A N 1
ATOM 2760 C CA . ASP A 1 336 ? 23.280 4.581 4.689 1.00 76.69 336 ASP A CA 1
ATOM 2761 C C . ASP A 1 336 ? 22.983 3.359 3.817 1.00 76.69 336 ASP A C 1
ATOM 2763 O O . ASP A 1 336 ? 22.821 2.246 4.320 1.00 76.69 336 ASP A O 1
ATOM 2767 N N . LEU A 1 337 ? 22.769 3.593 2.522 1.00 83.06 337 LEU A N 1
ATOM 2768 C CA . LEU A 1 337 ? 22.305 2.574 1.585 1.00 83.06 337 LEU A CA 1
ATOM 2769 C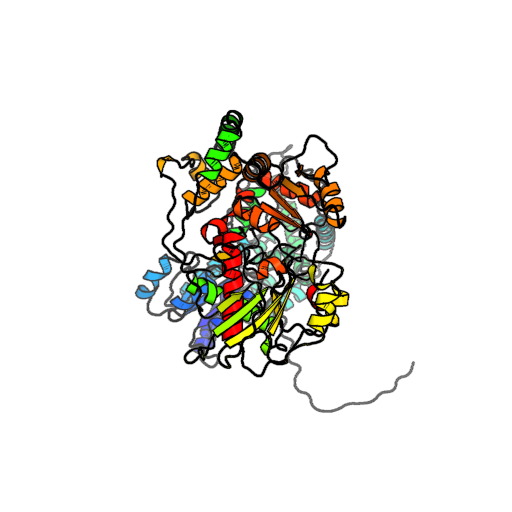 C . LEU A 1 337 ? 23.483 2.004 0.796 1.00 83.06 337 LEU A C 1
ATOM 2771 O O . LEU A 1 337 ? 24.188 2.730 0.095 1.00 83.06 337 LEU A O 1
ATOM 2775 N N . ASN A 1 338 ? 23.656 0.683 0.862 1.00 87.12 338 ASN A N 1
ATOM 2776 C CA . ASN A 1 338 ? 24.550 -0.048 -0.031 1.00 87.12 338 ASN A CA 1
ATOM 2777 C C . ASN A 1 338 ? 23.768 -0.461 -1.280 1.00 87.12 338 ASN A C 1
ATOM 2779 O O . ASN A 1 338 ? 23.075 -1.485 -1.288 1.00 87.12 338 ASN A O 1
ATOM 2783 N N . TRP A 1 339 ? 23.874 0.345 -2.334 1.00 85.75 339 TRP A N 1
ATOM 2784 C CA . TRP A 1 339 ? 23.096 0.138 -3.547 1.00 85.75 339 TRP A CA 1
ATOM 2785 C C . TRP A 1 339 ? 23.451 -1.159 -4.261 1.00 85.75 339 TRP A C 1
ATOM 2787 O O . TRP A 1 339 ? 22.544 -1.809 -4.761 1.00 85.75 339 TRP A O 1
ATOM 2797 N N . THR A 1 340 ? 24.714 -1.594 -4.256 1.00 85.94 340 THR A N 1
ATOM 2798 C CA . THR A 1 340 ? 25.116 -2.878 -4.859 1.00 85.94 340 THR A CA 1
ATOM 2799 C C . THR A 1 340 ? 24.319 -4.048 -4.266 1.00 85.94 340 THR A C 1
ATOM 2801 O O . THR A 1 340 ? 23.723 -4.831 -5.005 1.00 85.94 340 THR A O 1
ATOM 2804 N N . ASN A 1 341 ? 24.214 -4.127 -2.936 1.00 84.62 341 ASN A N 1
ATOM 2805 C CA . ASN A 1 341 ? 23.425 -5.169 -2.266 1.00 84.62 341 ASN A CA 1
ATOM 2806 C C . ASN A 1 341 ? 21.919 -5.017 -2.514 1.00 84.62 341 ASN A C 1
ATOM 2808 O O . ASN A 1 341 ? 21.211 -6.010 -2.705 1.00 84.62 341 ASN A O 1
ATOM 2812 N N . ILE A 1 342 ? 21.430 -3.777 -2.523 1.00 86.31 342 ILE A N 1
ATOM 2813 C CA . ILE A 1 342 ? 20.026 -3.457 -2.798 1.00 86.31 342 ILE A CA 1
ATOM 2814 C C . ILE A 1 342 ? 19.643 -3.908 -4.213 1.00 86.31 342 ILE A C 1
ATOM 2816 O O . ILE A 1 342 ? 18.628 -4.582 -4.370 1.00 86.31 342 ILE A O 1
ATOM 2820 N N . PHE A 1 343 ? 20.477 -3.637 -5.224 1.00 86.00 343 PHE A N 1
ATOM 2821 C CA . PHE A 1 343 ? 20.270 -4.098 -6.600 1.00 86.00 343 PHE A CA 1
ATOM 2822 C C . PHE A 1 343 ? 20.130 -5.611 -6.672 1.00 86.00 343 PHE A C 1
ATOM 2824 O O . PHE A 1 343 ? 19.157 -6.110 -7.234 1.00 86.00 343 PHE A O 1
ATOM 2831 N N . HIS A 1 344 ? 21.076 -6.341 -6.079 1.00 83.69 344 HIS A N 1
ATOM 2832 C CA . HIS A 1 344 ? 21.040 -7.800 -6.070 1.00 83.69 344 HIS A CA 1
ATOM 2833 C C . HIS A 1 344 ? 19.785 -8.340 -5.385 1.00 83.69 344 HIS A C 1
ATOM 2835 O O . HIS A 1 344 ? 19.160 -9.270 -5.890 1.00 83.69 344 HIS A O 1
ATOM 2841 N N . THR A 1 345 ? 19.385 -7.727 -4.271 1.00 86.12 345 THR A N 1
ATOM 2842 C CA . THR A 1 345 ? 18.196 -8.135 -3.515 1.00 86.12 345 THR A CA 1
ATOM 2843 C C . THR A 1 345 ? 16.914 -7.877 -4.303 1.00 86.12 345 THR A C 1
ATOM 2845 O O . THR A 1 345 ? 16.099 -8.784 -4.450 1.00 86.12 345 THR A O 1
ATOM 2848 N N . ILE A 1 346 ? 16.737 -6.669 -4.848 1.00 87.81 346 ILE A N 1
ATOM 2849 C CA . ILE A 1 346 ? 15.542 -6.302 -5.624 1.00 87.81 346 ILE A CA 1
ATOM 2850 C C . ILE A 1 346 ? 15.444 -7.152 -6.885 1.00 87.81 346 ILE A C 1
ATOM 2852 O O . ILE A 1 346 ? 14.375 -7.674 -7.189 1.00 87.81 346 ILE A O 1
ATOM 2856 N N . TYR A 1 347 ? 16.553 -7.321 -7.607 1.00 86.75 347 TYR A N 1
ATOM 2857 C CA . TYR A 1 347 ? 16.557 -8.129 -8.816 1.00 86.75 347 TYR A CA 1
ATOM 2858 C C . TYR A 1 347 ? 16.227 -9.590 -8.512 1.00 86.75 347 TYR A C 1
ATOM 2860 O O . TYR A 1 347 ? 15.364 -10.162 -9.172 1.00 86.75 347 TYR A O 1
ATOM 2868 N N . ARG A 1 348 ? 16.831 -10.180 -7.471 1.00 84.88 348 ARG A N 1
ATOM 2869 C CA . ARG A 1 348 ? 16.505 -11.546 -7.041 1.00 84.88 348 ARG A CA 1
ATOM 2870 C C . ARG A 1 348 ? 15.018 -11.688 -6.711 1.00 84.88 348 ARG A C 1
ATOM 2872 O O . ARG A 1 348 ? 14.371 -12.561 -7.278 1.00 84.88 348 ARG A O 1
ATOM 2879 N N . ARG A 1 349 ? 14.466 -10.791 -5.885 1.00 85.81 349 ARG A N 1
ATOM 2880 C CA . ARG A 1 349 ? 13.034 -10.786 -5.529 1.00 85.81 349 ARG A CA 1
ATOM 2881 C C . ARG A 1 349 ? 12.138 -10.669 -6.767 1.00 85.81 349 ARG A C 1
ATOM 2883 O O . ARG A 1 349 ? 11.159 -11.402 -6.885 1.00 85.81 349 ARG A O 1
ATOM 2890 N N . LYS A 1 350 ? 12.479 -9.784 -7.714 1.00 87.25 350 LYS A N 1
ATOM 2891 C CA . LYS A 1 350 ? 11.772 -9.653 -8.999 1.00 87.25 350 LYS A CA 1
ATOM 2892 C C . LYS A 1 350 ? 11.758 -10.988 -9.751 1.00 87.25 350 LYS A C 1
ATOM 2894 O O . LYS A 1 350 ? 10.694 -11.431 -10.173 1.00 87.25 350 LYS A O 1
ATOM 2899 N N . ILE A 1 351 ? 12.912 -11.639 -9.898 1.00 84.25 351 ILE A N 1
ATOM 2900 C CA . ILE A 1 351 ? 13.029 -12.923 -10.603 1.00 84.25 351 ILE A CA 1
ATOM 2901 C C . ILE A 1 351 ? 12.248 -14.039 -9.894 1.00 84.25 351 ILE A C 1
ATOM 2903 O O . ILE A 1 351 ? 11.506 -14.759 -10.558 1.00 84.25 351 ILE A O 1
ATOM 2907 N N . GLU A 1 352 ? 12.340 -14.148 -8.567 1.00 83.50 352 GLU A N 1
ATOM 2908 C CA . GLU A 1 352 ? 11.598 -15.138 -7.769 1.00 83.50 352 GLU A CA 1
ATOM 2909 C C . GLU A 1 352 ? 10.078 -15.007 -7.960 1.00 83.50 352 GLU A C 1
ATOM 2911 O O . GLU A 1 352 ? 9.398 -15.998 -8.236 1.00 83.50 352 GLU A O 1
ATOM 2916 N N . LYS A 1 353 ? 9.540 -13.781 -7.890 1.00 82.81 353 LYS A N 1
ATOM 2917 C CA . LYS A 1 353 ? 8.103 -13.528 -8.100 1.00 82.81 353 LYS A CA 1
ATOM 2918 C C . LYS A 1 353 ? 7.651 -13.871 -9.515 1.00 82.81 353 LYS A C 1
ATOM 2920 O O . LYS A 1 353 ? 6.557 -14.398 -9.708 1.00 82.81 353 LYS A O 1
ATOM 2925 N N . LEU A 1 354 ? 8.476 -13.570 -10.514 1.00 80.56 354 LEU A N 1
ATOM 2926 C CA . LEU A 1 354 ? 8.155 -13.882 -11.903 1.00 80.56 354 LEU A CA 1
ATOM 2927 C C . LEU A 1 354 ? 8.181 -15.393 -12.164 1.00 80.56 354 LEU A C 1
ATOM 2929 O O . LEU A 1 354 ? 7.275 -15.903 -12.820 1.00 80.56 354 LEU A O 1
ATOM 2933 N N . TYR A 1 355 ? 9.145 -16.110 -11.582 1.00 77.88 355 TYR A N 1
ATOM 2934 C CA . TYR A 1 355 ? 9.230 -17.568 -11.669 1.00 77.88 355 TYR A CA 1
ATOM 2935 C C . TYR A 1 355 ? 7.992 -18.258 -11.074 1.00 77.88 355 TYR A C 1
ATOM 2937 O O . TYR A 1 355 ? 7.452 -19.190 -11.668 1.00 77.88 355 TYR A O 1
ATOM 2945 N N . GLN A 1 356 ? 7.481 -17.756 -9.943 1.00 74.94 356 GLN A N 1
ATOM 2946 C CA . GLN A 1 356 ? 6.242 -18.258 -9.335 1.00 74.94 356 GLN A CA 1
ATOM 2947 C C . GLN A 1 356 ? 4.998 -18.027 -10.211 1.00 74.94 356 GLN A C 1
ATOM 2949 O O . GLN A 1 356 ? 4.061 -18.823 -10.162 1.00 74.94 356 GLN A O 1
ATOM 2954 N N . LYS A 1 357 ? 4.968 -16.949 -11.007 1.00 73.06 357 LYS A N 1
ATOM 2955 C CA . LYS A 1 357 ? 3.821 -16.586 -11.858 1.00 73.06 357 LYS A CA 1
ATOM 2956 C C . LYS A 1 357 ? 3.811 -17.284 -13.218 1.00 73.06 357 LYS A C 1
ATOM 2958 O O . LYS A 1 357 ? 2.730 -17.523 -13.755 1.00 73.06 357 LYS A O 1
ATOM 2963 N N . ASP A 1 358 ? 4.974 -17.590 -13.789 1.00 66.50 358 ASP A N 1
ATOM 2964 C CA . ASP A 1 358 ? 5.079 -18.187 -15.124 1.00 66.50 358 ASP A CA 1
ATOM 2965 C C . ASP A 1 358 ? 6.255 -19.170 -15.242 1.00 66.50 358 ASP A C 1
ATOM 2967 O O . ASP A 1 358 ? 7.327 -18.844 -15.756 1.00 66.50 358 ASP A O 1
ATOM 2971 N N . MET A 1 359 ? 6.013 -20.423 -14.838 1.00 55.03 359 MET A N 1
ATOM 2972 C CA . MET A 1 359 ? 6.976 -21.531 -14.954 1.00 55.03 359 MET A CA 1
ATOM 2973 C C . MET A 1 359 ? 7.327 -21.921 -16.406 1.00 55.03 359 MET A C 1
ATOM 2975 O O . MET A 1 359 ? 8.102 -22.849 -16.611 1.00 55.03 359 MET A O 1
ATOM 2979 N N . LYS A 1 360 ? 6.725 -21.304 -17.438 1.00 54.03 360 LYS A N 1
ATOM 2980 C CA . LYS A 1 360 ? 6.947 -21.685 -18.849 1.00 54.03 360 LYS A CA 1
ATOM 2981 C C . LYS A 1 360 ? 7.951 -20.792 -19.583 1.00 54.03 360 LYS A C 1
ATOM 2983 O O . LYS A 1 360 ? 8.378 -21.154 -20.681 1.00 54.03 360 LYS A O 1
ATOM 2988 N N . ASN A 1 361 ? 8.339 -19.649 -19.013 1.00 57.25 361 ASN A N 1
ATOM 2989 C CA . ASN A 1 361 ? 9.195 -18.645 -19.658 1.00 57.25 361 ASN A CA 1
ATOM 2990 C C . ASN A 1 361 ? 10.588 -18.507 -19.006 1.00 57.25 361 ASN A C 1
ATOM 2992 O O . ASN A 1 361 ? 11.089 -17.397 -18.844 1.00 57.25 361 ASN A O 1
ATOM 2996 N N . ASP A 1 362 ? 11.256 -19.632 -18.722 1.00 54.78 362 ASP A N 1
ATOM 2997 C CA . ASP A 1 362 ? 12.551 -19.711 -18.009 1.00 54.78 362 ASP A CA 1
ATOM 2998 C C . ASP A 1 362 ? 13.642 -18.730 -18.492 1.00 54.78 362 ASP A C 1
ATOM 3000 O O . ASP A 1 362 ? 14.420 -18.216 -17.693 1.00 54.78 362 ASP A O 1
ATOM 3004 N N . TYR A 1 363 ? 13.688 -18.402 -19.789 1.00 55.97 363 TYR A N 1
ATOM 3005 C CA . TYR A 1 363 ? 14.711 -17.510 -20.363 1.00 55.97 363 TYR A CA 1
ATOM 3006 C C . TYR A 1 363 ? 14.624 -16.056 -19.871 1.00 55.97 363 TYR A C 1
ATOM 3008 O O . TYR A 1 363 ? 15.629 -15.349 -19.821 1.00 55.97 363 TYR A O 1
ATOM 3016 N N . LYS A 1 364 ? 13.429 -15.576 -19.498 1.00 60.28 364 LYS A N 1
ATOM 3017 C CA . LYS A 1 364 ? 13.282 -14.215 -18.965 1.00 60.28 364 LYS A CA 1
ATOM 3018 C C . LYS A 1 364 ? 13.861 -14.096 -17.555 1.00 60.28 364 LYS A C 1
ATOM 3020 O O . LYS A 1 364 ? 14.092 -12.973 -17.099 1.00 60.28 364 LYS A O 1
ATOM 3025 N N . TYR A 1 365 ? 14.117 -15.213 -16.874 1.00 64.62 365 TYR A N 1
ATOM 3026 C CA . TYR A 1 365 ? 14.273 -15.280 -15.424 1.00 64.62 365 TYR A CA 1
ATOM 3027 C C . TYR A 1 365 ? 15.606 -15.935 -15.030 1.00 64.62 365 TYR A C 1
ATOM 3029 O O . TYR A 1 365 ? 15.648 -16.956 -14.354 1.00 64.62 365 TYR A O 1
ATOM 3037 N N . ILE A 1 366 ? 16.720 -15.344 -15.476 1.00 63.22 366 ILE A N 1
ATOM 3038 C CA . ILE A 1 366 ? 18.069 -15.842 -15.169 1.00 63.22 366 ILE A CA 1
ATOM 3039 C C . ILE A 1 366 ? 18.403 -15.552 -13.699 1.00 63.22 366 ILE A C 1
ATOM 3041 O O . ILE A 1 366 ? 18.540 -14.392 -13.298 1.00 63.22 366 ILE A O 1
ATOM 3045 N N . ILE A 1 367 ? 18.545 -16.620 -12.908 1.00 60.34 367 ILE A N 1
ATOM 3046 C CA . ILE A 1 367 ? 18.938 -16.570 -11.497 1.00 60.34 367 ILE A CA 1
ATOM 3047 C C . ILE A 1 367 ? 20.451 -16.326 -11.393 1.00 60.34 367 ILE A C 1
ATOM 3049 O O . ILE A 1 367 ? 21.261 -16.931 -12.090 1.00 60.34 367 ILE A O 1
ATOM 3053 N N . MET A 1 368 ? 20.833 -15.439 -10.476 1.00 57.34 368 MET A N 1
ATOM 3054 C CA . MET A 1 368 ? 22.196 -14.952 -10.227 1.00 57.34 368 MET A CA 1
ATOM 3055 C C . MET A 1 368 ? 23.217 -15.986 -9.687 1.00 57.34 368 MET A C 1
ATOM 3057 O O . MET A 1 368 ? 24.296 -15.592 -9.248 1.00 57.34 368 MET A O 1
ATOM 3061 N N . GLU A 1 369 ? 22.908 -17.282 -9.659 1.00 51.78 369 GLU A N 1
ATOM 3062 C CA . GLU A 1 369 ? 23.639 -18.264 -8.837 1.00 51.78 369 GLU A CA 1
ATOM 3063 C C . GLU A 1 369 ? 25.027 -18.680 -9.362 1.00 51.78 369 GLU A C 1
ATOM 3065 O O . GLU A 1 369 ? 25.815 -19.214 -8.591 1.00 51.78 369 GLU A O 1
ATOM 3070 N N . ASN A 1 370 ? 25.399 -18.366 -10.608 1.00 48.53 370 ASN A N 1
ATOM 3071 C CA . ASN A 1 370 ? 26.682 -18.793 -11.190 1.00 48.53 370 ASN A CA 1
ATOM 3072 C C . ASN A 1 370 ? 27.444 -17.644 -11.872 1.00 48.53 370 ASN A C 1
ATOM 3074 O O . ASN A 1 370 ? 27.538 -17.591 -13.096 1.00 48.53 370 ASN A O 1
ATOM 3078 N N . MET A 1 371 ? 28.011 -16.714 -11.097 1.00 53.12 371 MET A N 1
ATOM 3079 C CA . MET A 1 371 ? 28.761 -15.565 -11.639 1.00 53.12 371 MET A CA 1
ATOM 3080 C C . MET A 1 371 ? 30.213 -15.497 -11.162 1.00 53.12 371 MET A C 1
ATOM 3082 O O . MET A 1 371 ? 30.668 -14.476 -10.658 1.00 53.12 371 MET A O 1
ATOM 3086 N N . THR A 1 372 ? 30.966 -16.581 -11.348 1.00 46.28 372 THR A N 1
ATOM 3087 C CA . THR A 1 372 ? 32.425 -16.584 -11.131 1.00 46.28 372 THR A CA 1
ATOM 3088 C C . THR A 1 372 ? 33.241 -16.416 -12.416 1.00 46.28 372 THR A C 1
ATOM 3090 O O . THR A 1 372 ? 34.443 -16.215 -12.317 1.00 46.28 372 THR A O 1
ATOM 3093 N N . ASN A 1 373 ? 32.623 -16.428 -13.608 1.00 51.53 373 ASN A N 1
ATOM 3094 C CA . ASN A 1 373 ? 33.319 -16.286 -14.900 1.00 51.53 373 ASN A CA 1
ATOM 3095 C C . ASN A 1 373 ? 32.434 -15.629 -15.983 1.00 51.53 373 ASN A C 1
ATOM 3097 O O . ASN A 1 373 ? 32.107 -16.252 -16.993 1.00 51.53 373 ASN A O 1
ATOM 3101 N N . ILE A 1 374 ? 32.022 -14.372 -15.791 1.00 56.22 374 ILE A N 1
ATOM 3102 C CA . ILE A 1 374 ? 31.359 -13.613 -16.867 1.00 56.22 374 ILE A CA 1
ATOM 3103 C C . ILE A 1 374 ? 32.454 -13.064 -17.795 1.00 56.22 374 ILE A C 1
ATOM 3105 O O . ILE A 1 374 ? 33.329 -12.336 -17.320 1.00 56.22 374 ILE A O 1
ATOM 3109 N N . PRO A 1 375 ? 32.454 -13.392 -19.099 1.00 55.84 375 PRO A N 1
ATOM 3110 C CA . PRO A 1 375 ? 33.424 -12.829 -20.028 1.00 55.84 375 PRO A CA 1
ATOM 3111 C C . PRO A 1 375 ? 33.279 -11.301 -20.090 1.00 55.84 375 PRO A C 1
ATOM 3113 O O . PRO A 1 375 ? 32.174 -10.789 -20.261 1.00 55.84 375 PRO A O 1
ATOM 3116 N N . GLN A 1 376 ? 34.401 -10.582 -19.980 1.00 59.94 376 GLN A N 1
ATOM 3117 C CA . GLN A 1 376 ? 34.493 -9.115 -20.031 1.00 59.94 376 GLN A CA 1
ATOM 3118 C C . GLN A 1 376 ? 34.210 -8.565 -21.444 1.00 59.94 376 GLN A C 1
ATOM 3120 O O . GLN A 1 376 ? 35.072 -7.958 -22.073 1.00 59.94 376 GLN A O 1
ATOM 3125 N N . LYS A 1 377 ? 33.012 -8.795 -21.988 1.00 75.25 377 LYS A N 1
ATOM 3126 C CA . LYS A 1 377 ? 32.570 -8.109 -23.208 1.00 75.25 377 LYS A CA 1
ATOM 3127 C C . LYS A 1 377 ? 32.121 -6.702 -22.852 1.00 75.25 377 LYS A C 1
ATOM 3129 O O . LYS A 1 377 ? 31.401 -6.525 -21.875 1.00 75.25 377 LYS A O 1
ATOM 3134 N N . THR A 1 378 ? 32.513 -5.712 -23.641 1.00 86.75 378 THR A N 1
ATOM 3135 C CA . THR A 1 378 ? 32.005 -4.346 -23.478 1.00 86.75 378 THR A CA 1
ATOM 3136 C C . THR A 1 378 ? 30.685 -4.222 -24.231 1.00 86.75 378 THR A C 1
ATOM 3138 O O . THR A 1 378 ? 30.566 -4.687 -25.365 1.00 86.75 378 THR A O 1
ATOM 3141 N N . PHE A 1 379 ? 29.683 -3.599 -23.618 1.00 89.00 379 PHE A N 1
ATOM 3142 C CA . PHE A 1 379 ? 28.395 -3.344 -24.257 1.00 89.00 379 PHE A CA 1
ATOM 3143 C C . PHE A 1 379 ? 28.261 -1.868 -24.603 1.00 89.00 379 PHE A C 1
ATOM 3145 O O . PHE A 1 379 ? 28.409 -1.011 -23.738 1.00 89.00 379 PHE A O 1
ATOM 3152 N N . VAL A 1 380 ? 27.931 -1.571 -25.856 1.00 90.81 380 VAL A N 1
ATOM 3153 C CA . VAL A 1 380 ? 27.595 -0.215 -26.296 1.00 90.81 380 VAL A CA 1
ATOM 3154 C C . VAL A 1 380 ? 26.097 -0.157 -26.567 1.00 90.81 380 VAL A C 1
ATOM 3156 O O . VAL A 1 380 ? 25.579 -0.887 -27.417 1.00 90.81 380 VAL A O 1
ATOM 3159 N N . ILE A 1 381 ? 25.404 0.698 -25.821 1.00 92.44 381 ILE A N 1
ATOM 3160 C CA . ILE A 1 381 ? 23.956 0.888 -25.875 1.00 92.44 381 ILE A CA 1
ATOM 3161 C C . ILE A 1 381 ? 23.669 2.170 -26.655 1.00 92.44 381 ILE A C 1
ATOM 3163 O O . ILE A 1 381 ? 24.078 3.248 -26.234 1.00 92.44 381 ILE A O 1
ATOM 3167 N N . PHE A 1 382 ? 22.968 2.062 -27.781 1.00 90.31 382 PHE A N 1
ATOM 3168 C CA . PHE A 1 382 ? 22.589 3.200 -28.612 1.00 90.31 382 PHE A CA 1
ATOM 3169 C C . PHE A 1 382 ? 21.156 3.650 -28.331 1.00 90.31 382 PHE A C 1
ATOM 3171 O O . PHE A 1 382 ? 20.227 2.848 -28.414 1.00 90.31 382 PHE A O 1
ATOM 3178 N N . GLU A 1 383 ? 20.967 4.942 -28.071 1.00 90.06 383 GLU A N 1
ATOM 3179 C CA . GLU A 1 383 ? 19.654 5.595 -28.117 1.00 90.06 383 GLU A CA 1
ATOM 3180 C C . GLU A 1 383 ? 19.311 5.889 -29.585 1.00 90.06 383 GLU A C 1
ATOM 3182 O O . GLU A 1 383 ? 19.771 6.872 -30.159 1.00 90.06 383 GLU A O 1
ATOM 3187 N N . GLU A 1 384 ? 18.567 4.987 -30.230 1.00 86.94 384 GLU A N 1
ATOM 3188 C CA . GLU A 1 384 ? 18.331 5.043 -31.683 1.00 86.94 384 GLU A CA 1
ATOM 3189 C C . GLU A 1 384 ? 17.253 6.041 -32.087 1.00 86.94 384 GLU A C 1
ATOM 3191 O O . GLU A 1 384 ? 17.205 6.464 -33.243 1.00 86.94 384 GLU A O 1
ATOM 3196 N N . THR A 1 385 ? 16.376 6.382 -31.151 1.00 84.81 385 THR A N 1
ATOM 3197 C CA . THR A 1 385 ? 15.313 7.362 -31.335 1.00 84.81 385 THR A CA 1
ATOM 3198 C C . THR A 1 385 ? 15.401 8.398 -30.224 1.00 84.81 385 THR A C 1
ATOM 3200 O O . THR A 1 385 ? 15.465 8.001 -29.056 1.00 84.81 385 THR A O 1
ATOM 3203 N N . PRO A 1 386 ? 15.344 9.698 -30.541 1.00 77.00 386 PRO A N 1
ATOM 3204 C CA . PRO A 1 386 ? 15.215 10.717 -29.511 1.00 77.00 386 PRO A CA 1
ATOM 3205 C C . PRO A 1 386 ? 13.846 10.578 -28.834 1.00 77.00 386 PRO A C 1
ATOM 3207 O O . PRO A 1 386 ? 12.885 10.226 -29.501 1.00 77.00 386 PRO A O 1
ATOM 3210 N N . VAL A 1 387 ? 13.735 10.866 -27.541 1.00 78.31 387 VAL A N 1
ATOM 3211 C CA . VAL A 1 387 ? 12.475 10.777 -26.789 1.00 78.31 387 VAL A CA 1
ATOM 3212 C C . VAL A 1 387 ? 11.710 12.084 -26.963 1.00 78.31 387 VAL A C 1
ATOM 3214 O O . VAL A 1 387 ? 12.069 13.093 -26.360 1.00 78.31 387 VAL A O 1
ATOM 3217 N N . PHE A 1 388 ? 10.676 12.099 -27.809 1.00 78.31 388 PHE A N 1
ATOM 3218 C CA . PHE A 1 388 ? 9.997 13.344 -28.207 1.00 78.31 388 PHE A CA 1
ATOM 3219 C C . PHE A 1 388 ? 10.971 14.372 -28.806 1.00 78.31 388 PHE A C 1
ATOM 3221 O O . PHE A 1 388 ? 11.004 15.536 -28.405 1.00 78.31 388 PHE A O 1
ATOM 3228 N N . GLN A 1 389 ? 11.783 13.932 -29.772 1.00 74.25 389 GLN A N 1
ATOM 3229 C CA . GLN A 1 389 ? 12.769 14.764 -30.485 1.00 74.25 389 GLN A CA 1
ATOM 3230 C C . GLN A 1 389 ? 13.936 15.297 -29.631 1.00 74.25 389 GLN A C 1
ATOM 3232 O O . GLN A 1 389 ? 14.801 15.992 -30.164 1.00 74.25 389 GLN A O 1
ATOM 3237 N N . GLN A 1 390 ? 14.029 14.939 -28.344 1.00 78.94 390 GLN A N 1
ATOM 3238 C CA . GLN A 1 390 ? 15.188 15.236 -27.499 1.00 78.94 390 GLN A CA 1
ATOM 3239 C C . GLN A 1 390 ? 15.768 13.950 -26.899 1.00 78.94 390 GLN A C 1
ATOM 3241 O O . GLN A 1 390 ? 15.023 13.142 -26.349 1.00 78.94 390 GLN A O 1
ATOM 3246 N N . PRO A 1 391 ? 17.087 13.716 -26.986 1.00 81.19 391 PRO A N 1
ATOM 3247 C CA . PRO A 1 391 ? 17.668 12.511 -26.416 1.00 81.19 391 PRO A CA 1
ATOM 3248 C C . PRO A 1 391 ? 17.666 12.607 -24.883 1.00 81.19 391 PRO A C 1
ATOM 3250 O O . PRO A 1 391 ? 18.257 13.527 -24.316 1.00 81.19 391 PRO A O 1
ATOM 3253 N N . LYS A 1 392 ? 16.990 11.675 -24.201 1.00 83.81 392 LYS A N 1
ATOM 3254 C CA . LYS A 1 392 ? 16.736 11.776 -22.752 1.00 83.81 392 LYS A CA 1
ATOM 3255 C C . LYS A 1 392 ? 17.984 11.454 -21.932 1.00 83.81 392 LYS A C 1
ATOM 3257 O O . LYS A 1 392 ? 18.281 12.154 -20.962 1.00 83.81 392 LYS A O 1
ATOM 3262 N N . PHE A 1 393 ? 18.721 10.409 -22.301 1.00 84.06 393 PHE A N 1
ATOM 3263 C CA . PHE A 1 393 ? 19.855 9.933 -21.501 1.00 84.06 393 PHE A CA 1
ATOM 3264 C C . PHE A 1 393 ? 21.169 10.612 -21.875 1.00 84.06 393 PHE A C 1
ATOM 3266 O O . PHE A 1 393 ? 22.028 10.809 -21.023 1.00 84.06 393 PHE A O 1
ATOM 3273 N N . CYS A 1 394 ? 21.291 11.066 -23.117 1.00 81.31 394 CYS A N 1
ATOM 3274 C CA . CYS A 1 394 ? 22.463 11.780 -23.622 1.00 81.31 394 CYS A CA 1
ATOM 3275 C C . CYS A 1 394 ? 22.722 13.122 -22.935 1.00 81.31 394 CYS A C 1
ATOM 3277 O O . CYS A 1 394 ? 23.863 13.566 -22.845 1.00 81.31 394 CYS A O 1
ATOM 3279 N N . SER A 1 395 ? 21.666 13.771 -22.445 1.00 77.00 395 SER A N 1
ATOM 3280 C CA . SER A 1 395 ? 21.765 14.985 -21.633 1.00 77.00 395 SER A CA 1
ATOM 3281 C C . SER A 1 395 ? 21.910 14.707 -20.133 1.00 77.00 395 SER A C 1
ATOM 3283 O O . SER A 1 395 ? 22.041 15.649 -19.350 1.00 77.00 395 SER A O 1
ATOM 3285 N N . SER A 1 396 ? 21.848 13.441 -19.703 1.00 81.50 396 SER A N 1
ATOM 3286 C CA . SER A 1 396 ? 21.932 13.092 -18.286 1.00 81.50 396 SER A CA 1
ATOM 3287 C C . SER A 1 396 ? 23.366 13.200 -17.776 1.00 81.50 396 SER A C 1
ATOM 3289 O O . SER A 1 396 ? 24.308 12.717 -18.398 1.00 81.50 396 SER A O 1
ATOM 3291 N N . LYS A 1 397 ? 23.529 13.782 -16.582 1.00 78.31 397 LYS A N 1
ATOM 3292 C CA . LYS A 1 397 ? 24.823 13.828 -15.878 1.00 78.31 397 LYS A CA 1
ATOM 3293 C C . LYS A 1 397 ? 25.262 12.456 -15.367 1.00 78.31 397 LYS A C 1
ATOM 3295 O O . LYS A 1 397 ? 26.448 12.242 -15.142 1.00 78.31 397 LYS A O 1
ATOM 3300 N N . LEU A 1 398 ? 24.302 11.563 -15.135 1.00 87.81 398 LEU A N 1
ATOM 3301 C CA . LEU A 1 398 ? 24.515 10.247 -14.555 1.00 87.81 398 LEU A CA 1
ATOM 3302 C C . LEU A 1 398 ? 23.576 9.261 -15.251 1.00 87.81 398 LEU A C 1
ATOM 3304 O O . LEU A 1 398 ? 22.360 9.332 -15.079 1.00 87.81 398 LEU A O 1
ATOM 3308 N N . ILE A 1 399 ? 24.139 8.385 -16.081 1.00 90.50 399 ILE A N 1
ATOM 3309 C CA . ILE A 1 399 ? 23.361 7.378 -16.817 1.00 90.50 399 ILE A CA 1
ATOM 3310 C C . ILE A 1 399 ? 23.250 6.092 -16.005 1.00 90.50 399 ILE A C 1
ATOM 3312 O O . ILE A 1 399 ? 22.164 5.546 -15.901 1.00 90.50 399 ILE A O 1
ATOM 3316 N N . PHE A 1 400 ? 24.349 5.637 -15.402 1.00 91.44 400 PHE A N 1
ATOM 3317 C CA . PHE A 1 400 ? 24.390 4.452 -14.544 1.00 91.44 400 PHE A CA 1
ATOM 3318 C C . PHE A 1 400 ? 24.653 4.865 -13.101 1.00 91.44 400 PHE A C 1
ATOM 3320 O O . PHE A 1 400 ? 25.414 5.799 -12.848 1.00 91.44 400 PHE A O 1
ATOM 3327 N N . HIS A 1 401 ? 24.041 4.169 -12.146 1.00 90.94 401 HIS A N 1
ATOM 3328 C CA . HIS A 1 401 ? 24.279 4.436 -10.732 1.00 90.94 401 HIS A CA 1
ATOM 3329 C C . HIS A 1 401 ? 25.762 4.171 -10.364 1.00 90.94 401 HIS A C 1
ATOM 3331 O O . HIS A 1 401 ? 26.301 3.152 -10.784 1.00 90.94 401 HIS A O 1
ATOM 3337 N N . PRO A 1 402 ? 26.449 5.000 -9.549 1.00 88.69 402 PRO A N 1
ATOM 3338 C CA . PRO A 1 402 ? 27.887 4.835 -9.277 1.00 88.69 402 PRO A CA 1
ATOM 3339 C C . PRO A 1 402 ? 28.260 3.516 -8.588 1.00 88.69 402 PRO A C 1
ATOM 3341 O O . PRO A 1 402 ? 29.369 3.023 -8.741 1.00 88.69 402 PRO A O 1
ATOM 3344 N N . GLN A 1 403 ? 27.329 2.948 -7.820 1.00 89.44 403 GLN A N 1
ATOM 3345 C CA . GLN A 1 403 ? 27.479 1.654 -7.136 1.00 89.44 403 GLN A CA 1
ATOM 3346 C C . GLN A 1 403 ? 26.869 0.487 -7.942 1.00 89.44 403 GLN A C 1
ATOM 3348 O O . GLN A 1 403 ? 26.424 -0.509 -7.363 1.00 89.44 403 GLN A O 1
ATOM 3353 N N . CYS A 1 404 ? 26.774 0.631 -9.268 1.00 87.50 404 CYS A N 1
ATOM 3354 C CA . CYS A 1 404 ? 26.338 -0.440 -10.159 1.00 87.50 404 CYS A CA 1
ATOM 3355 C C . CYS A 1 404 ? 27.238 -1.674 -9.996 1.00 87.50 404 CYS A C 1
ATOM 3357 O O . CYS A 1 404 ? 28.460 -1.516 -9.992 1.00 87.50 404 CYS A O 1
ATOM 3359 N N . PRO A 1 405 ? 26.688 -2.899 -9.957 1.00 83.50 405 PRO A N 1
ATOM 3360 C CA . PRO A 1 405 ? 27.516 -4.105 -9.956 1.00 83.50 405 PRO A CA 1
ATOM 3361 C C . PRO A 1 405 ? 28.332 -4.295 -11.251 1.00 83.50 405 PRO A C 1
ATOM 3363 O O . PRO A 1 405 ? 29.359 -4.967 -11.230 1.00 83.50 405 PRO A O 1
ATOM 3366 N N . TYR A 1 406 ? 27.892 -3.701 -12.369 1.00 84.88 406 TYR A N 1
ATOM 3367 C CA . TYR A 1 406 ? 28.523 -3.817 -13.689 1.00 84.88 406 TYR A CA 1
ATOM 3368 C C . TYR A 1 406 ? 28.887 -2.443 -14.244 1.00 84.88 406 TYR A C 1
ATOM 3370 O O . TYR A 1 406 ? 28.066 -1.527 -14.233 1.00 84.88 406 TYR A O 1
ATOM 3378 N N . THR A 1 407 ? 30.109 -2.312 -14.760 1.00 87.50 407 THR A N 1
ATOM 3379 C CA . THR A 1 407 ? 30.675 -1.040 -15.250 1.00 87.50 407 THR A CA 1
ATOM 3380 C C . THR A 1 407 ? 31.116 -1.090 -16.716 1.00 87.50 407 THR A C 1
ATOM 3382 O O . THR A 1 407 ? 31.634 -0.112 -17.243 1.00 87.50 407 THR A O 1
ATOM 3385 N N . ASN A 1 408 ? 30.896 -2.213 -17.399 1.00 89.19 408 ASN A N 1
ATOM 3386 C CA . ASN A 1 408 ? 31.310 -2.474 -18.780 1.00 89.19 408 ASN A CA 1
ATOM 3387 C C . ASN A 1 408 ? 30.253 -2.093 -19.835 1.00 89.19 408 ASN A C 1
ATOM 3389 O O . ASN A 1 408 ? 30.301 -2.599 -20.958 1.00 89.19 408 ASN A O 1
ATOM 3393 N N . CYS A 1 409 ? 29.297 -1.229 -19.486 1.00 91.31 409 CYS A N 1
ATOM 3394 C CA . CYS A 1 409 ? 28.301 -0.703 -20.416 1.00 91.31 409 CYS A CA 1
ATOM 3395 C C . CYS A 1 409 ? 28.529 0.787 -20.674 1.00 91.31 409 CYS A C 1
ATOM 3397 O O . CYS A 1 409 ? 28.656 1.577 -19.742 1.00 91.31 409 CYS A O 1
ATOM 3399 N N . GLU A 1 410 ? 28.528 1.172 -21.945 1.00 91.19 410 GLU A N 1
ATOM 3400 C CA . GLU A 1 410 ? 28.671 2.548 -22.411 1.00 91.19 410 GLU A CA 1
ATOM 3401 C C . GLU A 1 410 ? 27.396 2.971 -23.152 1.00 91.19 410 GLU A C 1
ATOM 3403 O O . GLU A 1 410 ? 26.885 2.227 -23.988 1.00 91.19 410 GLU A O 1
ATOM 3408 N N . TRP A 1 411 ? 26.879 4.169 -22.870 1.00 91.44 411 TRP A N 1
ATOM 3409 C CA . TRP A 1 411 ? 25.717 4.726 -23.569 1.00 91.44 411 TRP A CA 1
ATOM 3410 C C . TRP A 1 411 ? 26.156 5.693 -24.672 1.00 91.44 411 TRP A C 1
ATOM 3412 O O . TRP A 1 411 ? 26.951 6.598 -24.419 1.00 91.44 411 TRP A O 1
ATOM 3422 N N . LYS A 1 412 ? 25.619 5.536 -25.887 1.00 89.31 412 LYS A N 1
ATOM 3423 C CA . LYS A 1 412 ? 25.910 6.385 -27.051 1.00 89.31 412 LYS A CA 1
ATOM 3424 C C . LYS A 1 412 ? 24.642 6.888 -27.729 1.00 89.31 412 LYS A C 1
ATOM 3426 O O . LYS A 1 412 ? 23.624 6.216 -27.810 1.00 89.31 412 LYS A O 1
ATOM 3431 N N . CYS A 1 413 ? 24.754 8.090 -28.275 1.00 84.12 413 CYS A N 1
ATOM 3432 C CA . CYS A 1 413 ? 23.642 8.847 -28.863 1.00 84.12 413 CYS A CA 1
ATOM 3433 C C . CYS A 1 413 ? 23.754 8.970 -30.379 1.00 84.12 413 CYS A C 1
ATOM 3435 O O . CYS A 1 413 ? 22.827 9.390 -31.060 1.00 84.12 413 CYS A O 1
ATOM 3437 N N . GLN A 1 414 ? 24.933 8.651 -30.906 1.00 76.44 414 GLN A N 1
ATOM 3438 C CA . GLN A 1 414 ? 25.225 8.670 -32.324 1.00 76.44 414 GLN A CA 1
ATOM 3439 C C . GLN A 1 414 ? 25.676 7.285 -32.725 1.00 76.44 414 GLN A C 1
ATOM 3441 O O . GLN A 1 414 ? 26.549 6.693 -32.088 1.00 76.44 414 GLN A O 1
ATOM 3446 N N . ASN A 1 415 ? 25.072 6.778 -33.792 1.00 72.06 415 ASN A N 1
ATOM 3447 C CA . ASN A 1 415 ? 25.434 5.485 -34.322 1.00 72.06 415 ASN A CA 1
ATOM 3448 C C . ASN A 1 415 ? 26.864 5.547 -34.878 1.00 72.06 415 ASN A C 1
ATOM 3450 O O . ASN A 1 415 ? 27.156 6.361 -35.750 1.00 72.06 415 ASN A O 1
ATOM 3454 N N . SER A 1 416 ? 27.749 4.701 -34.362 1.00 69.81 416 SER A N 1
ATOM 3455 C CA . SER A 1 416 ? 29.115 4.544 -34.864 1.00 69.81 416 SER A CA 1
ATOM 3456 C C . SER A 1 416 ? 29.337 3.076 -35.231 1.00 69.81 416 SER A C 1
ATOM 3458 O O . SER A 1 416 ? 28.877 2.205 -34.485 1.00 69.81 416 SER A O 1
ATOM 3460 N N . PRO A 1 417 ? 30.008 2.774 -36.358 1.00 70.31 417 PRO A N 1
ATOM 3461 C CA . PRO A 1 417 ? 30.347 1.402 -36.709 1.00 70.31 417 PRO A CA 1
ATOM 3462 C C . PRO A 1 417 ? 31.266 0.804 -35.636 1.00 70.31 417 PRO A C 1
ATOM 3464 O O . PRO A 1 417 ? 32.251 1.420 -35.230 1.00 70.31 417 PRO A O 1
ATOM 3467 N N . ILE A 1 418 ? 30.912 -0.388 -35.159 1.00 72.75 418 ILE A N 1
ATOM 3468 C CA . ILE A 1 418 ? 31.691 -1.150 -34.182 1.00 72.75 418 ILE A CA 1
ATOM 3469 C C . ILE A 1 418 ? 32.380 -2.275 -34.952 1.00 72.75 418 ILE A C 1
ATOM 3471 O O . ILE A 1 418 ? 31.707 -3.174 -35.446 1.00 72.75 418 ILE A O 1
ATOM 3475 N N . ASN A 1 419 ? 33.708 -2.209 -35.053 1.00 68.19 419 ASN A N 1
ATOM 3476 C CA . ASN A 1 419 ? 34.524 -3.196 -35.774 1.00 68.19 419 ASN A CA 1
ATOM 3477 C C . ASN A 1 419 ? 35.261 -4.170 -34.831 1.00 68.19 419 ASN A C 1
ATOM 3479 O O . ASN A 1 419 ? 36.112 -4.927 -35.288 1.00 68.19 419 ASN A O 1
ATOM 3483 N N . ASP A 1 420 ? 34.968 -4.136 -33.528 1.00 75.75 420 ASP A N 1
ATOM 3484 C CA . ASP A 1 420 ? 35.591 -4.994 -32.513 1.00 75.75 420 ASP A CA 1
ATOM 3485 C C . ASP A 1 420 ? 34.630 -6.118 -32.096 1.00 75.75 420 ASP A C 1
ATOM 3487 O O . ASP A 1 420 ? 33.540 -5.858 -31.583 1.00 75.75 420 ASP A O 1
ATOM 3491 N N . GLU A 1 421 ? 35.042 -7.372 -32.297 1.00 70.38 421 GLU A N 1
ATOM 3492 C CA . GLU A 1 421 ? 34.264 -8.574 -31.963 1.00 70.38 421 GLU A CA 1
ATOM 3493 C C . GLU A 1 421 ? 34.034 -8.760 -30.448 1.00 70.38 421 GLU A C 1
ATOM 3495 O O . GLU A 1 421 ? 33.129 -9.497 -30.034 1.00 70.38 421 GLU A O 1
ATOM 3500 N N . ASN A 1 422 ? 34.815 -8.074 -29.604 1.00 76.06 422 ASN A N 1
ATOM 3501 C CA . ASN A 1 422 ? 34.636 -8.064 -28.150 1.00 76.06 422 ASN A CA 1
ATOM 3502 C C . ASN A 1 422 ? 33.569 -7.066 -27.678 1.00 76.06 422 ASN A C 1
ATOM 3504 O O . ASN A 1 422 ? 33.176 -7.104 -26.506 1.00 76.06 422 ASN A O 1
ATOM 3508 N N . ILE A 1 423 ? 33.072 -6.206 -28.574 1.00 81.06 423 ILE A N 1
ATOM 3509 C CA . ILE A 1 423 ? 32.028 -5.229 -28.278 1.00 81.06 423 ILE A CA 1
ATOM 3510 C C . ILE A 1 423 ? 30.677 -5.742 -28.781 1.00 81.06 423 ILE A C 1
ATOM 3512 O O . ILE A 1 423 ? 30.501 -6.071 -29.953 1.00 81.06 423 ILE A O 1
ATOM 3516 N N . ARG A 1 424 ? 29.681 -5.777 -27.893 1.00 84.06 424 ARG A N 1
ATOM 3517 C CA . ARG A 1 424 ? 28.291 -6.096 -28.245 1.00 84.06 424 ARG A CA 1
ATOM 3518 C C . ARG A 1 424 ? 27.433 -4.843 -28.316 1.00 84.06 424 ARG A C 1
ATOM 3520 O O . ARG A 1 424 ? 27.576 -3.928 -27.508 1.00 84.06 424 ARG A O 1
ATOM 3527 N N . ARG A 1 425 ? 26.500 -4.838 -29.266 1.00 86.75 425 ARG A N 1
ATOM 3528 C CA . ARG A 1 425 ? 25.578 -3.731 -29.508 1.00 86.75 425 ARG A CA 1
ATOM 3529 C C . ARG A 1 425 ? 24.199 -4.000 -28.907 1.00 86.75 425 ARG A C 1
ATOM 3531 O O . ARG A 1 425 ? 23.598 -5.047 -29.152 1.00 86.75 425 ARG A O 1
ATOM 3538 N N . ALA A 1 426 ? 23.671 -3.006 -28.202 1.00 90.31 426 ALA A N 1
ATOM 3539 C CA . ALA A 1 426 ? 22.261 -2.913 -27.847 1.00 90.31 426 ALA A CA 1
ATOM 3540 C C . ALA A 1 426 ? 21.674 -1.604 -28.389 1.00 90.31 426 ALA A C 1
ATOM 3542 O O . ALA A 1 426 ? 22.362 -0.588 -28.440 1.00 90.31 426 ALA A O 1
ATOM 3543 N N . SER A 1 427 ? 20.410 -1.623 -28.792 1.00 90.06 427 SER A N 1
ATOM 3544 C CA . SER A 1 427 ? 19.731 -0.490 -29.424 1.00 90.06 427 SER A CA 1
ATOM 3545 C C . SER A 1 427 ? 18.385 -0.256 -28.745 1.00 90.06 427 SER A C 1
ATOM 3547 O O . SER A 1 427 ? 17.545 -1.157 -28.711 1.00 90.06 427 SER A O 1
ATOM 3549 N N . VAL A 1 428 ? 18.185 0.942 -28.200 1.00 92.00 428 VAL A N 1
ATOM 3550 C CA . VAL A 1 428 ? 16.976 1.359 -27.482 1.00 92.00 428 VAL A CA 1
ATOM 3551 C C . VAL A 1 428 ? 16.124 2.239 -28.385 1.00 92.00 428 VAL A C 1
ATOM 3553 O O . VAL A 1 428 ? 16.607 3.227 -28.938 1.00 92.00 428 VAL A O 1
ATOM 3556 N N . PHE A 1 429 ? 14.847 1.888 -28.504 1.00 90.12 429 PHE A N 1
ATOM 3557 C CA . PHE A 1 429 ? 13.871 2.597 -29.323 1.00 90.12 429 PHE A CA 1
ATOM 3558 C C . PHE A 1 429 ? 12.681 3.014 -28.462 1.00 90.12 429 PHE A C 1
ATOM 3560 O O . PHE A 1 429 ? 12.030 2.173 -27.846 1.00 90.12 429 PHE A O 1
ATOM 3567 N N . HIS A 1 430 ? 12.371 4.301 -28.435 1.00 90.25 430 HIS A N 1
ATOM 3568 C CA . HIS A 1 430 ? 11.203 4.854 -27.773 1.00 90.25 430 HIS A CA 1
ATOM 3569 C C . HIS A 1 430 ? 9.975 4.724 -28.674 1.00 90.25 430 HIS A C 1
ATOM 3571 O O . HIS A 1 430 ? 9.989 5.102 -29.844 1.00 90.25 430 HIS A O 1
ATOM 3577 N N . HIS A 1 431 ? 8.893 4.173 -28.126 1.00 87.69 431 HIS A N 1
ATOM 3578 C CA . HIS A 1 431 ? 7.735 3.751 -28.914 1.00 87.69 431 HIS A CA 1
ATOM 3579 C C . HIS A 1 431 ? 7.039 4.865 -29.717 1.00 87.69 431 HIS A C 1
ATOM 3581 O O . HIS A 1 431 ? 6.427 4.568 -30.741 1.00 87.69 431 HIS A O 1
ATOM 3587 N N . VAL A 1 432 ? 7.110 6.123 -29.266 1.00 84.56 432 VAL A N 1
ATOM 3588 C CA . VAL A 1 432 ? 6.490 7.272 -29.955 1.00 84.56 432 VAL A CA 1
ATOM 3589 C C . VAL A 1 432 ? 7.240 7.621 -31.241 1.00 84.56 432 VAL A C 1
ATOM 3591 O O . VAL A 1 432 ? 6.627 7.965 -32.249 1.00 84.56 432 VAL A O 1
ATOM 3594 N N . ASP A 1 433 ? 8.561 7.489 -31.225 1.00 84.69 433 ASP A N 1
ATOM 3595 C CA . ASP A 1 433 ? 9.454 8.026 -32.253 1.00 84.69 433 ASP A CA 1
ATOM 3596 C C . ASP A 1 433 ? 9.755 6.998 -33.368 1.00 84.69 433 ASP A C 1
ATOM 3598 O O . ASP A 1 433 ? 10.364 7.310 -34.393 1.00 84.69 433 ASP A O 1
ATOM 3602 N N . ILE A 1 434 ? 9.255 5.766 -33.210 1.00 82.81 434 ILE A N 1
ATOM 3603 C CA . ILE A 1 434 ? 9.365 4.669 -34.187 1.00 82.81 434 ILE A CA 1
ATOM 3604 C C . ILE A 1 434 ? 8.480 4.882 -35.427 1.00 82.81 434 ILE A C 1
ATOM 3606 O O . ILE A 1 434 ? 8.741 4.290 -36.472 1.00 82.81 434 ILE A O 1
ATOM 3610 N N . ASN A 1 435 ? 7.450 5.725 -35.350 1.00 75.25 435 ASN A N 1
ATOM 3611 C CA . ASN A 1 435 ? 6.471 5.912 -36.429 1.00 75.25 435 ASN A CA 1
ATOM 3612 C C . ASN A 1 435 ? 6.972 6.808 -37.588 1.00 75.25 435 ASN A C 1
ATOM 3614 O O . ASN A 1 435 ? 6.175 7.448 -38.269 1.00 75.25 435 ASN A O 1
ATOM 3618 N N . THR A 1 436 ? 8.289 6.914 -37.783 1.00 77.69 436 THR A N 1
ATOM 3619 C CA . THR A 1 436 ? 8.919 7.704 -38.852 1.00 77.69 436 THR A CA 1
ATOM 3620 C C . THR A 1 436 ? 9.413 6.788 -39.970 1.00 77.69 436 THR A C 1
ATOM 3622 O O . THR A 1 436 ? 9.911 5.692 -39.702 1.00 77.69 436 THR A O 1
ATOM 3625 N N . ASP A 1 437 ? 9.304 7.217 -41.233 1.00 77.44 437 ASP A N 1
ATOM 3626 C CA . ASP A 1 437 ? 9.709 6.406 -42.398 1.00 77.44 437 ASP A CA 1
ATOM 3627 C C . ASP A 1 437 ? 11.171 5.939 -42.311 1.00 77.44 437 ASP A C 1
ATOM 3629 O O . ASP A 1 437 ? 11.498 4.801 -42.654 1.00 77.44 437 ASP A O 1
ATOM 3633 N N . GLU A 1 438 ? 12.047 6.787 -41.771 1.00 79.50 438 GLU A N 1
ATOM 3634 C CA . GLU A 1 438 ? 13.449 6.462 -41.511 1.00 79.50 438 GLU A CA 1
ATOM 3635 C C . GLU A 1 438 ? 13.594 5.277 -40.539 1.00 79.50 438 GLU A C 1
ATOM 3637 O O . GLU A 1 438 ? 14.330 4.322 -40.811 1.00 79.50 438 GLU A O 1
ATOM 3642 N N . MET A 1 439 ? 12.847 5.288 -39.429 1.00 80.81 439 MET A N 1
ATOM 3643 C CA . MET A 1 439 ? 12.861 4.192 -38.460 1.00 80.81 439 MET A CA 1
ATOM 3644 C C . MET A 1 439 ? 12.210 2.928 -39.019 1.00 80.81 439 MET A C 1
ATOM 3646 O O . MET A 1 439 ? 12.721 1.835 -38.776 1.00 80.81 439 MET A O 1
ATOM 3650 N N . HIS A 1 440 ? 11.155 3.045 -39.832 1.00 79.12 440 HIS A N 1
ATOM 3651 C CA . HIS A 1 440 ? 10.566 1.905 -40.542 1.00 79.12 440 HIS A CA 1
ATOM 3652 C C . HIS A 1 440 ? 11.593 1.186 -41.432 1.00 79.12 440 HIS A C 1
ATOM 3654 O O . HIS A 1 440 ? 11.598 -0.046 -41.489 1.00 79.12 440 HIS A O 1
ATOM 3660 N N . VAL A 1 441 ? 12.464 1.927 -42.126 1.00 79.44 441 VAL A N 1
ATOM 3661 C CA . VAL A 1 441 ? 13.538 1.350 -42.953 1.00 79.44 441 VAL A CA 1
ATOM 3662 C C . VAL A 1 441 ? 14.601 0.690 -42.076 1.00 79.44 441 VAL A C 1
ATOM 3664 O O . VAL A 1 441 ? 14.933 -0.477 -42.286 1.00 79.44 441 VAL A O 1
ATOM 3667 N N . LYS A 1 442 ? 15.078 1.391 -41.044 1.00 79.44 442 LYS A N 1
ATOM 3668 C CA . LYS A 1 442 ? 16.109 0.893 -40.120 1.00 79.44 442 LYS A CA 1
ATOM 3669 C C . LYS A 1 442 ? 15.675 -0.369 -39.370 1.00 79.44 442 LYS A C 1
ATOM 3671 O O . LYS A 1 442 ? 16.457 -1.306 -39.218 1.00 79.44 442 LYS A O 1
ATOM 3676 N N . LEU A 1 443 ? 14.407 -0.432 -38.961 1.00 81.44 443 LEU A N 1
ATOM 3677 C CA . LEU A 1 443 ? 13.830 -1.585 -38.269 1.00 81.44 443 LEU A CA 1
ATOM 3678 C C . LEU A 1 443 ? 13.610 -2.803 -39.190 1.00 81.44 443 LEU A C 1
ATOM 3680 O O . LEU A 1 443 ? 13.400 -3.913 -38.697 1.00 81.44 443 LEU A O 1
ATOM 3684 N N . LYS A 1 444 ? 13.688 -2.635 -40.519 1.00 76.00 444 LYS A N 1
ATOM 3685 C CA . LYS A 1 444 ? 13.657 -3.746 -41.487 1.00 76.00 444 LYS A CA 1
ATOM 3686 C C . 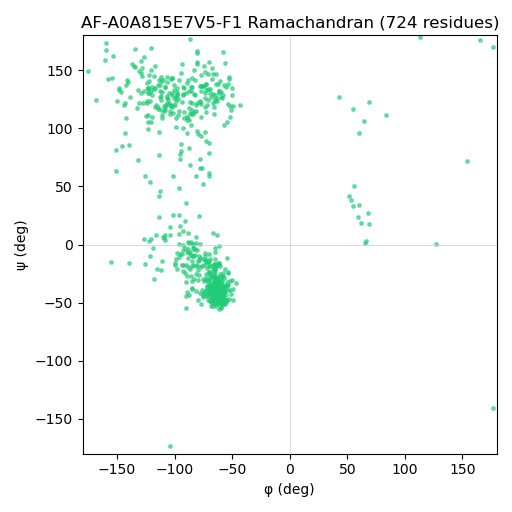LYS A 1 444 ? 15.039 -4.360 -41.731 1.00 76.00 444 LYS A C 1
ATOM 3688 O O . LYS A 1 444 ? 15.118 -5.545 -42.044 1.00 76.00 444 LYS A O 1
ATOM 3693 N N . THR A 1 445 ? 16.124 -3.606 -41.556 1.00 71.69 445 THR A N 1
ATOM 3694 C CA . THR A 1 445 ? 17.508 -4.038 -41.838 1.00 71.69 445 THR A CA 1
ATOM 3695 C C . THR A 1 445 ? 18.231 -4.552 -40.589 1.00 71.69 445 THR A C 1
ATOM 3697 O O . THR A 1 445 ? 19.344 -4.132 -40.277 1.00 71.69 445 THR A O 1
ATOM 3700 N N . ARG A 1 446 ? 17.582 -5.439 -39.827 1.00 71.25 446 ARG A N 1
ATOM 3701 C CA . ARG A 1 446 ? 18.097 -5.936 -38.544 1.00 71.25 446 ARG A CA 1
ATOM 3702 C C . ARG A 1 446 ? 19.365 -6.793 -38.702 1.00 71.25 446 ARG A C 1
ATOM 3704 O O . ARG A 1 446 ? 19.345 -7.798 -39.409 1.00 71.25 446 ARG A O 1
ATOM 3711 N N . SER A 1 447 ? 20.413 -6.479 -37.936 1.00 67.50 447 SER A N 1
ATOM 3712 C CA . SER A 1 447 ? 21.526 -7.403 -37.669 1.00 67.50 447 SER A CA 1
ATOM 3713 C C . SER A 1 447 ? 21.096 -8.489 -36.671 1.00 67.50 447 SER A C 1
ATOM 3715 O O . SER A 1 447 ? 20.452 -8.201 -35.660 1.00 67.50 447 SER A O 1
ATOM 3717 N N . HIS A 1 448 ? 21.455 -9.750 -36.933 1.00 64.50 448 HIS A N 1
ATOM 3718 C CA . HIS A 1 448 ? 21.083 -10.889 -36.078 1.00 64.50 448 HIS A CA 1
ATOM 3719 C C . HIS A 1 448 ? 21.771 -10.867 -34.700 1.00 64.50 448 HIS A C 1
ATOM 3721 O O . HIS A 1 448 ? 21.281 -11.511 -33.772 1.00 64.50 448 HIS 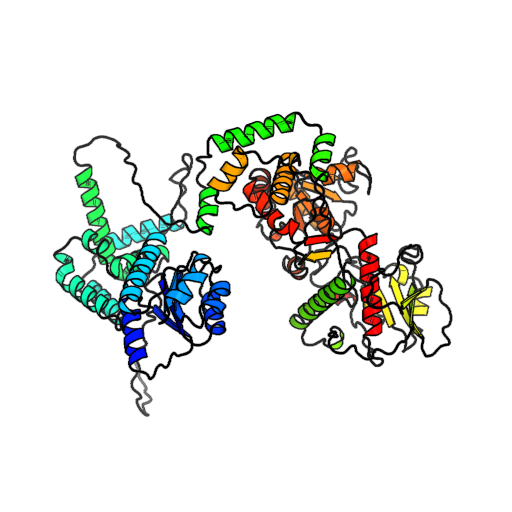A O 1
ATOM 3727 N N . ASN A 1 449 ? 22.856 -10.098 -34.559 1.00 69.88 449 ASN A N 1
ATOM 3728 C CA . ASN A 1 449 ? 23.652 -10.011 -33.333 1.00 69.88 449 ASN A CA 1
ATOM 3729 C C . ASN A 1 449 ? 23.235 -8.858 -32.402 1.00 69.88 449 ASN A C 1
ATOM 3731 O O . ASN A 1 449 ? 23.715 -8.802 -31.271 1.00 69.88 449 ASN A O 1
ATOM 3735 N N . ASP A 1 450 ? 22.344 -7.966 -32.849 1.00 79.38 450 ASP A N 1
ATOM 3736 C CA . ASP A 1 450 ? 21.937 -6.791 -32.075 1.00 79.38 450 ASP A CA 1
ATOM 3737 C C . ASP A 1 450 ? 20.738 -7.095 -31.170 1.00 79.38 450 ASP A C 1
ATOM 3739 O O . ASP A 1 450 ? 19.755 -7.736 -31.578 1.00 79.38 450 ASP A O 1
ATOM 3743 N N . ILE A 1 451 ? 20.801 -6.565 -29.947 1.00 86.56 451 ILE A N 1
ATOM 3744 C CA . ILE A 1 451 ? 19.715 -6.627 -28.966 1.00 86.56 451 ILE A CA 1
ATOM 3745 C C . ILE A 1 451 ? 18.859 -5.376 -29.126 1.00 86.56 451 ILE A C 1
ATOM 3747 O O . ILE A 1 451 ? 19.316 -4.264 -28.865 1.00 86.56 451 ILE A O 1
ATOM 3751 N N . TRP A 1 452 ? 17.613 -5.547 -29.558 1.00 89.69 452 TRP A N 1
ATOM 3752 C CA . TRP A 1 452 ? 16.672 -4.435 -29.693 1.00 89.69 452 TRP A CA 1
ATOM 3753 C C . TRP A 1 452 ? 15.767 -4.341 -28.475 1.00 89.69 452 TRP A C 1
ATOM 3755 O O . TRP A 1 452 ? 15.084 -5.306 -28.124 1.00 89.69 452 TRP A O 1
ATOM 3765 N N . ILE A 1 453 ? 15.749 -3.162 -27.865 1.00 92.50 453 ILE A N 1
ATOM 3766 C CA . ILE A 1 453 ? 15.040 -2.861 -26.628 1.00 92.50 453 ILE A CA 1
ATOM 3767 C C . ILE A 1 453 ? 13.966 -1.826 -26.947 1.00 92.50 453 ILE A C 1
ATOM 3769 O O . ILE A 1 453 ? 14.271 -0.728 -27.414 1.00 92.50 453 ILE A O 1
ATOM 3773 N N . LEU A 1 454 ? 12.707 -2.171 -26.698 1.00 92.75 454 LEU A N 1
ATOM 3774 C CA . LEU A 1 454 ? 11.589 -1.253 -26.867 1.00 92.75 454 LEU A CA 1
ATOM 3775 C C . LEU A 1 454 ? 11.271 -0.555 -25.545 1.00 92.75 454 LEU A C 1
ATOM 3777 O O . LEU A 1 454 ? 10.959 -1.202 -24.546 1.00 92.75 454 LEU A O 1
ATOM 3781 N N . TRP A 1 455 ? 11.302 0.768 -25.553 1.00 93.12 455 TRP A N 1
ATOM 3782 C CA . TRP A 1 455 ? 10.991 1.602 -24.405 1.00 93.12 455 TRP A CA 1
ATOM 3783 C C . TRP A 1 455 ? 9.534 2.081 -24.438 1.00 93.12 455 TRP A C 1
ATOM 3785 O O . TRP A 1 455 ? 9.122 2.839 -25.326 1.00 93.12 455 TRP A O 1
ATOM 3795 N N . ILE A 1 456 ? 8.760 1.627 -23.445 1.00 91.25 456 ILE A N 1
ATOM 3796 C CA . ILE A 1 456 ? 7.335 1.919 -23.273 1.00 91.25 456 ILE A CA 1
ATOM 3797 C C . ILE A 1 456 ? 7.009 2.169 -21.792 1.00 91.25 456 ILE A C 1
ATOM 3799 O O . ILE A 1 456 ? 6.575 1.270 -21.072 1.00 91.25 456 ILE A O 1
ATOM 3803 N N . ASP A 1 457 ? 7.191 3.402 -21.326 1.00 90.00 457 ASP A N 1
ATOM 3804 C CA . ASP A 1 457 ? 6.816 3.770 -19.951 1.00 90.00 457 ASP A CA 1
ATOM 3805 C C . ASP A 1 457 ? 5.330 4.150 -19.829 1.00 90.00 457 ASP A C 1
ATOM 3807 O O . ASP A 1 457 ? 4.752 4.085 -18.751 1.00 90.00 457 ASP A O 1
ATOM 3811 N N . GLU A 1 458 ? 4.658 4.482 -20.930 1.00 86.69 458 GLU A N 1
ATOM 3812 C CA . GLU A 1 458 ? 3.244 4.859 -20.907 1.00 86.69 458 GLU A CA 1
ATOM 3813 C C . GLU A 1 458 ? 2.327 3.682 -21.236 1.00 86.69 458 GLU A C 1
ATOM 3815 O O . GLU A 1 458 ? 2.583 2.939 -22.180 1.00 86.69 458 GLU A O 1
ATOM 3820 N N . ALA A 1 459 ? 1.180 3.584 -20.556 1.00 83.44 459 ALA A N 1
ATOM 3821 C CA . ALA A 1 459 ? 0.088 2.673 -20.907 1.00 83.44 459 ALA A CA 1
ATOM 3822 C C . ALA A 1 459 ? -0.634 3.100 -22.214 1.00 83.44 459 ALA A C 1
ATOM 3824 O O . ALA A 1 459 ? -1.834 3.390 -22.236 1.00 83.44 459 ALA A O 1
ATOM 3825 N N . ASN A 1 460 ? 0.113 3.188 -23.321 1.00 69.50 460 ASN A N 1
ATOM 3826 C CA . ASN A 1 460 ? -0.338 3.689 -24.616 1.00 69.50 460 ASN A CA 1
ATOM 3827 C C . ASN A 1 460 ? -1.286 2.696 -25.319 1.00 69.50 460 ASN A C 1
ATOM 3829 O O . ASN A 1 460 ? -1.075 1.480 -25.363 1.00 69.50 460 ASN A O 1
ATOM 3833 N N . ARG A 1 461 ? -2.351 3.230 -25.924 1.00 63.22 461 ARG A N 1
ATOM 3834 C CA . ARG A 1 461 ? -3.413 2.466 -26.591 1.00 63.22 461 ARG A CA 1
ATOM 3835 C C . ARG A 1 461 ? -3.051 2.000 -28.006 1.00 63.22 461 ARG A C 1
ATOM 3837 O O . ARG A 1 461 ? -3.700 1.075 -28.496 1.00 63.22 461 ARG A O 1
ATOM 3844 N N . GLN A 1 462 ? -2.038 2.582 -28.657 1.00 72.25 462 GLN A N 1
ATOM 3845 C CA . GLN A 1 462 ? -1.788 2.414 -30.101 1.00 72.25 462 GLN A CA 1
ATOM 3846 C C . GLN A 1 462 ? -0.488 1.669 -30.468 1.00 72.25 462 GLN A C 1
ATOM 3848 O O . GLN A 1 462 ? 0.180 2.001 -31.440 1.00 72.25 462 GLN A O 1
ATOM 3853 N N . LEU A 1 463 ? -0.147 0.594 -29.754 1.00 81.00 463 LEU A N 1
ATOM 3854 C CA . LEU A 1 463 ? 1.098 -0.161 -29.999 1.00 81.00 463 LEU A CA 1
ATOM 3855 C C . LEU A 1 463 ? 0.983 -1.282 -31.054 1.00 81.00 463 LEU A C 1
ATOM 3857 O O . LEU A 1 463 ? 1.950 -1.998 -31.293 1.00 81.00 463 LEU A O 1
ATOM 3861 N N . LYS A 1 464 ? -0.181 -1.470 -31.699 1.00 82.62 464 LYS A N 1
ATOM 3862 C CA . LYS A 1 464 ? -0.419 -2.593 -32.638 1.00 82.62 464 LYS A CA 1
ATOM 3863 C C . LYS A 1 464 ? 0.595 -2.658 -33.779 1.00 82.62 464 LYS A C 1
ATOM 3865 O O . LYS A 1 464 ? 1.025 -3.746 -34.147 1.00 82.62 464 LYS A O 1
ATOM 3870 N N . HIS A 1 465 ? 0.972 -1.503 -34.317 1.00 84.06 465 HIS A N 1
ATOM 3871 C CA . HIS A 1 465 ? 1.920 -1.398 -35.421 1.00 84.06 465 HIS A CA 1
ATOM 3872 C C . HIS A 1 465 ? 3.329 -1.876 -35.036 1.00 84.06 465 HIS A C 1
ATOM 3874 O O . HIS A 1 465 ? 4.091 -2.256 -35.916 1.00 84.06 465 HIS A O 1
ATOM 3880 N N . LEU A 1 466 ? 3.676 -1.914 -33.745 1.00 86.88 466 LEU A N 1
ATOM 3881 C CA . LEU A 1 466 ? 4.992 -2.361 -33.284 1.00 86.88 466 LEU A CA 1
ATOM 3882 C C . LEU A 1 466 ? 5.151 -3.884 -33.322 1.00 86.88 466 LEU A C 1
ATOM 3884 O O . LEU A 1 466 ? 6.276 -4.368 -33.355 1.00 86.88 466 LEU A O 1
ATOM 3888 N N . ASN A 1 467 ? 4.050 -4.642 -33.388 1.00 87.19 467 ASN A N 1
ATOM 3889 C CA . ASN A 1 467 ? 4.089 -6.107 -33.480 1.00 87.19 467 ASN A CA 1
ATOM 3890 C C . ASN A 1 467 ? 4.761 -6.616 -34.766 1.00 87.19 467 ASN A C 1
ATOM 3892 O O . ASN A 1 467 ? 5.146 -7.780 -34.831 1.00 87.19 467 ASN A O 1
ATOM 3896 N N . GLN A 1 468 ? 4.890 -5.771 -35.796 1.00 84.56 468 GLN A N 1
ATOM 3897 C CA . GLN A 1 468 ? 5.616 -6.127 -37.018 1.00 84.56 468 GLN A CA 1
ATOM 3898 C C . GLN A 1 468 ? 7.141 -6.162 -36.809 1.00 84.56 468 GLN A C 1
ATOM 3900 O O . GLN A 1 468 ? 7.864 -6.711 -37.640 1.00 84.56 468 GLN A O 1
ATOM 3905 N N . TYR A 1 469 ? 7.632 -5.589 -35.706 1.00 85.94 469 TYR A N 1
ATOM 3906 C CA . TYR A 1 469 ? 9.047 -5.534 -35.364 1.00 85.94 469 TYR A CA 1
ATOM 3907 C C . TYR A 1 469 ? 9.407 -6.573 -34.311 1.00 85.94 469 TYR A C 1
ATOM 3909 O O . TYR A 1 469 ? 8.661 -6.836 -33.369 1.00 85.94 469 TYR A O 1
ATOM 3917 N N . LYS A 1 470 ? 10.602 -7.145 -34.450 1.00 85.25 470 LYS A N 1
ATOM 3918 C CA . LYS A 1 470 ? 11.110 -8.189 -33.559 1.00 85.25 470 LYS A CA 1
ATOM 3919 C C . LYS A 1 470 ? 11.985 -7.576 -32.467 1.00 85.25 470 LYS A C 1
ATOM 3921 O O . LYS A 1 470 ? 13.206 -7.648 -32.566 1.00 85.25 470 LYS A O 1
ATOM 3926 N N . PHE A 1 471 ? 11.383 -6.975 -31.444 1.00 88.81 471 PHE A N 1
ATOM 3927 C CA . PHE A 1 471 ? 12.120 -6.510 -30.261 1.00 88.81 471 PHE A CA 1
ATOM 3928 C C . PHE A 1 471 ? 12.464 -7.682 -29.341 1.00 88.81 471 PHE A C 1
ATOM 3930 O O . PHE A 1 471 ? 11.625 -8.555 -29.110 1.00 88.81 471 PHE A O 1
ATOM 3937 N N . ASN A 1 472 ? 13.697 -7.708 -28.833 1.00 88.62 472 ASN A N 1
ATOM 3938 C CA . ASN A 1 472 ? 14.138 -8.723 -27.880 1.00 88.62 472 ASN A CA 1
ATOM 3939 C C . ASN A 1 472 ? 13.587 -8.426 -26.496 1.00 88.62 472 ASN A C 1
ATOM 3941 O O . ASN A 1 472 ? 12.995 -9.306 -25.880 1.00 88.62 472 ASN A O 1
ATOM 3945 N N . TRP A 1 473 ? 13.791 -7.192 -26.038 1.00 91.25 473 TRP A N 1
ATOM 3946 C CA . TRP A 1 473 ? 13.547 -6.776 -24.665 1.00 91.25 473 TRP A CA 1
ATOM 3947 C C . TRP A 1 473 ? 12.637 -5.562 -24.608 1.00 91.25 473 TRP A C 1
ATOM 3949 O O . TRP A 1 473 ? 12.510 -4.811 -25.580 1.00 91.25 473 TRP A O 1
ATOM 3959 N N . THR A 1 474 ? 12.054 -5.344 -23.441 1.00 92.69 474 THR A N 1
ATOM 3960 C CA . THR A 1 474 ? 11.325 -4.123 -23.121 1.00 92.69 474 THR A CA 1
ATOM 3961 C C . THR A 1 474 ? 11.938 -3.405 -21.927 1.00 92.69 474 THR A C 1
ATOM 3963 O O . THR A 1 474 ? 12.517 -4.010 -21.022 1.00 92.69 474 THR A O 1
ATOM 3966 N N . LEU A 1 475 ? 11.793 -2.087 -21.941 1.00 93.50 475 LEU A N 1
ATOM 3967 C CA . LEU A 1 475 ? 12.059 -1.184 -20.833 1.00 93.50 475 LEU A CA 1
ATOM 3968 C C . LEU A 1 475 ? 10.730 -0.475 -20.542 1.00 93.50 475 LEU A C 1
ATOM 3970 O O . LEU A 1 475 ? 10.252 0.303 -21.368 1.00 93.50 475 LEU A O 1
ATOM 3974 N N . SER A 1 476 ? 10.064 -0.861 -19.450 1.00 93.50 476 SER A N 1
ATOM 3975 C CA . SER A 1 476 ? 8.653 -0.529 -19.204 1.00 93.50 476 SER A CA 1
ATOM 3976 C C . SER A 1 476 ? 8.280 -0.631 -17.720 1.00 93.50 476 SER A C 1
ATOM 3978 O O . SER A 1 476 ? 9.001 -1.231 -16.928 1.00 93.50 476 SER A O 1
ATOM 3980 N N . PHE A 1 477 ? 7.109 -0.100 -17.355 1.00 93.00 477 PHE A N 1
ATOM 3981 C CA . PHE A 1 477 ? 6.518 -0.207 -16.014 1.00 93.00 477 PHE A CA 1
ATOM 3982 C C . PHE A 1 477 ? 6.106 -1.637 -15.625 1.00 93.00 477 PHE A C 1
ATOM 3984 O O . PHE A 1 477 ? 5.989 -1.950 -14.441 1.00 93.00 477 PHE A O 1
ATOM 3991 N N . ARG A 1 478 ? 5.872 -2.498 -16.621 1.00 92.19 478 ARG A N 1
ATOM 3992 C CA . ARG A 1 478 ? 5.486 -3.903 -16.454 1.00 92.19 478 ARG A CA 1
ATOM 3993 C C . ARG A 1 478 ? 6.521 -4.666 -15.630 1.00 92.19 478 ARG A C 1
ATOM 3995 O O . ARG A 1 478 ? 7.702 -4.655 -15.974 1.00 92.19 478 ARG A O 1
ATOM 4002 N N . GLN A 1 479 ? 6.102 -5.380 -14.584 1.00 89.81 479 GLN A N 1
ATOM 4003 C CA . GLN A 1 479 ? 7.052 -6.096 -13.723 1.00 89.81 479 GLN A CA 1
ATOM 4004 C C . GLN A 1 479 ? 7.711 -7.285 -14.429 1.00 89.81 479 GLN A C 1
ATOM 4006 O O . GLN A 1 479 ? 8.839 -7.641 -14.107 1.00 89.81 479 GLN A O 1
ATOM 4011 N N . ASP A 1 480 ? 7.056 -7.855 -15.439 1.00 88.81 480 ASP A N 1
ATOM 4012 C CA . ASP A 1 480 ? 7.574 -8.936 -16.288 1.00 88.81 480 ASP A CA 1
ATOM 4013 C C . ASP A 1 480 ? 8.369 -8.451 -17.520 1.00 88.81 480 ASP A C 1
ATOM 4015 O O . ASP A 1 480 ? 8.712 -9.251 -18.401 1.00 88.81 480 ASP A O 1
ATOM 4019 N N . SER A 1 481 ? 8.670 -7.149 -17.579 1.00 90.94 481 SER A N 1
ATOM 4020 C CA . SER A 1 481 ? 9.605 -6.546 -18.532 1.00 90.94 481 SER A CA 1
ATOM 4021 C C . SER A 1 481 ? 11.050 -6.887 -18.156 1.00 90.94 481 SER A C 1
ATOM 4023 O O . SER A 1 481 ? 11.396 -7.004 -16.973 1.00 90.94 481 SER A O 1
ATOM 4025 N N . GLU A 1 482 ? 11.931 -7.010 -19.152 1.00 90.19 482 GLU A N 1
ATOM 4026 C CA . GLU A 1 482 ? 13.347 -7.296 -18.899 1.00 90.19 482 GLU A CA 1
ATOM 4027 C C . GLU A 1 482 ? 14.001 -6.215 -18.038 1.00 90.19 482 GLU A C 1
ATOM 4029 O O . GLU A 1 482 ? 14.794 -6.553 -17.157 1.00 90.19 482 GLU A O 1
ATOM 4034 N N . ILE A 1 483 ? 13.598 -4.959 -18.255 1.00 93.38 483 ILE A N 1
ATOM 4035 C CA . ILE A 1 483 ? 13.985 -3.789 -17.473 1.00 93.38 483 ILE A CA 1
ATOM 4036 C C . ILE A 1 483 ? 12.714 -3.097 -16.968 1.00 93.38 483 ILE A C 1
ATOM 4038 O O . ILE A 1 483 ? 11.852 -2.722 -17.770 1.00 93.38 483 ILE A O 1
ATOM 4042 N N . SER A 1 484 ? 12.586 -2.961 -15.647 1.00 93.12 484 SER A N 1
ATOM 4043 C CA . SER A 1 484 ? 11.435 -2.315 -14.990 1.00 93.12 484 SER A CA 1
ATOM 4044 C C . SER A 1 484 ? 11.718 -1.744 -13.600 1.00 93.12 484 SER A C 1
ATOM 4046 O O . SER A 1 484 ? 10.913 -0.943 -13.109 1.00 93.12 484 SER A O 1
ATOM 4048 N N . ILE A 1 485 ? 12.832 -2.123 -12.960 1.00 92.12 485 ILE A N 1
ATOM 4049 C CA . ILE A 1 485 ? 13.154 -1.726 -11.589 1.00 92.12 485 ILE A CA 1
ATOM 4050 C C . ILE A 1 485 ? 13.206 -0.204 -11.506 1.00 92.12 485 ILE A C 1
ATOM 4052 O O . ILE A 1 485 ? 13.910 0.459 -12.266 1.00 92.12 485 ILE A O 1
ATOM 4056 N N . GLY A 1 486 ? 12.441 0.345 -10.564 1.00 88.62 486 GLY A N 1
ATOM 4057 C CA . GLY A 1 486 ? 12.429 1.775 -10.298 1.00 88.62 486 GLY A CA 1
ATOM 4058 C C . GLY A 1 486 ? 11.808 2.628 -11.405 1.00 88.62 486 GLY A C 1
ATOM 4059 O O . GLY A 1 486 ? 12.029 3.824 -11.395 1.00 88.62 486 GLY A O 1
ATOM 4060 N N . THR A 1 487 ? 11.026 2.087 -12.347 1.00 93.44 487 THR A N 1
ATOM 4061 C CA . THR A 1 487 ? 10.469 2.894 -13.461 1.00 93.44 487 THR A CA 1
ATOM 4062 C C . THR A 1 487 ? 9.749 4.171 -13.003 1.00 93.44 487 THR A C 1
ATOM 4064 O O . THR A 1 487 ? 9.964 5.235 -13.577 1.00 93.44 487 THR A O 1
ATOM 4067 N N . TYR A 1 488 ? 8.942 4.082 -11.943 1.00 94.69 488 TYR A N 1
ATOM 4068 C CA . TYR A 1 488 ? 8.231 5.235 -11.371 1.00 94.69 488 TYR A CA 1
ATOM 4069 C C . TYR A 1 488 ? 8.468 5.449 -9.878 1.00 94.69 488 TYR A C 1
ATOM 4071 O O . TYR A 1 488 ? 8.197 6.530 -9.355 1.00 94.69 488 TYR A O 1
ATOM 4079 N N . GLY A 1 489 ? 8.974 4.428 -9.196 1.00 95.19 489 GLY A N 1
ATOM 4080 C CA . GLY A 1 489 ? 9.350 4.503 -7.802 1.00 95.19 489 GLY A CA 1
ATOM 4081 C C . GLY A 1 489 ? 9.812 3.166 -7.264 1.00 95.19 489 GLY A C 1
ATOM 4082 O O . GLY A 1 489 ? 9.737 2.139 -7.944 1.00 95.19 489 GLY A O 1
ATOM 4083 N N . LEU A 1 490 ? 10.358 3.216 -6.058 1.00 92.94 490 LEU A N 1
ATOM 4084 C CA . LEU A 1 490 ? 10.960 2.076 -5.395 1.00 92.94 490 LEU A CA 1
ATOM 4085 C C . LEU A 1 490 ? 10.771 2.203 -3.884 1.00 92.94 490 LEU A C 1
ATOM 4087 O O . LEU A 1 490 ? 11.009 3.270 -3.311 1.00 92.94 490 LEU A O 1
ATOM 4091 N N . LEU A 1 491 ? 10.369 1.101 -3.255 1.00 92.25 491 LEU A N 1
ATOM 4092 C CA . LEU A 1 491 ? 10.278 0.966 -1.807 1.00 92.25 491 LEU A CA 1
ATOM 4093 C C . LEU A 1 491 ? 11.402 0.041 -1.337 1.00 92.25 491 LEU A C 1
ATOM 4095 O O . LEU A 1 491 ? 11.433 -1.130 -1.710 1.00 92.25 491 LEU A O 1
ATOM 4099 N N . ILE A 1 492 ? 12.342 0.561 -0.551 1.00 88.81 492 ILE A N 1
ATOM 4100 C CA . ILE A 1 492 ? 13.487 -0.218 -0.064 1.00 88.81 492 ILE A CA 1
ATOM 4101 C C . ILE A 1 492 ? 13.323 -0.469 1.425 1.00 88.81 492 ILE A C 1
ATOM 4103 O O . ILE A 1 492 ? 13.305 0.470 2.214 1.00 88.81 492 ILE A O 1
ATOM 4107 N N . GLU A 1 493 ? 13.241 -1.741 1.800 1.00 86.12 493 GLU A N 1
ATOM 4108 C CA . GLU A 1 493 ? 13.248 -2.181 3.192 1.00 86.12 493 GLU A CA 1
ATOM 4109 C C . GLU A 1 493 ? 14.633 -1.965 3.819 1.00 86.12 493 GLU A C 1
ATOM 4111 O O . GLU A 1 493 ? 15.659 -2.353 3.256 1.00 86.12 493 GLU A O 1
ATOM 4116 N N . ASN A 1 494 ? 14.674 -1.346 4.996 1.00 72.19 494 ASN A N 1
ATOM 4117 C CA . ASN A 1 494 ? 15.906 -1.120 5.735 1.00 72.19 494 ASN A CA 1
ATOM 4118 C C . ASN A 1 494 ? 16.100 -2.177 6.834 1.00 72.19 494 ASN A C 1
ATOM 4120 O O . ASN A 1 494 ? 15.479 -2.103 7.893 1.00 72.19 494 ASN A O 1
ATOM 4124 N N . ASN A 1 495 ? 17.069 -3.071 6.627 1.00 62.34 495 ASN A N 1
ATOM 4125 C CA . ASN A 1 495 ? 17.496 -4.078 7.610 1.00 62.34 495 ASN A CA 1
ATOM 4126 C C . ASN A 1 495 ? 18.556 -3.562 8.605 1.00 62.34 495 ASN A C 1
ATOM 4128 O O . ASN A 1 495 ? 19.056 -4.314 9.442 1.00 62.34 495 ASN A O 1
ATOM 4132 N N . SER A 1 496 ? 18.945 -2.287 8.517 1.00 56.06 496 SER A N 1
ATOM 4133 C CA . SER A 1 496 ? 20.000 -1.713 9.352 1.00 56.06 496 SER A CA 1
ATOM 4134 C C . SER A 1 496 ? 19.436 -1.203 10.681 1.00 56.06 496 SER A C 1
ATOM 4136 O O . SER A 1 496 ? 18.623 -0.278 10.700 1.00 56.06 496 SER A O 1
ATOM 4138 N N . ASN A 1 497 ? 19.961 -1.706 11.805 1.00 50.31 497 ASN A N 1
ATOM 4139 C CA . ASN A 1 497 ? 19.628 -1.239 13.165 1.00 50.31 497 ASN A CA 1
ATOM 4140 C C . ASN A 1 497 ? 20.049 0.220 13.459 1.00 50.31 497 ASN A C 1
ATOM 4142 O O . ASN A 1 497 ? 19.726 0.757 14.516 1.00 50.31 497 ASN A O 1
ATOM 4146 N N . LYS A 1 498 ? 20.775 0.887 12.550 1.00 49.28 498 LYS A N 1
ATOM 4147 C CA . LYS A 1 498 ? 21.203 2.286 12.697 1.00 49.28 498 LYS A CA 1
ATOM 4148 C C . LYS A 1 498 ? 20.207 3.226 12.017 1.00 49.28 498 LYS A C 1
ATOM 4150 O O . LYS A 1 498 ? 20.393 3.607 10.866 1.00 49.28 498 LYS A O 1
ATOM 4155 N N . LYS A 1 499 ? 19.158 3.623 12.739 1.00 58.69 499 LYS A N 1
ATOM 4156 C CA . LYS A 1 499 ? 18.276 4.725 12.326 1.00 58.69 499 LYS A CA 1
ATOM 4157 C C . LYS A 1 499 ? 18.855 6.040 12.849 1.00 58.69 499 LYS A C 1
ATOM 4159 O O . LYS A 1 499 ? 18.976 6.207 14.060 1.00 58.69 499 LYS A O 1
ATOM 4164 N N . SER A 1 500 ? 19.224 6.963 11.960 1.00 57.25 500 SER A N 1
ATOM 4165 C CA . SER A 1 500 ? 19.588 8.330 12.359 1.00 57.25 500 SER A CA 1
ATOM 4166 C C . SER A 1 500 ? 18.477 9.306 11.986 1.00 57.25 500 SER A C 1
ATOM 4168 O O . SER A 1 500 ? 18.072 9.374 10.823 1.00 57.25 500 SER A O 1
ATOM 4170 N N . TYR A 1 501 ? 17.994 10.054 12.977 1.00 64.06 501 TYR A N 1
ATOM 4171 C CA . TYR A 1 501 ? 17.009 11.120 12.808 1.00 64.06 501 TYR A CA 1
ATOM 4172 C C . TYR A 1 501 ? 17.690 12.477 12.966 1.00 64.06 501 TYR A C 1
ATOM 4174 O O . TYR A 1 501 ? 18.578 12.630 13.801 1.00 64.06 501 TYR A O 1
ATOM 4182 N N . SER A 1 502 ? 17.263 13.475 12.192 1.00 54.78 502 SER A N 1
ATOM 4183 C CA . SER A 1 502 ? 17.775 14.847 12.321 1.00 54.78 502 SER A CA 1
ATOM 4184 C C . SER A 1 502 ? 17.082 15.674 13.413 1.00 54.78 502 SER A C 1
ATOM 4186 O O . SER A 1 502 ? 17.380 16.855 13.555 1.00 54.78 502 SER A O 1
ATOM 4188 N N . THR A 1 503 ? 16.111 15.109 14.133 1.00 57.62 503 THR A N 1
ATOM 4189 C CA . THR A 1 503 ? 15.276 15.826 15.110 1.00 57.62 503 THR A CA 1
ATOM 4190 C C . THR A 1 503 ? 15.856 15.744 16.521 1.00 57.62 503 THR A C 1
ATOM 4192 O O . THR A 1 503 ? 16.121 14.642 17.003 1.00 57.62 503 THR A O 1
ATOM 4195 N N . ASN A 1 504 ? 15.991 16.886 17.204 1.00 56.00 504 ASN A N 1
ATOM 4196 C CA . ASN A 1 504 ? 16.401 16.931 18.610 1.00 56.00 504 ASN A CA 1
ATOM 4197 C C . ASN A 1 504 ? 15.269 16.411 19.515 1.00 56.00 504 ASN A C 1
ATOM 4199 O O . ASN A 1 504 ? 14.093 16.635 19.239 1.00 56.00 504 ASN A O 1
ATOM 4203 N N . THR A 1 505 ? 15.602 15.759 20.632 1.00 55.41 505 THR A N 1
ATOM 4204 C CA . THR A 1 505 ? 14.614 15.244 21.607 1.00 55.41 505 THR A CA 1
ATOM 4205 C C . THR A 1 505 ? 13.733 16.337 22.217 1.00 55.41 505 THR A C 1
ATOM 4207 O O . THR A 1 505 ? 12.594 16.065 22.583 1.00 55.41 505 THR A O 1
ATOM 4210 N N . SER A 1 506 ? 14.213 17.583 22.260 1.00 55.59 506 SER A N 1
ATOM 4211 C CA . SER A 1 506 ? 13.445 18.763 22.683 1.00 55.59 506 SER A CA 1
ATOM 4212 C C . SER A 1 506 ? 12.327 19.171 21.714 1.00 55.59 506 SER A C 1
ATOM 4214 O O . SER A 1 506 ? 11.506 20.012 22.062 1.00 55.59 506 SER A O 1
ATOM 4216 N N . ASP A 1 507 ? 12.304 18.615 20.499 1.00 57.56 507 ASP A N 1
ATOM 4217 C CA . ASP A 1 507 ? 11.334 18.944 19.446 1.00 57.56 507 ASP A CA 1
ATOM 4218 C C . ASP A 1 507 ? 10.136 17.982 19.392 1.00 57.56 507 ASP A C 1
ATOM 4220 O O . ASP A 1 507 ? 9.272 18.108 18.520 1.00 57.56 507 ASP A O 1
ATOM 4224 N N . LEU A 1 508 ? 10.101 16.988 20.282 1.00 66.69 508 LEU A N 1
ATOM 4225 C CA . LEU A 1 508 ? 9.007 16.028 20.360 1.00 66.69 508 LEU A CA 1
ATOM 4226 C C . LEU A 1 508 ? 7.774 16.704 20.979 1.00 66.69 508 LEU A C 1
ATOM 4228 O O . LEU A 1 508 ? 7.827 17.260 22.070 1.00 66.69 508 LEU A O 1
ATOM 4232 N N . ILE A 1 509 ? 6.650 16.629 20.271 1.00 68.12 509 ILE A N 1
ATOM 4233 C CA . ILE A 1 509 ? 5.340 17.167 20.666 1.00 68.12 509 ILE A CA 1
ATOM 4234 C C . ILE A 1 509 ? 4.651 16.262 21.697 1.00 68.12 509 ILE A C 1
ATOM 4236 O O . ILE A 1 509 ? 3.728 16.704 22.380 1.00 68.12 509 ILE A O 1
ATOM 4240 N N . LEU A 1 510 ? 5.069 14.995 21.796 1.00 74.12 510 LEU A N 1
ATOM 4241 C CA . LEU A 1 510 ? 4.448 13.983 22.653 1.00 74.12 510 LEU A CA 1
ATOM 4242 C C . LEU A 1 510 ? 4.443 14.452 24.119 1.00 74.12 510 LEU A C 1
ATOM 4244 O O . LEU A 1 510 ? 5.464 14.406 24.802 1.00 74.12 510 LEU A O 1
ATOM 4248 N N . SER A 1 511 ? 3.285 14.907 24.602 1.00 77.31 511 SER A N 1
ATOM 4249 C CA . SER A 1 511 ? 3.092 15.271 26.005 1.00 77.31 511 SER A CA 1
ATOM 4250 C C . SER A 1 511 ? 2.852 14.027 26.863 1.00 77.31 511 SER A C 1
ATOM 4252 O O . SER A 1 511 ? 2.499 12.959 26.358 1.00 77.31 511 SER A O 1
ATOM 4254 N N . LEU A 1 512 ? 2.980 14.179 28.185 1.00 76.81 512 LEU A N 1
ATOM 4255 C CA . LEU A 1 512 ? 2.577 13.147 29.148 1.00 76.81 512 LEU A CA 1
ATOM 4256 C C . LEU A 1 512 ? 1.118 12.707 28.936 1.00 76.81 512 LEU A C 1
ATOM 4258 O O . LEU A 1 512 ? 0.838 11.512 28.975 1.00 76.81 512 LEU A O 1
ATOM 4262 N N . ASP A 1 513 ? 0.218 13.647 28.625 1.00 79.19 513 ASP A N 1
ATOM 4263 C CA . ASP A 1 513 ? -1.193 13.352 28.336 1.00 79.19 513 ASP A CA 1
ATOM 4264 C C . ASP A 1 513 ? -1.344 12.444 27.109 1.00 79.19 513 ASP A C 1
ATOM 4266 O O . ASP A 1 513 ? -2.120 11.492 27.128 1.00 79.19 513 ASP A O 1
ATOM 4270 N N . PHE A 1 514 ? -0.569 12.689 26.050 1.00 85.25 514 PHE A N 1
ATOM 4271 C CA . PHE A 1 514 ? -0.618 11.865 24.845 1.00 85.25 514 PHE A CA 1
ATOM 4272 C C . PHE A 1 514 ? -0.072 10.455 25.081 1.00 85.25 514 PHE A C 1
ATOM 4274 O O . PHE A 1 514 ? -0.676 9.472 24.653 1.00 85.25 514 PHE A O 1
ATOM 4281 N N . LEU A 1 515 ? 1.034 10.338 25.821 1.00 82.38 515 LEU A N 1
ATOM 4282 C CA . LEU A 1 515 ? 1.581 9.042 26.229 1.00 82.38 515 LEU A CA 1
ATOM 4283 C C . LEU A 1 515 ? 0.583 8.261 27.094 1.00 82.38 515 LEU A C 1
ATOM 4285 O O . LEU A 1 515 ? 0.427 7.051 26.921 1.00 82.38 515 LEU A O 1
ATOM 4289 N N . TYR A 1 516 ? -0.133 8.950 27.982 1.00 77.75 516 TYR A N 1
ATOM 4290 C CA . TYR A 1 516 ? -1.197 8.362 28.789 1.00 77.75 516 TYR A CA 1
ATOM 4291 C C . TYR A 1 516 ? -2.369 7.870 27.927 1.00 77.75 516 TYR A C 1
ATOM 4293 O O . TYR A 1 516 ? -2.836 6.746 28.115 1.00 77.75 516 TYR A O 1
ATOM 4301 N N . ILE A 1 517 ? -2.801 8.652 26.930 1.00 81.69 517 ILE A N 1
ATOM 4302 C CA . ILE A 1 517 ? -3.839 8.244 25.968 1.00 81.69 517 ILE A CA 1
ATOM 4303 C C . ILE A 1 517 ? -3.418 6.972 25.215 1.00 81.69 517 ILE A C 1
ATOM 4305 O O . ILE A 1 517 ? -4.195 6.017 25.140 1.00 81.69 517 ILE A O 1
ATOM 4309 N N . LEU A 1 518 ? -2.183 6.923 24.705 1.00 82.69 518 LEU A N 1
ATOM 4310 C CA . LEU A 1 518 ? -1.655 5.746 24.006 1.00 82.69 518 LEU A CA 1
ATOM 4311 C C . LEU A 1 518 ? -1.581 4.523 24.926 1.00 82.69 518 LEU A C 1
ATOM 4313 O O . LEU A 1 518 ? -2.009 3.435 24.541 1.00 82.69 518 LEU A O 1
ATOM 4317 N N . THR A 1 519 ? -1.119 4.711 26.163 1.00 77.81 519 THR A N 1
ATOM 4318 C CA . THR A 1 519 ? -1.025 3.641 27.168 1.00 77.81 519 THR A CA 1
ATOM 4319 C C . THR A 1 519 ? -2.401 3.080 27.522 1.00 77.81 519 THR A C 1
ATOM 4321 O O . THR A 1 519 ? -2.579 1.863 27.528 1.00 77.81 519 THR A O 1
ATOM 4324 N N . ASN A 1 520 ? -3.410 3.935 27.721 1.00 76.50 520 ASN A N 1
ATOM 4325 C CA . ASN A 1 520 ? -4.788 3.496 27.973 1.00 76.50 520 ASN A CA 1
ATOM 4326 C C . ASN A 1 520 ? -5.355 2.669 26.815 1.00 76.50 520 ASN A C 1
ATOM 4328 O O . ASN A 1 520 ? -6.071 1.688 27.029 1.00 76.50 520 ASN A O 1
ATOM 4332 N N . ARG A 1 521 ? -4.996 3.033 25.580 1.00 77.75 521 ARG A N 1
ATOM 4333 C CA . ARG A 1 521 ? -5.339 2.277 24.369 1.00 77.75 521 ARG A CA 1
ATOM 4334 C C . ARG A 1 521 ? -4.412 1.082 24.113 1.00 77.75 521 ARG A C 1
ATOM 4336 O O . ARG A 1 521 ? -4.673 0.314 23.197 1.00 77.75 521 ARG A O 1
ATOM 4343 N N . ASN A 1 522 ? -3.434 0.825 24.986 1.00 76.62 522 ASN A N 1
ATOM 4344 C CA . ASN A 1 522 ? -2.468 -0.286 24.924 1.00 76.62 522 ASN A CA 1
ATOM 4345 C C . ASN A 1 522 ? -1.610 -0.254 23.660 1.00 76.62 522 ASN A C 1
ATOM 4347 O O . ASN A 1 522 ? -1.240 -1.288 23.107 1.00 76.62 522 ASN A O 1
ATOM 4351 N N . ILE A 1 523 ? -1.305 0.952 23.197 1.00 80.75 523 ILE A N 1
ATOM 4352 C CA . ILE A 1 523 ? -0.436 1.174 22.054 1.00 80.75 523 ILE A CA 1
ATOM 4353 C C . ILE A 1 523 ? 0.994 1.263 22.580 1.00 80.75 523 ILE A C 1
ATOM 4355 O O . ILE A 1 523 ? 1.367 2.232 23.242 1.00 80.75 523 ILE A O 1
ATOM 4359 N N . LEU A 1 524 ? 1.798 0.242 22.277 1.00 76.38 524 LEU A N 1
ATOM 4360 C CA . LEU A 1 524 ? 3.230 0.259 22.552 1.00 76.38 524 LEU A CA 1
ATOM 4361 C C . LEU A 1 524 ? 3.948 1.102 21.492 1.00 76.38 524 LEU A C 1
ATOM 4363 O O . LEU A 1 524 ? 3.862 0.824 20.295 1.00 76.38 524 LEU A O 1
ATOM 4367 N N . ILE A 1 525 ? 4.682 2.121 21.938 1.00 77.50 525 ILE A N 1
ATOM 4368 C CA . ILE A 1 525 ? 5.514 2.950 21.066 1.00 77.50 525 ILE A CA 1
ATOM 4369 C C . ILE A 1 525 ? 6.916 2.350 21.032 1.00 77.50 525 ILE A C 1
ATOM 4371 O O . ILE A 1 525 ? 7.662 2.428 22.004 1.00 77.50 525 ILE A O 1
ATOM 4375 N N . THR A 1 526 ? 7.289 1.769 19.898 1.00 78.38 526 THR A N 1
ATOM 4376 C CA . THR A 1 526 ? 8.653 1.268 19.669 1.00 78.38 526 THR A CA 1
ATOM 4377 C C . THR A 1 526 ? 9.579 2.341 19.091 1.00 78.38 526 THR A C 1
ATOM 4379 O O . THR A 1 526 ? 10.797 2.207 19.154 1.00 78.38 526 THR A O 1
ATOM 4382 N N . ASP A 1 527 ? 9.015 3.404 18.511 1.00 84.25 527 ASP A N 1
ATOM 4383 C CA . ASP A 1 527 ? 9.742 4.495 17.860 1.00 84.25 527 ASP A CA 1
ATOM 4384 C C . ASP A 1 527 ? 9.038 5.833 18.135 1.00 84.25 527 ASP A C 1
ATOM 4386 O O . ASP A 1 527 ? 8.072 6.205 17.467 1.00 84.25 527 ASP A O 1
ATOM 4390 N N . PHE A 1 528 ? 9.508 6.557 19.155 1.00 84.38 528 PHE A N 1
ATOM 4391 C CA . PHE A 1 528 ? 8.922 7.839 19.567 1.00 84.38 528 PHE A CA 1
ATOM 4392 C C . PHE A 1 528 ? 9.021 8.911 18.479 1.00 84.38 528 PHE A C 1
ATOM 4394 O O . PHE A 1 528 ? 8.126 9.747 18.348 1.00 84.38 528 PHE A O 1
ATOM 4401 N N . THR A 1 529 ? 10.085 8.890 17.676 1.00 85.94 529 THR A N 1
ATOM 4402 C CA . THR A 1 529 ? 10.263 9.857 16.591 1.00 85.94 529 THR A CA 1
ATOM 4403 C C . THR A 1 529 ? 9.245 9.613 15.479 1.00 85.94 529 THR A C 1
ATOM 4405 O O . THR A 1 529 ? 8.676 10.574 14.958 1.00 85.94 529 THR A O 1
ATOM 4408 N N . LEU A 1 530 ? 8.975 8.343 15.144 1.00 88.44 530 LEU A N 1
ATOM 4409 C CA . LEU A 1 530 ? 7.898 7.982 14.219 1.00 88.44 530 LEU A CA 1
ATOM 4410 C C . LEU A 1 530 ? 6.546 8.452 14.737 1.00 88.44 530 LEU A C 1
ATOM 4412 O O . LEU A 1 530 ? 5.811 9.114 14.013 1.00 88.44 530 LEU A O 1
ATOM 4416 N N . GLU A 1 531 ? 6.233 8.134 15.992 1.00 90.62 531 GLU A N 1
ATOM 4417 C CA . GLU A 1 531 ? 4.945 8.479 16.589 1.00 90.62 531 GLU A CA 1
ATOM 4418 C C . GLU A 1 531 ? 4.704 9.990 16.551 1.00 90.62 531 GLU A C 1
ATOM 4420 O O . GLU A 1 531 ? 3.646 10.462 16.130 1.00 90.62 531 GLU A O 1
ATOM 4425 N N . ASN A 1 532 ? 5.735 10.760 16.901 1.00 89.69 532 ASN A N 1
ATOM 4426 C CA . ASN A 1 532 ? 5.705 12.208 16.814 1.00 89.69 532 ASN A CA 1
ATOM 4427 C C . ASN A 1 532 ? 5.487 12.698 15.377 1.00 89.69 532 ASN A C 1
ATOM 4429 O O . ASN A 1 532 ? 4.726 13.639 15.161 1.00 89.69 532 ASN A O 1
ATOM 4433 N N . HIS A 1 533 ? 6.127 12.070 14.389 1.00 91.00 533 HIS A N 1
ATOM 4434 C CA . HIS A 1 533 ? 5.928 12.412 12.983 1.00 91.00 533 HIS A CA 1
ATOM 4435 C C . HIS A 1 533 ? 4.496 12.117 12.516 1.00 91.00 533 HIS A C 1
ATOM 4437 O O . HIS A 1 533 ? 3.883 12.956 11.856 1.00 91.00 533 HIS A O 1
ATOM 4443 N N . ILE A 1 534 ? 3.933 10.968 12.895 1.00 93.94 534 ILE A N 1
ATOM 4444 C CA . ILE A 1 534 ? 2.548 10.601 12.578 1.00 93.94 534 ILE A CA 1
ATOM 4445 C C . ILE A 1 534 ? 1.583 11.616 13.202 1.00 93.94 534 ILE A C 1
ATOM 4447 O O . ILE A 1 534 ? 0.721 12.143 12.499 1.00 93.94 534 ILE A O 1
ATOM 4451 N N . LEU A 1 535 ? 1.765 11.955 14.485 1.00 93.12 535 LEU A N 1
ATOM 4452 C CA . LEU A 1 535 ? 0.960 12.973 15.169 1.00 93.12 535 LEU A CA 1
ATOM 4453 C C . LEU A 1 535 ? 1.090 14.353 14.512 1.00 93.12 535 LEU A C 1
ATOM 4455 O O . LEU A 1 535 ? 0.086 15.019 14.277 1.00 93.12 535 LEU A O 1
ATOM 4459 N N . THR A 1 536 ? 2.310 14.766 14.168 1.00 92.88 536 THR A N 1
ATOM 4460 C CA . THR A 1 536 ? 2.588 16.037 13.480 1.00 92.88 536 THR A CA 1
ATOM 4461 C C . THR A 1 536 ? 1.859 16.111 12.139 1.00 92.88 536 THR A C 1
ATOM 4463 O O . THR A 1 536 ? 1.206 17.111 11.847 1.00 92.88 536 THR A O 1
ATOM 4466 N N . ASN A 1 537 ? 1.924 15.048 11.329 1.00 93.88 537 ASN A N 1
ATOM 4467 C CA . ASN A 1 537 ? 1.207 14.997 10.058 1.00 93.88 537 ASN A CA 1
ATOM 4468 C C . ASN A 1 537 ? -0.311 15.054 10.261 1.00 93.88 537 ASN A C 1
ATOM 4470 O O . ASN A 1 537 ? -0.968 15.826 9.573 1.00 93.88 537 ASN A O 1
ATOM 4474 N N . TYR A 1 538 ? -0.858 14.290 11.211 1.00 95.06 538 TYR A N 1
ATOM 4475 C CA . TYR A 1 538 ? -2.297 14.277 11.482 1.00 95.06 538 TYR A CA 1
ATOM 4476 C C . TYR A 1 538 ? -2.832 15.656 11.897 1.00 95.06 538 TYR A C 1
ATOM 4478 O O . TYR A 1 538 ? -3.883 16.079 11.426 1.00 95.06 538 TYR A O 1
ATOM 4486 N N . ARG A 1 539 ? -2.091 16.367 12.755 1.00 92.06 539 ARG A N 1
ATOM 4487 C CA . ARG A 1 539 ? -2.455 17.700 13.261 1.00 92.06 539 ARG A CA 1
ATOM 4488 C C . ARG A 1 539 ? -2.417 18.783 12.192 1.00 92.06 539 ARG A C 1
ATOM 4490 O O . ARG A 1 539 ? -3.330 19.594 12.072 1.00 92.06 539 ARG A O 1
ATOM 4497 N N . TYR A 1 540 ? -1.314 18.837 11.448 1.00 93.69 540 TYR A N 1
ATOM 4498 C CA . TYR A 1 540 ? -0.996 20.007 10.631 1.00 93.69 540 TYR A CA 1
ATOM 4499 C C . TYR A 1 540 ? -1.423 19.885 9.173 1.00 93.69 540 TYR A C 1
ATOM 4501 O O . TYR A 1 540 ? -1.410 20.887 8.454 1.00 93.69 540 TYR A O 1
ATOM 4509 N N . ARG A 1 541 ? -1.826 18.693 8.727 1.00 95.00 541 ARG A N 1
ATOM 4510 C CA . ARG A 1 541 ? -2.392 18.499 7.394 1.00 95.00 541 ARG A CA 1
ATOM 4511 C C . ARG A 1 541 ? -3.889 18.787 7.377 1.00 95.00 541 ARG A C 1
ATOM 4513 O O . ARG A 1 541 ? -4.641 18.472 8.291 1.00 95.00 541 ARG A O 1
ATOM 4520 N N . SER A 1 542 ? -4.324 19.371 6.275 1.00 94.56 542 SER A N 1
ATOM 4521 C CA . SER A 1 542 ? -5.711 19.613 5.925 1.00 94.56 542 SER A CA 1
ATOM 4522 C C . SER A 1 542 ? -6.433 18.301 5.619 1.00 94.56 542 SER A C 1
ATOM 4524 O O . SER A 1 542 ? -5.955 17.460 4.852 1.00 94.56 542 SER A O 1
ATOM 4526 N N . LYS A 1 543 ? -7.634 18.162 6.187 1.00 95.62 543 LYS A N 1
ATOM 4527 C CA . LYS A 1 543 ? -8.505 16.982 6.088 1.00 95.62 543 LYS A CA 1
ATOM 4528 C C . LYS A 1 543 ? -9.216 16.864 4.732 1.00 95.62 543 LYS A C 1
ATOM 4530 O O . LYS A 1 543 ? -10.434 16.744 4.674 1.00 95.62 543 LYS A O 1
ATOM 4535 N N . HIS A 1 544 ? -8.458 16.923 3.640 1.00 96.94 544 HIS A N 1
ATOM 4536 C CA . HIS A 1 544 ? -8.947 16.775 2.270 1.00 96.94 544 HIS A CA 1
ATOM 4537 C C . HIS A 1 544 ? -8.060 15.833 1.453 1.00 96.94 544 HIS A C 1
ATOM 4539 O O . HIS A 1 544 ? -6.931 15.513 1.838 1.00 96.94 544 HIS A O 1
ATOM 4545 N N . ALA A 1 545 ? -8.554 15.440 0.280 1.00 98.31 545 ALA A N 1
ATOM 4546 C CA . ALA A 1 545 ? -7.746 14.798 -0.746 1.00 98.31 545 ALA A CA 1
ATOM 4547 C C . ALA A 1 545 ? -7.223 15.832 -1.746 1.00 98.31 545 ALA A C 1
ATOM 4549 O O . ALA A 1 545 ? -7.877 16.836 -2.016 1.00 98.31 545 ALA A O 1
ATOM 4550 N N . LEU A 1 546 ? -6.033 15.596 -2.281 1.00 97.38 546 LEU A N 1
ATOM 4551 C CA . LEU A 1 546 ? -5.410 16.420 -3.310 1.00 97.38 546 LEU A CA 1
ATOM 4552 C C . LEU A 1 546 ? -5.374 15.670 -4.639 1.00 97.38 546 LEU A C 1
ATOM 4554 O O . LEU A 1 546 ? -5.112 14.467 -4.666 1.00 97.38 546 LEU A O 1
ATOM 4558 N N . TRP A 1 547 ? -5.595 16.374 -5.747 1.00 96.00 547 TRP A N 1
ATOM 4559 C CA . TRP A 1 547 ? -5.479 15.787 -7.076 1.00 96.00 547 TRP A CA 1
ATOM 4560 C C . TRP A 1 547 ? -4.895 16.759 -8.098 1.00 96.00 547 TRP A C 1
ATOM 4562 O O . TRP A 1 547 ? -5.466 17.813 -8.357 1.00 96.00 547 TRP A O 1
ATOM 4572 N N . PHE A 1 548 ? -3.784 16.377 -8.727 1.00 93.56 548 PHE A N 1
ATOM 4573 C CA . PHE A 1 548 ? -3.241 17.089 -9.884 1.00 93.56 548 PHE A CA 1
ATOM 4574 C C . PHE A 1 548 ? -3.525 16.288 -11.153 1.00 93.56 548 PHE A C 1
ATOM 4576 O O . PHE A 1 548 ? -3.108 15.132 -11.273 1.00 93.56 548 PHE A O 1
ATOM 4583 N N . VAL A 1 549 ? -4.234 16.894 -12.106 1.00 90.69 549 VAL A N 1
ATOM 4584 C CA . VAL A 1 549 ? -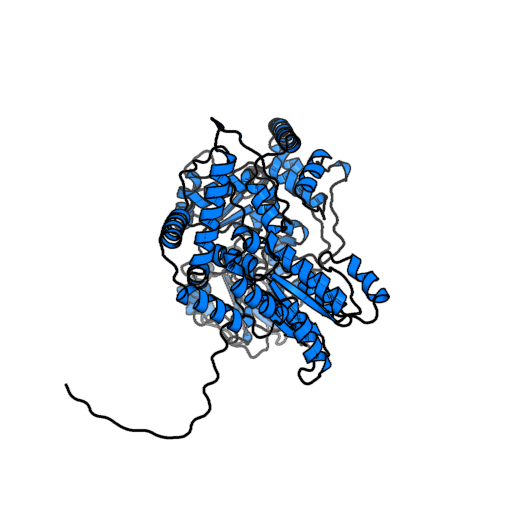4.670 16.221 -13.331 1.00 90.69 549 VAL A CA 1
ATOM 4585 C C . VAL A 1 549 ? -4.637 17.152 -14.544 1.00 90.69 549 VAL A C 1
ATOM 4587 O O . VAL A 1 549 ? -5.317 18.173 -14.606 1.00 90.69 549 VAL A O 1
ATOM 4590 N N . SER A 1 550 ? -3.848 16.768 -15.548 1.00 87.00 550 SER A N 1
ATOM 4591 C CA . SER A 1 550 ? -3.727 17.503 -16.815 1.00 87.00 550 SER A CA 1
ATOM 4592 C C . SER A 1 550 ? -4.173 16.704 -18.043 1.00 87.00 550 SER A C 1
ATOM 4594 O O . SER A 1 550 ? -4.679 17.276 -19.006 1.00 87.00 550 SER A O 1
ATOM 4596 N N . ASN A 1 551 ? -4.041 15.375 -18.013 1.00 87.25 551 ASN A N 1
ATOM 4597 C CA . ASN A 1 551 ? -4.554 14.510 -19.073 1.00 87.25 551 ASN A CA 1
ATOM 45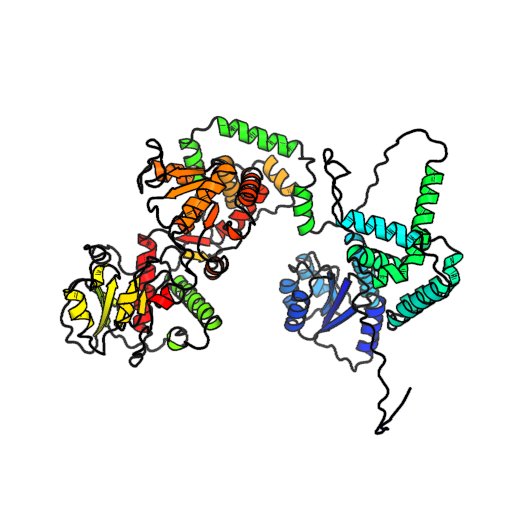98 C C . ASN A 1 551 ? -6.030 14.163 -18.816 1.00 87.25 551 ASN A C 1
ATOM 4600 O O . ASN A 1 551 ? -6.347 13.442 -17.872 1.00 87.25 551 ASN A O 1
ATOM 4604 N N . CYS A 1 552 ? -6.946 14.652 -19.645 1.00 88.06 552 CYS A N 1
ATOM 4605 C CA . CYS A 1 552 ? -8.379 14.477 -19.393 1.00 88.06 552 CYS A CA 1
ATOM 4606 C C . CYS A 1 552 ? -8.943 13.180 -19.967 1.00 88.06 552 CYS A C 1
ATOM 4608 O O . CYS A 1 552 ? -10.136 12.922 -19.820 1.00 88.06 552 CYS A O 1
ATOM 4610 N N . GLU A 1 553 ? -8.099 12.364 -20.595 1.00 85.69 553 GLU A N 1
ATOM 4611 C CA . GLU A 1 553 ? -8.461 11.041 -21.066 1.00 85.69 553 GLU A CA 1
ATOM 4612 C C . GLU A 1 553 ? -7.634 9.956 -20.368 1.00 85.69 553 GLU A C 1
ATOM 4614 O O . GLU A 1 553 ? -6.452 10.146 -20.067 1.00 85.69 553 GLU A O 1
ATOM 4619 N N . PRO A 1 554 ? -8.236 8.786 -20.116 1.00 84.00 554 PRO A N 1
ATOM 4620 C CA . PRO A 1 554 ? -9.647 8.451 -20.307 1.00 84.00 554 PRO A CA 1
ATOM 4621 C C . PRO A 1 554 ? -10.564 8.947 -19.179 1.00 84.00 554 PRO A C 1
ATOM 4623 O O . PRO A 1 554 ? -10.149 9.116 -18.031 1.00 84.00 554 PRO A O 1
ATOM 4626 N N . LYS A 1 555 ? -11.854 9.105 -19.501 1.00 89.94 555 LYS A N 1
ATOM 4627 C CA . LYS A 1 555 ? -12.882 9.639 -18.587 1.00 89.94 555 LYS A CA 1
ATOM 4628 C C . LYS A 1 555 ? -13.169 8.822 -17.323 1.00 89.94 555 LYS A C 1
ATOM 4630 O O . LYS A 1 555 ? -13.741 9.378 -16.393 1.00 89.94 555 LYS A O 1
ATOM 4635 N N . ALA A 1 556 ? -12.788 7.546 -17.241 1.00 91.81 556 ALA A N 1
ATOM 4636 C CA . ALA A 1 556 ? -13.161 6.675 -16.116 1.00 91.81 556 ALA A CA 1
ATOM 4637 C C . ALA A 1 556 ? -12.763 7.257 -14.744 1.00 91.81 556 ALA A C 1
ATOM 4639 O O . ALA A 1 556 ? -13.600 7.361 -13.846 1.00 91.81 556 ALA A O 1
ATOM 4640 N N . ARG A 1 557 ? -11.519 7.734 -14.616 1.00 92.50 557 ARG A N 1
ATOM 4641 C CA . ARG A 1 557 ? -11.019 8.364 -13.384 1.00 92.50 557 ARG A CA 1
ATOM 4642 C C . ARG A 1 557 ? -11.690 9.701 -13.064 1.00 92.50 557 ARG A C 1
ATOM 4644 O O . ARG A 1 557 ? -11.944 9.989 -11.899 1.00 92.50 557 ARG A O 1
ATOM 4651 N N . LEU A 1 558 ? -12.026 10.491 -14.092 1.00 93.56 558 LEU A N 1
ATOM 4652 C CA . LEU A 1 558 ? -12.774 11.744 -13.937 1.00 93.56 558 LEU A CA 1
ATOM 4653 C C . LEU A 1 558 ? -14.187 11.457 -13.428 1.00 93.56 558 LEU A C 1
ATOM 4655 O O . LEU A 1 558 ? -14.614 12.058 -12.453 1.00 93.56 558 LEU A O 1
ATOM 4659 N N . ASN A 1 559 ? -14.874 10.471 -14.005 1.00 95.12 559 ASN A N 1
ATOM 4660 C CA . ASN A 1 559 ? -16.203 10.053 -13.557 1.00 95.12 559 ASN A CA 1
ATOM 4661 C C . ASN A 1 559 ? -16.183 9.516 -12.116 1.00 95.12 559 ASN A C 1
ATOM 4663 O O . ASN A 1 559 ? -17.142 9.698 -11.365 1.00 95.12 559 ASN A O 1
ATOM 4667 N N . TYR A 1 560 ? -15.107 8.836 -11.707 1.00 96.12 560 TYR A N 1
ATOM 4668 C CA . TYR A 1 560 ? -14.950 8.412 -10.317 1.00 96.12 560 TYR A CA 1
ATOM 4669 C C . TYR A 1 560 ? -14.759 9.614 -9.381 1.00 96.12 560 TYR A C 1
ATOM 4671 O O . TYR A 1 560 ? -15.478 9.723 -8.387 1.00 96.12 560 TYR A O 1
ATOM 4679 N N . TYR A 1 561 ? -13.863 10.541 -9.733 1.00 95.88 561 TYR A N 1
ATOM 4680 C CA . TYR A 1 561 ? -13.660 11.803 -9.016 1.00 95.88 561 TYR A CA 1
ATOM 4681 C C . TYR A 1 561 ? -14.962 12.611 -8.869 1.00 95.88 561 TYR A C 1
ATOM 4683 O O . TYR A 1 561 ? -15.305 13.013 -7.759 1.00 95.88 561 TYR A O 1
ATOM 4691 N N . GLU A 1 562 ? -15.727 12.776 -9.952 1.00 96.00 562 GLU A N 1
ATOM 4692 C CA . GLU A 1 562 ? -16.995 13.519 -9.974 1.00 96.00 562 GLU A CA 1
ATOM 4693 C C . GLU A 1 562 ? -18.033 12.957 -8.997 1.00 96.00 562 GLU A C 1
ATOM 4695 O O . GLU A 1 562 ? -18.839 13.704 -8.447 1.00 96.00 562 GLU A O 1
ATOM 4700 N N . ARG A 1 563 ? -17.999 11.644 -8.737 1.00 97.50 563 ARG A N 1
ATOM 4701 C CA . ARG A 1 563 ? -18.843 11.012 -7.718 1.00 97.50 563 ARG A CA 1
ATOM 4702 C C . ARG A 1 563 ? -18.270 11.204 -6.318 1.00 97.50 563 ARG A C 1
ATOM 4704 O O . ARG A 1 563 ? -19.024 11.573 -5.421 1.00 97.50 563 ARG A O 1
ATOM 4711 N N . LEU A 1 564 ? -16.971 10.957 -6.130 1.00 98.19 564 LEU A N 1
ATOM 4712 C CA . LEU A 1 564 ? -16.309 10.997 -4.821 1.00 98.19 564 LEU A CA 1
ATOM 4713 C C . LEU A 1 564 ? -16.309 12.399 -4.202 1.00 98.19 564 LEU A C 1
ATOM 4715 O O . LEU A 1 564 ? -16.523 12.519 -2.998 1.00 98.19 564 LEU A O 1
ATOM 4719 N N . LYS A 1 565 ? -16.147 13.454 -5.010 1.00 96.44 565 LYS A N 1
ATOM 4720 C CA . LYS A 1 565 ? -16.112 14.844 -4.523 1.00 96.44 565 LYS A CA 1
ATOM 4721 C C . LYS A 1 565 ? -17.397 15.291 -3.813 1.00 96.44 565 LYS A C 1
ATOM 4723 O O . LYS A 1 565 ? -17.366 16.261 -3.068 1.00 96.44 565 LYS A O 1
ATOM 4728 N N . ASN A 1 566 ? -18.515 14.588 -4.020 1.00 97.88 566 ASN A N 1
ATOM 4729 C CA . ASN A 1 566 ? -19.776 14.861 -3.319 1.00 97.88 566 ASN A CA 1
ATOM 4730 C C . ASN A 1 566 ? -19.803 14.296 -1.889 1.00 97.88 566 ASN A C 1
ATOM 4732 O O . ASN A 1 566 ? -20.707 14.621 -1.127 1.00 97.88 566 ASN A O 1
ATOM 4736 N N . TYR A 1 567 ? -18.854 13.423 -1.539 1.00 98.19 567 TYR A N 1
ATOM 4737 C CA . TYR A 1 567 ? -18.836 12.685 -0.273 1.00 98.19 567 TYR A CA 1
ATOM 4738 C C . TYR A 1 567 ? -17.580 12.930 0.566 1.00 98.19 567 TYR A C 1
ATOM 4740 O O . TYR A 1 567 ? -17.533 12.477 1.703 1.00 98.19 567 TYR A O 1
ATOM 4748 N N . PHE A 1 568 ? -16.565 13.597 0.015 1.00 98.25 568 PHE A N 1
ATOM 4749 C CA . PHE A 1 568 ? -15.348 13.981 0.726 1.00 98.25 568 PHE A CA 1
ATOM 4750 C C . PHE A 1 568 ? -14.724 15.219 0.056 1.00 98.25 568 PHE A C 1
ATOM 4752 O O . PHE A 1 568 ? -14.780 15.311 -1.173 1.00 98.25 568 PHE A O 1
ATOM 4759 N N . PRO A 1 569 ? -14.128 16.170 0.802 1.00 97.69 569 PRO A N 1
ATOM 4760 C CA . PRO A 1 569 ? -13.481 17.345 0.218 1.00 97.69 569 PRO A CA 1
ATOM 4761 C C . PRO A 1 569 ? -12.253 16.970 -0.623 1.00 97.69 569 PRO A C 1
ATOM 4763 O O . PRO A 1 569 ? -11.348 16.268 -0.161 1.00 97.69 569 PRO A O 1
ATOM 4766 N N . ILE A 1 570 ? -12.202 17.475 -1.861 1.00 96.44 570 ILE A N 1
ATOM 4767 C CA . ILE A 1 570 ? -11.102 17.230 -2.803 1.00 96.44 570 ILE A CA 1
ATOM 4768 C C . ILE A 1 570 ? -10.658 18.546 -3.438 1.00 96.44 570 ILE A C 1
ATOM 4770 O O . ILE A 1 570 ? -11.411 19.162 -4.194 1.00 96.44 570 ILE A O 1
ATOM 4774 N N . ASN A 1 571 ? -9.403 18.922 -3.202 1.00 94.69 571 ASN A N 1
ATOM 4775 C CA . ASN A 1 571 ? -8.752 20.031 -3.886 1.00 94.69 571 ASN A CA 1
ATOM 4776 C C . ASN A 1 571 ? -8.120 19.503 -5.176 1.00 94.69 571 ASN A C 1
ATOM 4778 O O . ASN A 1 571 ? -7.134 18.765 -5.140 1.00 94.69 571 ASN A O 1
ATOM 4782 N N . ALA A 1 572 ? -8.716 19.845 -6.317 1.00 93.50 572 ALA A N 1
ATOM 4783 C CA . ALA A 1 572 ? -8.264 19.392 -7.626 1.00 93.50 572 ALA A CA 1
ATOM 4784 C C . ALA A 1 572 ? -7.712 20.553 -8.464 1.00 93.50 572 ALA A C 1
ATOM 4786 O O . ALA A 1 572 ? -8.319 21.624 -8.533 1.00 93.50 572 ALA A O 1
ATOM 4787 N N . PHE A 1 573 ? -6.587 20.309 -9.136 1.00 92.19 573 PHE A N 1
ATOM 4788 C CA . PHE A 1 573 ? -5.846 21.289 -9.927 1.00 92.19 573 PHE A CA 1
ATOM 4789 C C . PHE A 1 573 ? -5.444 20.716 -11.291 1.00 92.19 573 PHE A C 1
ATOM 4791 O O . PHE A 1 573 ? -5.205 19.513 -11.432 1.00 92.19 573 PHE A O 1
ATOM 4798 N N . GLY A 1 574 ? -5.296 21.599 -12.280 1.00 88.19 574 GLY A N 1
ATOM 4799 C CA . GLY A 1 574 ? -4.816 21.268 -13.625 1.00 88.19 574 GLY A CA 1
ATOM 4800 C C . GLY A 1 574 ? -5.878 21.428 -14.717 1.00 88.19 574 GLY A C 1
ATOM 4801 O O . GLY A 1 574 ? -7.018 21.803 -14.453 1.00 88.19 574 GLY A O 1
ATOM 4802 N N . SER A 1 575 ? -5.496 21.172 -15.972 1.00 86.94 575 SER A N 1
ATOM 4803 C CA . SER A 1 575 ? -6.297 21.508 -17.164 1.00 86.94 575 SER A CA 1
ATOM 4804 C C . SER A 1 575 ? -7.626 20.762 -17.293 1.00 86.94 575 SER A C 1
ATOM 4806 O O . SER A 1 575 ? -8.448 21.153 -18.114 1.00 86.94 575 SER A O 1
ATOM 4808 N N . CYS A 1 576 ? -7.854 19.711 -16.503 1.00 87.50 576 CYS A N 1
ATOM 4809 C CA . CYS A 1 576 ? -9.121 18.974 -16.512 1.00 87.50 576 CYS A CA 1
ATOM 4810 C C . CYS A 1 576 ? -10.151 19.499 -15.511 1.00 87.50 576 CYS A C 1
ATOM 4812 O O . CYS A 1 576 ? -11.257 18.964 -15.455 1.00 87.50 576 CYS A O 1
ATOM 4814 N N . ILE A 1 577 ? -9.794 20.506 -14.709 1.00 86.69 577 ILE A N 1
ATOM 4815 C CA . ILE A 1 577 ? -10.670 21.102 -13.704 1.00 86.69 577 ILE A CA 1
ATOM 4816 C C . ILE A 1 577 ? -11.188 22.437 -14.238 1.00 86.69 577 ILE A C 1
ATOM 4818 O O . ILE A 1 577 ? -10.420 23.358 -14.510 1.00 86.69 577 ILE A O 1
ATOM 4822 N N . ASN A 1 578 ? -12.509 22.546 -14.383 1.00 66.69 578 ASN A N 1
ATOM 4823 C CA . ASN A 1 578 ? -13.178 23.730 -14.922 1.00 66.69 578 ASN A CA 1
ATOM 4824 C C . ASN A 1 578 ? -13.275 24.849 -13.870 1.00 66.69 578 ASN A C 1
ATOM 4826 O O . ASN A 1 578 ? -14.371 25.166 -13.430 1.00 66.69 578 ASN A O 1
ATOM 4830 N N . ASN A 1 579 ? -12.145 25.423 -13.445 1.00 65.38 579 ASN A N 1
ATOM 4831 C CA . ASN A 1 579 ? -12.103 26.643 -12.631 1.00 65.38 579 ASN A CA 1
ATOM 4832 C C . ASN A 1 579 ? -10.822 27.440 -12.914 1.00 65.38 579 ASN A C 1
ATOM 4834 O O . ASN A 1 579 ? -9.713 26.932 -12.756 1.00 65.38 579 ASN A O 1
ATOM 4838 N N . ALA A 1 580 ? -10.974 28.707 -13.314 1.00 54.03 580 ALA A N 1
ATOM 4839 C CA . ALA A 1 580 ? -9.861 29.580 -13.701 1.00 54.03 580 ALA A CA 1
ATOM 4840 C C . ALA A 1 580 ? -8.885 29.898 -12.545 1.00 54.03 580 ALA A C 1
ATOM 4842 O O . ALA A 1 580 ? -7.730 30.226 -12.814 1.00 54.03 580 ALA A O 1
ATOM 4843 N N . GLU A 1 581 ? -9.328 29.746 -11.292 1.00 58.31 581 GLU A N 1
ATOM 4844 C CA . GLU A 1 581 ? -8.573 30.043 -10.063 1.00 58.31 581 GLU A CA 1
ATOM 4845 C C . GLU A 1 581 ? -7.724 28.860 -9.540 1.00 58.31 581 GLU A C 1
ATOM 4847 O O . GLU A 1 581 ? -6.843 29.057 -8.709 1.00 58.31 581 GLU A O 1
ATOM 4852 N N . ASN A 1 582 ? -7.900 27.638 -10.066 1.00 64.75 582 ASN A N 1
ATOM 4853 C CA . ASN A 1 582 ? -7.230 26.421 -9.569 1.00 64.75 582 ASN A CA 1
ATOM 4854 C C . ASN A 1 582 ? -6.031 25.999 -10.438 1.00 64.75 582 ASN A C 1
ATOM 4856 O O . ASN A 1 582 ? -5.986 24.886 -10.977 1.00 64.75 582 ASN A O 1
ATOM 4860 N N . LYS A 1 583 ? -5.034 26.880 -10.575 1.00 70.56 583 LYS A N 1
ATOM 4861 C CA . LYS A 1 583 ? -3.799 26.593 -11.326 1.00 70.56 583 LYS A CA 1
ATOM 4862 C C . LYS A 1 583 ? -2.582 26.538 -10.399 1.00 70.56 583 LYS A C 1
ATOM 4864 O O . LYS A 1 583 ? -1.988 27.568 -10.113 1.00 70.56 583 LYS A O 1
ATOM 4869 N N . CYS A 1 584 ? -2.185 25.332 -9.992 1.00 83.81 584 CYS A N 1
ATOM 4870 C CA . CYS A 1 584 ? -0.790 25.073 -9.624 1.00 83.81 584 CYS A CA 1
ATOM 4871 C C . CYS A 1 584 ? -0.059 24.561 -10.873 1.00 83.81 584 CYS A C 1
ATOM 4873 O O . CYS A 1 584 ? -0.534 23.625 -11.527 1.00 83.81 584 CYS A O 1
ATOM 4875 N N . ASN A 1 585 ? 1.074 25.165 -11.217 1.00 83.06 585 ASN A N 1
ATOM 4876 C CA . ASN A 1 585 ? 1.942 24.672 -12.280 1.00 83.06 585 ASN A CA 1
ATOM 4877 C C . ASN A 1 585 ? 2.815 23.521 -11.768 1.00 83.06 585 ASN A C 1
ATOM 4879 O O . ASN A 1 585 ? 3.122 23.422 -10.583 1.00 83.06 585 ASN A O 1
ATOM 4883 N N . LYS A 1 586 ? 3.258 22.657 -12.684 1.00 82.25 586 LYS A N 1
ATOM 4884 C CA . LYS A 1 586 ? 4.160 21.553 -12.342 1.00 82.25 586 LYS A CA 1
ATOM 4885 C C . LYS A 1 586 ? 5.468 22.094 -11.745 1.00 82.25 586 LYS A C 1
ATOM 4887 O O . LYS A 1 586 ? 6.111 22.948 -12.353 1.00 82.25 586 LYS A O 1
ATOM 4892 N N . ASN A 1 587 ? 5.879 21.532 -10.613 1.00 82.38 587 ASN A N 1
ATOM 4893 C CA . ASN A 1 587 ? 7.066 21.856 -9.822 1.00 82.38 587 ASN A CA 1
ATOM 4894 C C . ASN A 1 587 ? 7.103 23.284 -9.250 1.00 82.38 587 ASN A C 1
ATOM 4896 O O . ASN A 1 587 ? 8.181 23.764 -8.890 1.00 82.38 587 ASN A O 1
ATOM 4900 N N . ASP A 1 588 ? 5.966 23.977 -9.168 1.00 89.38 588 ASP A N 1
ATOM 4901 C CA . ASP A 1 588 ? 5.913 25.304 -8.559 1.00 89.38 588 ASP A CA 1
ATOM 4902 C C . ASP A 1 588 ? 5.703 25.254 -7.032 1.00 89.38 588 ASP A C 1
ATOM 4904 O O . ASP A 1 588 ? 5.555 24.197 -6.408 1.00 89.38 588 ASP A O 1
ATOM 4908 N N . ARG A 1 589 ? 5.711 26.438 -6.406 1.00 90.94 589 ARG A N 1
ATOM 4909 C CA . ARG A 1 589 ? 5.480 26.584 -4.963 1.00 90.94 589 ARG A CA 1
ATOM 4910 C C . ARG A 1 589 ? 4.087 26.084 -4.553 1.00 90.94 589 ARG A C 1
ATOM 4912 O O . ARG A 1 589 ? 3.966 25.469 -3.499 1.00 90.94 589 ARG A O 1
ATOM 4919 N N . CYS A 1 590 ? 3.071 26.303 -5.388 1.00 91.31 590 CYS A N 1
ATOM 4920 C CA . CYS A 1 590 ? 1.688 25.892 -5.138 1.00 91.31 590 CYS A CA 1
ATOM 4921 C C . CYS A 1 590 ? 1.581 24.365 -5.040 1.00 91.31 590 CYS A C 1
ATOM 4923 O O . CYS A 1 590 ? 1.090 23.850 -4.036 1.00 91.31 590 CYS A O 1
ATOM 4925 N N . GLU A 1 591 ? 2.109 23.626 -6.022 1.00 91.62 591 GLU A N 1
ATOM 4926 C CA . GLU A 1 591 ? 2.089 22.159 -6.028 1.00 91.62 591 GLU A CA 1
ATOM 4927 C C . GLU A 1 591 ? 2.798 21.583 -4.795 1.00 91.62 591 GLU A C 1
ATOM 4929 O O . GLU A 1 591 ? 2.285 20.661 -4.149 1.00 91.62 591 GLU A O 1
ATOM 4934 N N . LEU A 1 592 ? 3.950 22.157 -4.434 1.00 92.38 592 LEU A N 1
ATOM 4935 C CA . LEU A 1 592 ? 4.728 21.727 -3.276 1.00 92.38 592 LEU A CA 1
ATOM 4936 C C . LEU A 1 592 ? 3.986 21.962 -1.953 1.00 92.38 592 LEU A C 1
ATOM 4938 O O . LEU A 1 592 ? 3.950 21.070 -1.104 1.00 92.38 592 LEU A O 1
ATOM 4942 N N . GLU A 1 593 ? 3.411 23.149 -1.760 1.00 93.62 593 GLU A N 1
ATOM 4943 C CA . GLU A 1 593 ? 2.681 23.499 -0.538 1.00 93.62 593 GLU A CA 1
ATOM 4944 C C . GLU A 1 593 ? 1.416 22.651 -0.381 1.00 93.62 593 GLU A C 1
ATOM 4946 O O . GLU A 1 593 ? 1.204 22.060 0.679 1.00 93.62 593 GLU A O 1
ATOM 4951 N N . GLN A 1 594 ? 0.626 22.502 -1.449 1.00 94.44 594 GLN A N 1
ATOM 4952 C CA . GLN A 1 594 ? -0.573 21.662 -1.435 1.00 94.44 594 GLN A CA 1
ATOM 4953 C C . GLN A 1 594 ? -0.234 20.196 -1.119 1.00 94.44 594 GLN A C 1
ATOM 4955 O O . GLN A 1 594 ? -0.902 19.576 -0.291 1.00 94.44 594 GLN A O 1
ATOM 4960 N N . SER A 1 595 ? 0.840 19.654 -1.708 1.00 94.94 595 SER A N 1
ATOM 4961 C CA . SER A 1 595 ? 1.276 18.265 -1.468 1.00 94.94 595 SER A CA 1
ATOM 4962 C C . SER A 1 595 ? 1.725 18.012 -0.027 1.00 94.94 595 SER A C 1
ATOM 4964 O O . SER A 1 595 ? 1.578 16.905 0.484 1.00 94.94 595 SER A O 1
ATOM 4966 N N . ARG A 1 596 ? 2.264 19.028 0.654 1.00 94.94 596 ARG A N 1
ATOM 4967 C CA . ARG A 1 596 ? 2.669 18.921 2.065 1.00 94.94 596 ARG A CA 1
ATOM 4968 C C . ARG A 1 596 ? 1.504 19.076 3.033 1.00 94.94 596 ARG A C 1
ATOM 4970 O O . ARG A 1 596 ? 1.593 18.580 4.151 1.00 94.94 596 ARG A O 1
ATOM 4977 N N . LEU A 1 597 ? 0.444 19.768 2.622 1.00 95.44 597 LEU A N 1
ATOM 4978 C CA . LEU A 1 597 ? -0.701 20.060 3.474 1.00 95.44 597 LEU A CA 1
ATOM 4979 C C . LEU A 1 597 ? -1.821 19.031 3.362 1.00 95.44 597 LEU A C 1
ATOM 4981 O O . LEU A 1 597 ? -2.599 18.940 4.294 1.00 95.44 597 LEU A O 1
ATOM 4985 N N . ALA A 1 598 ? -1.954 18.259 2.288 1.00 97.69 598 ALA A N 1
ATOM 4986 C CA . ALA A 1 598 ? -3.053 17.296 2.185 1.00 97.69 598 ALA A CA 1
ATOM 4987 C C . ALA A 1 598 ? -2.811 16.034 3.036 1.00 97.69 598 ALA A C 1
ATOM 4989 O O . ALA A 1 598 ? -1.673 15.573 3.150 1.00 97.69 598 ALA A O 1
ATOM 4990 N N . LEU A 1 599 ? -3.875 15.447 3.600 1.00 97.69 599 LEU A N 1
ATOM 4991 C CA . LEU A 1 599 ? -3.820 14.108 4.211 1.00 97.69 599 LEU A CA 1
ATOM 4992 C C . LEU A 1 599 ? -3.838 12.998 3.157 1.00 97.69 599 LEU A C 1
ATOM 4994 O O . LEU A 1 599 ? -3.106 12.017 3.275 1.00 97.69 599 LEU A O 1
ATOM 4998 N N . PHE A 1 600 ? -4.670 13.158 2.129 1.00 98.75 600 PHE A N 1
ATOM 4999 C CA . PHE A 1 600 ? -4.866 12.148 1.094 1.00 98.75 600 PHE A CA 1
ATOM 5000 C C . PHE A 1 600 ? -4.439 12.665 -0.271 1.00 98.75 600 PHE A C 1
ATOM 5002 O O . PHE A 1 600 ? -4.528 13.860 -0.564 1.00 98.75 600 PHE A O 1
ATOM 5009 N N . TYR A 1 601 ? -4.060 11.742 -1.145 1.00 98.69 601 TYR A N 1
ATOM 5010 C CA . TYR A 1 601 ? -3.755 12.045 -2.535 1.00 98.69 601 TYR A CA 1
ATOM 5011 C C . TYR A 1 601 ? -4.510 11.101 -3.468 1.00 98.69 601 TYR A C 1
ATOM 5013 O O . TYR A 1 601 ? -4.447 9.886 -3.297 1.00 98.69 601 TYR A O 1
ATOM 5021 N N . LEU A 1 602 ? -5.200 11.634 -4.477 1.00 98.56 602 LEU A N 1
ATOM 5022 C CA . LEU A 1 602 ? -5.812 10.814 -5.521 1.00 98.56 602 LEU A CA 1
ATOM 5023 C C . LEU A 1 602 ? -4.731 10.342 -6.501 1.00 98.56 602 LEU A C 1
ATOM 5025 O O . LEU A 1 602 ? -4.404 11.012 -7.487 1.00 98.56 602 LEU A O 1
ATOM 5029 N N . ALA A 1 603 ? -4.191 9.154 -6.245 1.00 97.88 603 ALA A N 1
ATOM 5030 C CA . ALA A 1 603 ? -3.262 8.457 -7.124 1.00 97.88 603 ALA A CA 1
ATOM 5031 C C . ALA A 1 603 ? -4.031 7.727 -8.240 1.00 97.88 603 ALA A C 1
ATOM 5033 O O . ALA A 1 603 ? -4.000 6.506 -8.360 1.00 97.88 603 ALA A O 1
ATOM 5034 N N . PHE A 1 604 ? -4.797 8.497 -9.019 1.00 96.88 604 PHE A N 1
ATOM 5035 C CA . PHE A 1 604 ? -5.675 7.973 -10.063 1.00 96.88 604 PHE A CA 1
ATOM 5036 C C . PHE A 1 604 ? -4.935 7.856 -11.391 1.00 96.88 604 PHE A C 1
ATOM 5038 O O . PHE A 1 604 ? -4.644 8.862 -12.057 1.00 96.88 604 PHE A O 1
ATOM 5045 N N . GLU A 1 605 ? -4.684 6.620 -11.793 1.00 94.75 605 GLU A N 1
ATOM 5046 C CA . GLU A 1 605 ? -4.013 6.287 -13.032 1.00 94.75 605 GLU A CA 1
ATOM 5047 C C . GLU A 1 605 ? -4.903 6.476 -14.248 1.00 94.75 605 GLU A C 1
ATOM 5049 O O . GLU A 1 605 ? -6.134 6.470 -14.183 1.00 94.75 605 GLU A O 1
ATOM 5054 N N . SER A 1 606 ? -4.253 6.728 -15.383 1.00 90.25 606 SER A N 1
ATOM 5055 C CA . SER A 1 606 ? -4.955 6.912 -16.650 1.00 90.25 606 SER A CA 1
ATOM 5056 C C . SER A 1 606 ? -5.497 5.585 -17.181 1.00 90.25 606 SER A C 1
ATOM 5058 O O . SER A 1 606 ? -6.540 5.577 -17.815 1.00 90.25 606 SER A O 1
ATOM 5060 N N . GLN A 1 607 ? -4.846 4.456 -16.914 1.00 89.81 607 GLN A N 1
ATOM 5061 C CA . GLN A 1 607 ? -5.349 3.127 -17.259 1.00 89.81 607 GLN A CA 1
ATOM 5062 C C . GLN A 1 607 ? -5.287 2.221 -16.030 1.00 89.81 607 GLN A C 1
ATOM 5064 O O . GLN A 1 607 ? -4.496 2.456 -15.123 1.00 89.81 607 GLN A O 1
ATOM 5069 N N . THR A 1 608 ? -6.094 1.165 -16.033 1.00 91.00 608 THR A N 1
ATOM 5070 C CA . THR A 1 608 ? -6.123 0.133 -14.984 1.00 91.00 608 THR A CA 1
ATOM 5071 C C . THR A 1 608 ? -5.254 -1.080 -15.328 1.00 91.00 608 THR A C 1
ATOM 5073 O O . THR A 1 608 ? -5.413 -2.140 -14.738 1.00 91.00 608 THR A O 1
ATOM 5076 N N . CYS A 1 609 ? -4.355 -0.925 -16.302 1.00 91.94 609 CYS A N 1
ATOM 5077 C CA . CYS A 1 609 ? -3.445 -1.963 -16.771 1.00 91.94 609 CYS A CA 1
ATOM 5078 C C . CYS A 1 609 ? -2.632 -2.564 -15.626 1.00 91.94 609 CYS A C 1
ATOM 5080 O O . CYS A 1 609 ? -2.097 -1.809 -14.813 1.00 91.94 609 CYS A O 1
ATOM 5082 N N . THR A 1 610 ? -2.459 -3.887 -15.620 1.00 92.00 610 THR A N 1
ATOM 5083 C CA . THR A 1 610 ? -1.619 -4.591 -14.640 1.00 92.00 610 THR A CA 1
ATOM 5084 C C . THR A 1 610 ? -0.230 -3.938 -14.534 1.00 92.00 610 THR A C 1
ATOM 5086 O O . THR A 1 610 ? 0.408 -3.658 -15.555 1.00 92.00 610 THR A O 1
ATOM 5089 N N . ASP A 1 611 ? 0.244 -3.736 -13.303 1.00 93.56 611 ASP A N 1
ATOM 5090 C CA . ASP A 1 611 ? 1.517 -3.088 -12.930 1.00 93.56 611 ASP A CA 1
ATOM 5091 C C . ASP A 1 611 ? 1.659 -1.591 -13.271 1.00 93.56 611 ASP A C 1
ATOM 5093 O O . ASP A 1 611 ? 2.704 -1.001 -12.988 1.00 93.56 611 ASP A O 1
ATOM 5097 N N . TYR A 1 612 ? 0.651 -0.934 -13.858 1.00 95.31 612 TYR A N 1
ATOM 5098 C CA . TYR A 1 612 ? 0.746 0.483 -14.229 1.00 95.31 612 TYR A CA 1
ATOM 5099 C C . TYR A 1 612 ? 0.575 1.414 -13.019 1.00 95.31 612 TYR A C 1
ATOM 5101 O O . TYR A 1 612 ? -0.457 2.056 -12.844 1.00 95.31 612 TYR A O 1
ATOM 5109 N N . ILE A 1 613 ? 1.603 1.468 -12.169 1.00 96.44 613 ILE A N 1
ATOM 5110 C CA . ILE A 1 613 ? 1.683 2.296 -10.959 1.00 96.44 613 ILE A CA 1
ATOM 5111 C C . ILE A 1 613 ? 2.735 3.382 -11.192 1.00 96.44 613 ILE A C 1
ATOM 5113 O O . ILE A 1 613 ? 3.928 3.089 -11.292 1.00 96.44 613 ILE A O 1
ATOM 5117 N N . THR A 1 614 ? 2.302 4.637 -11.294 1.00 95.44 614 THR A N 1
ATOM 5118 C CA . THR A 1 614 ? 3.144 5.747 -11.763 1.00 95.44 614 THR A CA 1
ATOM 5119 C C . THR A 1 614 ? 3.632 6.656 -10.637 1.00 95.44 614 THR A C 1
ATOM 5121 O O . THR A 1 614 ? 3.396 6.406 -9.451 1.00 95.44 614 THR A O 1
ATOM 5124 N N . GLU A 1 615 ? 4.285 7.766 -10.999 1.00 94.50 615 GLU A N 1
ATOM 5125 C CA . GLU A 1 615 ? 4.779 8.778 -10.064 1.00 94.50 615 GLU A CA 1
ATOM 5126 C C . GLU A 1 615 ? 3.690 9.303 -9.121 1.00 94.50 615 GLU A C 1
ATOM 5128 O O . GLU A 1 615 ? 3.998 9.764 -8.027 1.00 94.50 615 GLU A O 1
ATOM 5133 N N . LYS A 1 616 ? 2.410 9.221 -9.512 1.00 95.31 616 LYS A N 1
ATOM 5134 C CA . LYS A 1 616 ? 1.267 9.663 -8.697 1.00 95.31 616 LYS A CA 1
ATOM 5135 C C . LYS A 1 616 ? 1.205 8.934 -7.360 1.00 95.31 616 LYS A C 1
ATOM 5137 O O . LYS A 1 616 ? 0.997 9.580 -6.334 1.00 95.31 616 LYS A O 1
ATOM 5142 N N . PHE A 1 617 ? 1.382 7.615 -7.380 1.00 98.06 617 PHE A N 1
ATOM 5143 C CA . PHE A 1 617 ? 1.362 6.784 -6.181 1.00 98.06 617 PHE A CA 1
ATOM 5144 C C . PHE A 1 617 ? 2.575 7.074 -5.293 1.00 98.06 617 PHE A C 1
ATOM 5146 O O . PHE A 1 617 ? 2.437 7.425 -4.122 1.00 98.06 617 PHE A O 1
ATOM 5153 N N . TRP A 1 618 ? 3.768 7.012 -5.881 1.00 97.12 618 TRP A N 1
ATOM 5154 C CA . TRP A 1 618 ? 5.032 7.182 -5.166 1.00 97.12 618 TRP A CA 1
ATOM 5155 C C . TRP A 1 618 ? 5.202 8.581 -4.583 1.00 97.12 618 TRP A C 1
ATOM 5157 O O . TRP A 1 618 ? 5.693 8.740 -3.466 1.00 97.12 618 TRP A O 1
ATOM 5167 N N . ARG A 1 619 ? 4.720 9.601 -5.298 1.00 95.00 619 ARG A N 1
ATOM 5168 C CA . ARG A 1 619 ? 4.675 10.976 -4.810 1.00 95.00 619 ARG A CA 1
ATOM 5169 C C . ARG A 1 619 ? 3.834 11.103 -3.545 1.00 95.00 619 ARG A C 1
ATOM 5171 O O . ARG A 1 619 ? 4.242 11.817 -2.634 1.00 95.00 619 ARG A O 1
ATOM 5178 N N . ALA A 1 620 ? 2.681 10.437 -3.480 1.00 97.00 620 ALA A N 1
ATOM 5179 C CA . ALA A 1 620 ? 1.836 10.475 -2.291 1.00 97.00 620 ALA A CA 1
ATOM 5180 C C . ALA A 1 620 ? 2.592 9.965 -1.064 1.00 97.00 620 ALA A C 1
ATOM 5182 O O . ALA A 1 620 ? 2.689 10.681 -0.069 1.00 97.00 620 ALA A O 1
ATOM 5183 N N . LEU A 1 621 ? 3.214 8.790 -1.190 1.00 96.38 621 LEU A N 1
ATOM 5184 C CA . LEU A 1 621 ? 4.020 8.202 -0.125 1.00 96.38 621 LEU A CA 1
ATOM 5185 C C . LEU A 1 621 ? 5.201 9.101 0.262 1.00 96.38 621 LEU A C 1
ATOM 5187 O O . LEU A 1 621 ? 5.426 9.341 1.447 1.00 96.38 621 LEU A O 1
ATOM 5191 N N . HIS A 1 622 ? 5.928 9.642 -0.722 1.00 93.38 622 HIS A N 1
ATOM 5192 C CA . HIS A 1 622 ? 7.081 10.513 -0.480 1.00 93.38 622 HIS A CA 1
ATOM 5193 C C . HIS A 1 622 ? 6.707 11.770 0.315 1.00 93.38 622 HIS A C 1
ATOM 5195 O O . HIS A 1 622 ? 7.416 12.168 1.236 1.00 93.38 622 HIS A O 1
ATOM 5201 N N . TYR A 1 623 ? 5.572 12.387 -0.014 1.00 93.62 623 TYR A N 1
ATOM 5202 C CA . TYR A 1 623 ? 5.061 13.540 0.718 1.00 93.62 623 TYR A CA 1
ATOM 5203 C C . TYR A 1 623 ? 4.307 13.163 1.991 1.00 93.62 623 TYR A C 1
ATOM 5205 O O . TYR A 1 623 ? 3.746 14.065 2.599 1.00 93.62 623 TYR A O 1
ATOM 5213 N N . GLY A 1 624 ? 4.272 11.897 2.419 1.00 94.19 624 GLY A N 1
ATOM 5214 C CA . GLY A 1 624 ? 3.589 11.467 3.644 1.00 94.19 624 GLY A CA 1
ATOM 5215 C C . GLY A 1 624 ? 2.062 11.581 3.586 1.00 94.19 624 GLY A C 1
ATOM 5216 O O . GLY A 1 624 ? 1.432 11.800 4.616 1.00 94.19 624 GLY A O 1
ATOM 5217 N N . MET A 1 625 ? 1.477 11.496 2.389 1.00 97.56 625 MET A N 1
ATOM 5218 C CA . MET A 1 625 ? 0.030 11.407 2.170 1.00 97.56 625 MET A CA 1
ATOM 5219 C C . MET A 1 625 ? -0.403 9.945 2.072 1.00 97.56 625 MET A C 1
ATOM 5221 O O . MET A 1 625 ? 0.375 9.096 1.641 1.00 97.56 625 MET A O 1
ATOM 5225 N N . ILE A 1 626 ? -1.672 9.668 2.373 1.00 98.62 626 ILE A N 1
ATOM 5226 C CA . ILE A 1 626 ? -2.293 8.369 2.094 1.00 98.62 626 ILE A CA 1
ATOM 5227 C C . ILE A 1 626 ? -2.778 8.360 0.628 1.00 98.62 626 ILE A C 1
ATOM 5229 O O . ILE A 1 626 ? -3.702 9.112 0.288 1.00 98.62 626 ILE A O 1
ATOM 5233 N N . PRO A 1 627 ? -2.183 7.555 -0.273 1.00 98.69 627 PRO A N 1
ATOM 5234 C CA . PRO A 1 627 ? -2.675 7.403 -1.637 1.00 98.69 627 PRO A CA 1
ATOM 5235 C C . PRO A 1 627 ? -4.028 6.685 -1.669 1.00 98.69 627 PRO A C 1
ATOM 5237 O O . PRO A 1 627 ? -4.180 5.573 -1.167 1.00 98.69 627 PRO A O 1
ATOM 5240 N N . ILE A 1 628 ? -4.994 7.310 -2.336 1.00 98.81 628 ILE A N 1
ATOM 5241 C CA . ILE A 1 628 ? -6.254 6.701 -2.758 1.00 98.81 628 ILE A CA 1
ATOM 5242 C C . ILE A 1 628 ? -6.068 6.287 -4.215 1.00 98.81 628 ILE A C 1
ATOM 5244 O O . ILE A 1 628 ? -5.919 7.147 -5.090 1.00 98.81 628 ILE A O 1
ATOM 5248 N N . VAL A 1 629 ? -6.035 4.984 -4.474 1.00 98.50 629 VAL A N 1
ATOM 5249 C CA . VAL A 1 629 ? -5.620 4.441 -5.769 1.00 98.50 629 VAL A CA 1
ATOM 5250 C C . VAL A 1 629 ? -6.811 4.011 -6.614 1.00 98.50 629 VAL A C 1
ATOM 5252 O O . VAL A 1 629 ? -7.689 3.282 -6.158 1.00 98.50 629 VAL A O 1
ATOM 5255 N N . PHE A 1 630 ? -6.814 4.476 -7.862 1.00 96.69 630 PHE A N 1
ATOM 5256 C CA . PHE A 1 630 ? -7.672 4.014 -8.952 1.00 96.69 630 PHE A CA 1
ATOM 5257 C C . PHE A 1 630 ? -6.720 3.627 -10.080 1.00 96.69 630 PHE A C 1
ATOM 5259 O O . PHE A 1 630 ? -6.067 4.510 -10.634 1.00 96.69 630 PHE A O 1
ATOM 5266 N N . GLY A 1 631 ? -6.586 2.346 -10.397 1.00 94.25 631 GLY A N 1
ATOM 5267 C CA . GLY A 1 631 ? -5.541 1.888 -11.307 1.00 94.25 631 GLY A CA 1
ATOM 5268 C C . GLY A 1 631 ? -5.538 0.366 -11.437 1.00 94.25 631 GLY A C 1
ATOM 5269 O O . GLY A 1 631 ? -6.625 -0.203 -11.540 1.00 94.25 631 GLY A O 1
ATOM 5270 N N . PRO A 1 632 ? -4.366 -0.290 -11.496 1.00 94.75 632 PRO A N 1
ATOM 5271 C CA . PRO A 1 632 ? -4.295 -1.747 -11.512 1.00 94.75 632 PRO A CA 1
ATOM 5272 C C . PRO A 1 632 ? -4.965 -2.374 -10.294 1.00 94.75 632 PRO A C 1
ATOM 5274 O O . PRO A 1 632 ? -5.205 -1.711 -9.290 1.00 94.75 632 PRO A O 1
ATOM 5277 N N . ASN A 1 633 ? -5.211 -3.681 -10.368 1.00 93.62 633 ASN A N 1
ATOM 5278 C CA . ASN A 1 633 ? -5.713 -4.439 -9.231 1.00 93.62 633 ASN A CA 1
ATOM 5279 C C . ASN A 1 633 ? -4.794 -4.304 -7.995 1.00 93.62 633 ASN A C 1
ATOM 5281 O O . ASN A 1 633 ? -3.585 -4.073 -8.098 1.00 93.62 633 ASN A O 1
ATOM 5285 N N . LYS A 1 634 ? -5.369 -4.519 -6.807 1.00 94.38 634 LYS A N 1
ATOM 5286 C CA . LYS A 1 634 ? -4.653 -4.438 -5.524 1.00 94.38 634 LYS A CA 1
ATOM 5287 C C . LYS A 1 634 ? -3.398 -5.319 -5.479 1.00 94.38 634 LYS A C 1
ATOM 5289 O O . LYS A 1 634 ? -2.399 -4.908 -4.896 1.00 94.38 634 LYS A O 1
ATOM 5294 N N . GLN A 1 635 ? -3.421 -6.484 -6.134 1.00 92.00 635 GLN A N 1
ATOM 5295 C CA . GLN A 1 635 ? -2.284 -7.406 -6.182 1.00 92.00 635 GLN A CA 1
ATOM 5296 C C . GLN A 1 635 ? -1.050 -6.777 -6.845 1.00 92.00 635 GLN A C 1
ATOM 5298 O O . GLN A 1 635 ? 0.050 -6.982 -6.351 1.00 92.00 635 GLN A O 1
ATOM 5303 N N . SER A 1 636 ? -1.219 -5.928 -7.865 1.00 93.69 636 SER A N 1
ATOM 5304 C CA . SER A 1 636 ? -0.096 -5.237 -8.525 1.00 93.69 636 SER A CA 1
ATOM 5305 C C . SER A 1 636 ? 0.697 -4.342 -7.560 1.00 93.69 636 SER A C 1
ATOM 5307 O O . SER A 1 636 ? 1.905 -4.184 -7.710 1.00 93.69 636 SER A O 1
ATOM 5309 N N . TYR A 1 637 ? 0.040 -3.772 -6.543 1.00 95.38 637 TYR A N 1
ATOM 5310 C CA . TYR A 1 637 ? 0.714 -3.009 -5.487 1.00 95.38 637 TYR A CA 1
ATOM 5311 C C . TYR A 1 637 ? 1.435 -3.940 -4.502 1.00 95.38 637 TYR A C 1
ATOM 5313 O O . TYR A 1 637 ? 2.579 -3.688 -4.129 1.00 95.38 637 TYR A O 1
ATOM 5321 N N . LEU A 1 638 ? 0.795 -5.045 -4.107 1.00 92.75 638 LEU A N 1
ATOM 5322 C CA . LEU A 1 638 ? 1.379 -6.034 -3.189 1.00 92.75 638 LEU A CA 1
ATOM 5323 C C . LEU A 1 638 ? 2.594 -6.747 -3.799 1.00 92.75 638 LEU A C 1
ATOM 5325 O O . LEU A 1 638 ? 3.565 -7.038 -3.105 1.00 92.75 638 LEU A O 1
ATOM 5329 N N . ASP A 1 639 ? 2.586 -6.964 -5.111 1.00 88.69 639 ASP A N 1
ATOM 5330 C CA . ASP A 1 639 ? 3.707 -7.546 -5.850 1.00 88.69 639 ASP A CA 1
ATOM 5331 C C . ASP A 1 639 ? 4.953 -6.644 -5.848 1.00 88.69 639 ASP A C 1
ATOM 5333 O O . ASP A 1 639 ? 6.061 -7.130 -6.078 1.00 88.69 639 ASP A O 1
ATOM 5337 N N . LEU A 1 640 ? 4.799 -5.359 -5.513 1.00 89.75 640 LEU A N 1
ATOM 5338 C CA . LEU A 1 640 ? 5.889 -4.407 -5.274 1.00 89.75 640 LEU A CA 1
ATOM 5339 C C . LEU A 1 640 ? 6.313 -4.321 -3.799 1.00 89.75 640 LEU A C 1
ATOM 5341 O O . LEU A 1 640 ? 7.043 -3.404 -3.432 1.00 89.75 640 LEU A O 1
ATOM 5345 N N . ASP A 1 641 ? 5.850 -5.250 -2.956 1.00 89.25 641 ASP A N 1
ATOM 5346 C CA . ASP A 1 641 ? 6.093 -5.273 -1.506 1.00 89.25 641 ASP A CA 1
ATOM 5347 C C . ASP A 1 641 ? 5.586 -4.016 -0.783 1.00 89.25 641 ASP A C 1
ATOM 5349 O O . ASP A 1 641 ? 6.051 -3.670 0.303 1.00 89.25 641 ASP A O 1
ATOM 5353 N N . ILE A 1 642 ? 4.609 -3.323 -1.375 1.00 93.94 642 ILE A N 1
ATOM 5354 C CA . ILE A 1 642 ? 3.948 -2.190 -0.735 1.00 93.94 642 ILE A CA 1
ATOM 5355 C C . ILE A 1 642 ? 3.071 -2.739 0.400 1.00 93.94 642 ILE A C 1
ATOM 5357 O O . ILE A 1 642 ? 2.189 -3.565 0.136 1.00 93.94 642 ILE A O 1
ATOM 5361 N N . PRO A 1 643 ? 3.245 -2.269 1.650 1.00 94.94 643 PRO A N 1
ATOM 5362 C CA . PRO A 1 643 ? 2.396 -2.682 2.758 1.00 94.94 643 PRO A CA 1
ATOM 5363 C C . PRO A 1 643 ? 0.911 -2.430 2.445 1.00 94.94 643 PRO A C 1
ATOM 5365 O O . PRO A 1 643 ? 0.572 -1.334 1.992 1.00 94.94 643 PRO A O 1
ATOM 5368 N N . PRO A 1 644 ? -0.008 -3.377 2.723 1.00 93.81 644 PRO A N 1
ATOM 5369 C CA . PRO A 1 644 ? -1.437 -3.186 2.459 1.00 93.81 644 PRO A CA 1
ATOM 5370 C C . PRO A 1 644 ? -2.041 -1.969 3.170 1.00 93.81 644 PRO A C 1
ATOM 5372 O O . PRO A 1 644 ? -3.015 -1.403 2.688 1.00 93.81 644 PRO A O 1
ATOM 5375 N N . SER A 1 645 ? -1.464 -1.561 4.305 1.00 93.75 645 SER A N 1
ATOM 5376 C CA . SER A 1 645 ? -1.868 -0.362 5.043 1.00 93.75 645 SER A CA 1
ATOM 5377 C C . SER A 1 645 ? -1.305 0.937 4.463 1.00 93.75 645 SER A C 1
ATOM 5379 O O . SER A 1 645 ? -1.653 2.003 4.942 1.00 93.75 645 SER A O 1
ATOM 5381 N N . ALA A 1 646 ? -0.449 0.908 3.438 1.00 96.81 646 ALA A N 1
ATOM 5382 C CA . ALA A 1 646 ? 0.137 2.120 2.863 1.00 96.81 646 ALA A CA 1
ATOM 5383 C C . ALA A 1 646 ? -0.814 2.883 1.928 1.00 96.81 646 ALA A C 1
ATOM 5385 O O . ALA A 1 646 ? -0.494 4.000 1.527 1.00 96.81 646 ALA A O 1
ATOM 5386 N N . PHE A 1 647 ? -1.951 2.300 1.537 1.00 98.38 647 PHE A N 1
ATOM 5387 C CA . PHE A 1 647 ? -2.844 2.877 0.534 1.00 98.38 647 PHE A CA 1
ATOM 5388 C C . PHE A 1 647 ? -4.298 2.434 0.706 1.00 98.38 647 PHE A C 1
ATOM 5390 O O . PHE A 1 647 ? -4.591 1.438 1.359 1.00 98.38 647 PHE A O 1
ATOM 5397 N N . ILE A 1 648 ? -5.212 3.176 0.082 1.00 98.69 648 ILE A N 1
ATOM 5398 C CA . ILE A 1 648 ? -6.646 2.872 0.044 1.00 98.69 648 ILE A CA 1
ATOM 5399 C C . ILE A 1 648 ? -7.027 2.561 -1.399 1.00 98.69 648 ILE A C 1
ATOM 5401 O O . ILE A 1 648 ? -6.938 3.439 -2.260 1.00 98.69 648 ILE A O 1
ATOM 5405 N N . HIS A 1 649 ? -7.466 1.334 -1.679 1.00 98.38 649 HIS A N 1
ATOM 5406 C CA . HIS A 1 649 ? -7.913 0.952 -3.016 1.00 98.38 649 HIS A CA 1
ATOM 5407 C C . HIS A 1 649 ? -9.396 1.274 -3.206 1.00 98.38 649 HIS A C 1
ATOM 5409 O O . HIS A 1 649 ? -10.222 0.931 -2.364 1.00 98.38 649 HIS A O 1
ATOM 5415 N N . VAL A 1 650 ? -9.763 1.914 -4.321 1.00 97.44 650 VAL A N 1
ATOM 5416 C CA . VAL A 1 650 ? -11.173 2.261 -4.594 1.00 97.44 650 VAL A CA 1
ATOM 5417 C C . VAL A 1 650 ? -12.089 1.033 -4.633 1.00 97.44 650 VAL A C 1
ATOM 5419 O O . VAL A 1 650 ? -13.208 1.100 -4.132 1.00 97.44 650 VAL A O 1
ATOM 5422 N N . ASP A 1 651 ? -11.590 -0.090 -5.155 1.00 94.75 651 ASP A N 1
ATOM 5423 C CA . ASP A 1 651 ? -12.346 -1.350 -5.257 1.00 94.75 651 ASP A CA 1
ATOM 5424 C C . ASP A 1 651 ? -12.545 -2.079 -3.916 1.00 94.75 651 ASP A C 1
ATOM 5426 O O . ASP A 1 651 ? -13.323 -3.029 -3.857 1.00 94.75 651 ASP A O 1
ATOM 5430 N N . ASP A 1 652 ? -11.921 -1.620 -2.821 1.00 95.56 652 ASP A N 1
ATOM 5431 C CA . ASP A 1 652 ? -12.238 -2.121 -1.473 1.00 95.56 652 ASP A CA 1
ATOM 5432 C C . ASP A 1 652 ? -13.638 -1.648 -1.004 1.00 95.56 652 ASP A C 1
ATOM 5434 O O . ASP A 1 652 ? -14.154 -2.101 0.021 1.00 95.56 652 ASP A O 1
ATOM 5438 N N . PHE A 1 653 ? -14.286 -0.745 -1.755 1.00 97.06 653 PHE A N 1
ATOM 5439 C CA . PHE A 1 653 ? -15.575 -0.141 -1.423 1.00 97.06 653 PHE A CA 1
ATOM 5440 C C . PHE A 1 653 ? -16.611 -0.401 -2.514 1.00 97.06 653 PHE A C 1
ATOM 5442 O O . PHE A 1 653 ? -16.347 -0.268 -3.706 1.00 97.06 653 PHE A O 1
ATOM 5449 N N . LYS A 1 654 ? -17.865 -0.662 -2.118 1.00 95.06 654 LYS A N 1
ATOM 5450 C CA . LYS A 1 654 ? -18.956 -0.889 -3.086 1.00 95.06 654 LYS A CA 1
ATOM 5451 C C . LYS A 1 654 ? -19.363 0.386 -3.833 1.00 95.06 654 LYS A C 1
ATOM 5453 O O . LYS A 1 654 ? -20.095 0.318 -4.818 1.00 95.06 654 LYS A O 1
ATOM 5458 N N . SER A 1 655 ? -18.977 1.564 -3.333 1.00 95.81 655 SER A N 1
ATOM 5459 C CA . SER A 1 655 ? -19.315 2.854 -3.942 1.00 95.81 655 SER A CA 1
ATOM 5460 C C . SER A 1 655 ? -18.389 3.984 -3.486 1.00 95.81 655 SER A C 1
ATOM 5462 O O . SER A 1 655 ? -17.846 3.955 -2.382 1.00 95.81 655 SER A O 1
ATOM 5464 N N . ALA A 1 656 ? -18.320 5.052 -4.289 1.00 97.88 656 ALA A N 1
ATOM 5465 C CA . ALA A 1 656 ? -17.621 6.288 -3.927 1.00 97.88 656 ALA A CA 1
ATOM 5466 C C . ALA A 1 656 ? -18.168 6.938 -2.639 1.00 97.88 656 ALA A C 1
ATOM 5468 O O . ALA A 1 656 ? -17.420 7.605 -1.933 1.00 97.88 656 ALA A O 1
ATOM 5469 N N . LYS A 1 657 ? -19.450 6.716 -2.308 1.00 98.06 657 LYS A N 1
ATOM 5470 C CA . LYS A 1 657 ? -20.051 7.175 -1.048 1.00 98.06 657 LYS A CA 1
ATOM 5471 C C . LYS A 1 657 ? -19.421 6.481 0.157 1.00 98.06 657 LYS A C 1
ATOM 5473 O O . LYS A 1 657 ? -18.978 7.158 1.074 1.00 98.06 657 LYS A O 1
ATOM 5478 N N . GLN A 1 658 ? -19.338 5.150 0.121 1.00 98.19 658 GLN A N 1
ATOM 5479 C CA . GLN A 1 658 ? -18.708 4.372 1.195 1.00 98.19 658 GLN A CA 1
ATOM 5480 C C . GLN A 1 658 ? -17.228 4.723 1.354 1.00 98.19 658 GLN A C 1
ATOM 5482 O O . GLN A 1 658 ? -16.748 4.835 2.478 1.00 98.19 658 GLN A O 1
ATOM 5487 N N . LEU A 1 659 ? -16.522 4.953 0.240 1.00 98.50 659 LEU A N 1
ATOM 5488 C CA . LEU A 1 659 ? -15.158 5.469 0.288 1.00 98.50 659 LEU A CA 1
ATOM 5489 C C . LEU A 1 659 ? -15.114 6.846 0.969 1.00 98.50 659 LEU A C 1
ATOM 5491 O O . LEU A 1 659 ? -14.333 7.024 1.892 1.00 98.50 659 LEU A O 1
ATOM 5495 N N . GLY A 1 660 ? -15.964 7.802 0.580 1.00 98.44 660 GLY A N 1
ATOM 5496 C CA . GLY A 1 660 ? -16.009 9.129 1.210 1.00 98.44 660 GLY A CA 1
ATOM 5497 C C . GLY A 1 660 ? -16.306 9.083 2.715 1.00 98.44 660 GLY A C 1
ATOM 5498 O O . GLY A 1 660 ? -15.617 9.730 3.502 1.00 98.44 660 GLY A O 1
ATOM 5499 N N . GLU A 1 661 ? -17.259 8.247 3.135 1.00 97.94 661 GLU A N 1
ATOM 5500 C CA . GLU A 1 661 ? -17.562 7.993 4.551 1.00 97.94 661 GLU A CA 1
ATOM 5501 C C . GLU A 1 661 ? -16.350 7.417 5.298 1.00 97.94 661 GLU A C 1
ATOM 5503 O O . GLU A 1 661 ? -16.055 7.831 6.420 1.00 97.94 661 GLU A O 1
ATOM 5508 N N . TYR A 1 662 ? -15.617 6.491 4.677 1.00 98.38 662 TYR A N 1
ATOM 5509 C CA . TYR A 1 662 ? -14.398 5.933 5.253 1.00 98.38 662 TYR A CA 1
ATOM 5510 C C . TYR A 1 662 ? -13.268 6.967 5.346 1.00 98.38 662 TYR A C 1
ATOM 5512 O O . TYR A 1 662 ? -12.629 7.072 6.390 1.00 98.38 662 TYR A O 1
ATOM 5520 N N . LEU A 1 663 ? -13.069 7.796 4.317 1.00 98.50 663 LEU A N 1
ATOM 5521 C CA . LEU A 1 663 ? -12.091 8.889 4.345 1.00 98.50 663 LEU A CA 1
ATOM 5522 C C . LEU A 1 663 ? -12.397 9.891 5.464 1.00 98.50 663 LEU A C 1
ATOM 5524 O O . LEU A 1 663 ? -11.480 10.343 6.146 1.00 98.50 663 LEU A O 1
ATOM 5528 N N . HIS A 1 664 ? -13.675 10.188 5.722 1.00 98.06 664 HIS A N 1
ATOM 5529 C CA . HIS A 1 664 ? -14.074 10.994 6.876 1.00 98.06 664 HIS A CA 1
ATOM 5530 C C . HIS A 1 664 ? -13.723 10.339 8.215 1.00 98.06 664 HIS A C 1
ATOM 5532 O O . HIS A 1 664 ? -13.324 11.058 9.130 1.00 98.06 664 HIS A O 1
ATOM 5538 N N . LYS A 1 665 ? -13.835 9.010 8.341 1.00 97.25 665 LYS A N 1
ATOM 5539 C CA . LYS A 1 665 ? -13.389 8.293 9.547 1.00 97.25 665 LYS A CA 1
ATOM 5540 C C . LYS A 1 665 ? -11.880 8.428 9.728 1.00 97.25 665 LYS A C 1
ATOM 5542 O O . LYS A 1 665 ? -11.448 8.909 10.766 1.00 97.25 665 LYS A O 1
ATOM 5547 N N . VAL A 1 666 ? -11.093 8.103 8.700 1.00 97.31 666 VAL A N 1
ATOM 5548 C CA . VAL A 1 666 ? -9.621 8.195 8.751 1.00 97.31 666 VAL A CA 1
ATOM 5549 C C . VAL A 1 666 ? -9.166 9.630 9.053 1.00 97.31 666 VAL A C 1
ATOM 5551 O O . VAL A 1 666 ? -8.266 9.840 9.854 1.00 97.31 666 VAL A O 1
ATOM 5554 N N . ALA A 1 667 ? -9.810 10.643 8.468 1.00 96.62 667 ALA A N 1
ATOM 5555 C CA . ALA A 1 667 ? -9.454 12.047 8.683 1.00 96.62 667 ALA A CA 1
ATOM 5556 C C . ALA A 1 667 ? -9.788 12.584 10.089 1.00 96.62 667 ALA A C 1
ATOM 5558 O O . ALA A 1 667 ? -9.293 13.648 10.462 1.00 96.62 667 ALA A O 1
ATOM 5559 N N . ASN A 1 668 ? -10.669 11.916 10.839 1.00 93.94 668 ASN A N 1
ATOM 5560 C CA . ASN A 1 668 ? -11.148 12.379 12.146 1.00 93.94 668 ASN A CA 1
ATOM 5561 C C . ASN A 1 668 ? -10.812 11.435 13.304 1.00 93.94 668 ASN A C 1
ATOM 5563 O O . ASN A 1 668 ? -11.093 11.775 14.451 1.00 93.94 668 ASN A O 1
ATOM 5567 N N . ASP A 1 669 ? -10.194 10.294 13.018 1.00 93.25 669 ASP A N 1
ATOM 5568 C CA . ASP A 1 669 ? -9.700 9.350 14.007 1.00 93.25 669 ASP A CA 1
ATOM 5569 C C . ASP A 1 669 ? -8.184 9.200 13.847 1.00 93.25 669 ASP A C 1
ATOM 5571 O O . ASP A 1 669 ? -7.690 8.612 12.882 1.00 93.25 669 ASP A O 1
ATOM 5575 N N . TYR A 1 670 ? -7.444 9.734 14.820 1.00 93.25 670 TYR A N 1
ATOM 5576 C CA . TYR A 1 670 ? -5.988 9.656 14.849 1.00 93.25 670 TYR A CA 1
ATOM 5577 C C . TYR A 1 670 ? -5.476 8.212 14.829 1.00 93.25 670 TYR A C 1
ATOM 5579 O O . TYR A 1 670 ? -4.470 7.930 14.182 1.00 93.25 670 TYR A O 1
ATOM 5587 N N . PHE A 1 671 ? -6.141 7.296 15.534 1.00 92.00 671 PHE A N 1
ATOM 5588 C CA . PHE A 1 671 ? -5.676 5.918 15.661 1.00 92.00 671 PHE A CA 1
ATOM 5589 C C . PHE A 1 671 ? -5.878 5.158 14.360 1.00 92.00 671 PHE A C 1
ATOM 5591 O O . PHE A 1 671 ? -4.967 4.456 13.930 1.00 92.00 671 PHE A O 1
ATOM 5598 N N . LEU A 1 672 ? -7.006 5.383 13.685 1.00 94.88 672 LEU A N 1
ATOM 5599 C CA . LEU A 1 672 ? -7.230 4.836 12.351 1.00 94.88 672 LEU A CA 1
ATOM 5600 C C . LEU A 1 672 ? -6.258 5.436 11.323 1.00 94.88 672 LEU A C 1
ATOM 5602 O O . LEU A 1 672 ? -5.700 4.711 10.508 1.00 94.88 672 LEU A O 1
ATOM 5606 N N . TYR A 1 673 ? -5.997 6.747 11.377 1.00 96.56 673 TYR A N 1
ATOM 5607 C CA . TYR A 1 673 ? -4.968 7.387 10.550 1.00 96.56 673 TYR A CA 1
ATOM 5608 C C . TYR A 1 673 ? -3.575 6.791 10.797 1.00 96.56 673 TYR A C 1
ATOM 5610 O O . TYR A 1 673 ? -2.829 6.520 9.857 1.00 96.56 673 TYR A O 1
ATOM 5618 N N . ARG A 1 674 ? -3.221 6.560 12.065 1.00 94.31 674 ARG A N 1
ATOM 5619 C CA . ARG A 1 674 ? -1.918 6.036 12.485 1.00 94.31 674 ARG A CA 1
ATOM 5620 C C . ARG A 1 674 ? -1.607 4.672 11.870 1.00 94.31 674 ARG A C 1
ATOM 5622 O O . ARG A 1 674 ? -0.446 4.419 11.546 1.00 94.31 674 ARG A O 1
ATOM 5629 N N . GLU A 1 675 ? -2.606 3.812 11.683 1.00 93.44 675 GLU A N 1
ATOM 5630 C CA . GLU A 1 675 ? -2.437 2.488 11.061 1.00 93.44 675 GLU A CA 1
ATOM 5631 C C . GLU A 1 675 ? -1.818 2.569 9.655 1.00 93.44 675 GLU A C 1
ATOM 5633 O O . GLU A 1 675 ? -1.042 1.689 9.273 1.00 93.44 675 GLU A O 1
ATOM 5638 N N . TYR A 1 676 ? -2.044 3.672 8.932 1.00 96.56 676 TYR A N 1
ATOM 5639 C CA . TYR A 1 676 ? -1.506 3.883 7.586 1.00 96.56 676 TYR A CA 1
ATOM 5640 C C . TYR A 1 676 ? -0.005 4.186 7.531 1.00 96.56 676 TYR A C 1
ATOM 5642 O O . TYR A 1 676 ? 0.573 4.200 6.446 1.00 96.56 676 TYR A O 1
ATOM 5650 N N . PHE A 1 677 ? 0.649 4.427 8.673 1.00 94.25 677 PHE A N 1
ATOM 5651 C CA . PHE A 1 677 ? 2.043 4.888 8.726 1.00 94.25 677 PHE A CA 1
ATOM 5652 C C . PHE A 1 677 ? 2.959 4.026 9.602 1.00 94.25 677 PHE A C 1
ATOM 5654 O O . PHE A 1 677 ? 4.137 4.348 9.756 1.00 94.25 677 PHE A O 1
ATOM 5661 N N . GLN A 1 678 ? 2.473 2.908 10.149 1.00 88.69 678 GLN A N 1
ATOM 5662 C CA . GLN A 1 678 ? 3.286 2.030 11.009 1.00 88.69 678 GLN A CA 1
ATOM 5663 C C . GLN A 1 678 ? 4.500 1.430 10.283 1.00 88.69 678 GLN A C 1
ATOM 5665 O O . GLN A 1 678 ? 5.555 1.240 10.885 1.00 88.69 678 GLN A O 1
ATOM 5670 N N . TRP A 1 679 ? 4.380 1.201 8.975 1.00 90.19 679 TRP A N 1
ATOM 5671 C CA . TRP A 1 679 ? 5.465 0.711 8.127 1.00 90.19 679 TRP A CA 1
ATOM 5672 C C . TRP A 1 679 ? 6.525 1.782 7.825 1.00 90.19 679 TRP A C 1
ATOM 5674 O O . TRP A 1 679 ? 7.636 1.457 7.420 1.00 90.19 679 TRP A O 1
ATOM 5684 N N . PHE A 1 680 ? 6.229 3.072 8.022 1.00 90.56 680 PHE A N 1
ATOM 5685 C CA . PHE A 1 680 ? 6.980 4.167 7.401 1.00 90.56 680 PHE A CA 1
ATOM 5686 C C . PHE A 1 680 ? 8.485 4.156 7.713 1.00 90.56 680 PHE A C 1
ATOM 5688 O O . PHE A 1 680 ? 9.277 4.463 6.831 1.00 90.56 680 PHE A O 1
ATOM 5695 N N . ASN A 1 681 ? 8.925 3.764 8.916 1.00 87.88 681 ASN A N 1
ATOM 5696 C CA . ASN A 1 681 ? 10.363 3.731 9.259 1.00 87.88 681 ASN A CA 1
ATOM 5697 C C . ASN A 1 681 ? 11.093 2.444 8.882 1.00 87.88 681 ASN A C 1
ATOM 5699 O O . ASN A 1 681 ? 12.315 2.370 9.055 1.00 87.88 681 ASN A O 1
ATOM 5703 N N . GLN A 1 682 ? 10.363 1.441 8.406 1.00 86.94 682 GLN A N 1
ATOM 5704 C CA . GLN A 1 682 ? 10.937 0.209 7.876 1.00 86.94 682 GLN A CA 1
ATOM 5705 C C . GLN A 1 682 ? 11.391 0.391 6.427 1.00 86.94 682 GLN A C 1
ATOM 5707 O O . GLN A 1 682 ? 12.222 -0.383 5.968 1.00 86.94 682 GLN A O 1
ATOM 5712 N N . TYR A 1 683 ? 10.904 1.427 5.735 1.00 89.69 683 TYR A N 1
ATOM 5713 C CA . TYR A 1 683 ? 11.151 1.613 4.311 1.00 89.69 683 TYR A CA 1
ATOM 5714 C C . TYR A 1 683 ? 11.628 3.024 3.952 1.00 89.69 683 TYR A C 1
ATOM 5716 O O . TYR A 1 683 ? 11.230 4.022 4.563 1.00 89.69 683 TYR A O 1
ATOM 5724 N N . GLU A 1 684 ? 12.433 3.091 2.895 1.00 89.88 684 GLU A N 1
ATOM 5725 C CA . GLU A 1 684 ? 12.780 4.319 2.186 1.00 89.88 684 GLU A CA 1
ATOM 5726 C C . GLU A 1 684 ? 12.070 4.384 0.830 1.00 89.88 684 GLU A C 1
ATOM 5728 O O . GLU A 1 684 ? 11.940 3.374 0.135 1.00 89.88 684 GLU A O 1
ATOM 5733 N N . ILE A 1 685 ? 11.590 5.578 0.471 1.00 92.06 685 ILE A N 1
ATOM 5734 C CA . ILE A 1 685 ? 10.757 5.812 -0.715 1.00 92.06 685 ILE A CA 1
ATOM 5735 C C . ILE A 1 685 ? 11.540 6.636 -1.736 1.00 92.06 685 ILE A C 1
ATOM 5737 O O . ILE A 1 685 ? 11.809 7.819 -1.513 1.00 92.06 685 ILE A O 1
ATOM 5741 N N . PHE A 1 686 ? 11.813 6.041 -2.894 1.00 91.62 686 PHE A N 1
ATOM 5742 C CA . PHE A 1 686 ? 12.396 6.722 -4.047 1.00 91.62 686 PHE A CA 1
ATOM 5743 C C . PHE A 1 686 ? 11.322 6.958 -5.102 1.00 91.62 686 PHE A C 1
ATOM 5745 O O . PHE A 1 686 ? 10.596 6.038 -5.468 1.00 91.62 686 PHE A O 1
ATOM 5752 N N . TYR A 1 687 ? 11.220 8.190 -5.597 1.00 92.44 687 TYR A N 1
ATOM 5753 C CA . TYR A 1 687 ? 10.266 8.552 -6.656 1.00 92.44 687 TYR A CA 1
ATOM 5754 C C . TYR A 1 687 ? 10.853 9.510 -7.705 1.00 92.44 687 TYR A C 1
ATOM 5756 O O . TYR A 1 687 ? 10.272 9.698 -8.772 1.00 92.44 687 TYR A O 1
ATOM 5764 N N . GLN A 1 688 ? 11.984 10.161 -7.410 1.00 90.62 688 GLN A N 1
ATOM 5765 C CA . GLN A 1 688 ? 12.560 11.143 -8.318 1.00 90.62 688 GLN A CA 1
ATOM 5766 C C . GLN A 1 688 ? 13.273 10.439 -9.469 1.00 90.62 688 GLN A C 1
ATOM 5768 O O . GLN A 1 688 ? 14.110 9.564 -9.264 1.00 90.62 688 GLN A O 1
ATOM 5773 N N . THR A 1 689 ? 12.992 10.877 -10.695 1.00 87.12 689 THR A N 1
ATOM 5774 C CA . THR A 1 689 ? 13.579 10.311 -11.918 1.00 87.12 689 THR A CA 1
ATOM 5775 C C . THR A 1 689 ? 15.111 10.302 -11.894 1.00 87.12 689 THR A C 1
ATOM 5777 O O . THR A 1 689 ? 15.716 9.353 -12.378 1.00 87.12 689 THR A O 1
ATOM 5780 N N . ASN A 1 690 ? 15.741 11.316 -11.291 1.00 87.31 690 ASN A N 1
ATOM 5781 C CA . ASN A 1 690 ? 17.202 11.413 -11.205 1.00 87.31 690 ASN A CA 1
ATOM 5782 C C . ASN A 1 690 ? 17.836 10.324 -10.327 1.00 87.31 690 ASN A C 1
ATOM 5784 O O . ASN A 1 690 ? 18.985 9.967 -10.565 1.00 87.31 690 ASN A O 1
ATOM 5788 N N . ASP A 1 691 ? 17.100 9.799 -9.345 1.00 87.12 691 ASP A N 1
ATOM 5789 C CA . ASP A 1 691 ? 17.564 8.691 -8.506 1.00 87.12 691 ASP A CA 1
ATOM 5790 C C . ASP A 1 691 ? 17.271 7.347 -9.184 1.00 87.12 691 ASP A C 1
ATOM 5792 O O . ASP A 1 691 ? 18.080 6.424 -9.156 1.00 87.12 691 ASP A O 1
ATOM 5796 N N . LEU A 1 692 ? 16.110 7.255 -9.832 1.00 91.75 692 LEU A N 1
ATOM 5797 C CA . LEU A 1 692 ? 15.545 6.019 -10.360 1.00 91.75 692 LEU A CA 1
ATOM 5798 C C . LEU A 1 692 ? 16.104 5.582 -11.719 1.00 91.75 692 LEU A C 1
ATOM 5800 O O . LEU A 1 692 ? 16.332 4.395 -11.936 1.00 91.75 692 LEU A O 1
ATOM 5804 N N . GLU A 1 693 ? 16.335 6.505 -12.652 1.00 91.56 693 GLU A N 1
ATOM 5805 C CA . GLU A 1 693 ? 16.835 6.140 -13.986 1.00 91.56 693 GLU A CA 1
ATOM 5806 C C . GLU A 1 693 ? 18.236 5.516 -13.944 1.00 91.56 693 GLU A C 1
ATOM 5808 O O . GLU A 1 693 ? 18.424 4.481 -14.586 1.00 91.56 693 GLU A O 1
ATOM 5813 N N . PRO A 1 694 ? 19.201 6.027 -13.148 1.00 91.94 694 PRO A N 1
ATOM 5814 C CA . PRO A 1 694 ? 20.493 5.364 -12.991 1.00 91.94 694 PRO A CA 1
ATOM 5815 C C . PRO A 1 694 ? 20.382 3.935 -12.451 1.00 91.94 694 PRO A C 1
ATOM 5817 O O . PRO A 1 694 ? 21.176 3.067 -12.822 1.00 91.94 694 PRO A O 1
ATOM 5820 N N . ILE A 1 695 ? 19.384 3.680 -11.598 1.00 90.75 695 ILE A N 1
ATOM 5821 C CA . ILE A 1 695 ? 19.060 2.349 -11.072 1.00 90.75 695 ILE A CA 1
ATOM 5822 C C . ILE A 1 695 ? 18.505 1.459 -12.184 1.00 90.75 695 ILE A C 1
ATOM 5824 O O . ILE A 1 695 ? 18.976 0.339 -12.389 1.00 90.75 695 ILE A O 1
ATOM 5828 N N . ARG A 1 696 ? 17.555 1.972 -12.960 1.00 92.38 696 ARG A N 1
ATOM 5829 C CA . ARG A 1 696 ? 16.956 1.245 -14.077 1.00 92.38 696 ARG A CA 1
ATOM 5830 C C . ARG A 1 696 ? 17.967 0.915 -15.180 1.00 92.38 696 ARG A C 1
ATOM 5832 O O . ARG A 1 696 ? 17.955 -0.187 -15.724 1.00 92.38 696 ARG A O 1
ATOM 5839 N N . MET A 1 697 ? 18.893 1.824 -15.482 1.00 93.00 697 MET A N 1
ATOM 5840 C CA . MET A 1 697 ? 19.972 1.573 -16.446 1.00 93.00 697 MET A CA 1
ATOM 5841 C C . MET A 1 697 ? 21.001 0.566 -15.917 1.00 93.00 697 MET A C 1
ATOM 5843 O O . MET A 1 697 ? 21.579 -0.197 -16.693 1.00 93.00 697 MET A O 1
ATOM 5847 N N . CYS A 1 698 ? 21.206 0.504 -14.600 1.00 91.31 698 CYS A N 1
ATOM 5848 C CA . CYS A 1 698 ? 22.003 -0.555 -13.985 1.00 91.31 698 CYS A CA 1
ATOM 5849 C C . CYS A 1 698 ? 21.389 -1.944 -14.176 1.00 91.31 698 CYS A C 1
ATOM 5851 O O . CYS A 1 698 ? 22.118 -2.890 -14.478 1.00 91.31 698 CYS A O 1
ATOM 5853 N N . GLU A 1 699 ? 20.061 -2.069 -14.074 1.00 92.06 699 GLU A N 1
ATOM 5854 C CA . GLU A 1 699 ? 19.365 -3.316 -14.410 1.00 92.06 699 GLU A CA 1
ATOM 5855 C C . GLU A 1 699 ? 19.611 -3.709 -15.873 1.00 92.06 699 GLU A C 1
ATOM 5857 O O . GLU A 1 699 ? 19.935 -4.865 -16.147 1.00 92.06 699 GLU A O 1
ATOM 5862 N N . LEU A 1 700 ? 19.539 -2.752 -16.806 1.00 92.88 700 LEU A N 1
ATOM 5863 C CA . LEU A 1 700 ? 19.848 -3.002 -18.215 1.00 92.88 700 LEU A CA 1
ATOM 5864 C C . LEU A 1 700 ? 21.273 -3.544 -18.404 1.00 92.88 700 LEU A C 1
ATOM 5866 O O . LEU A 1 700 ? 21.460 -4.569 -19.060 1.00 92.88 700 LEU A O 1
ATOM 5870 N N . CYS A 1 701 ? 22.278 -2.886 -17.822 1.00 90.94 701 CYS A N 1
ATOM 5871 C CA . CYS A 1 701 ? 23.666 -3.326 -17.961 1.00 90.94 701 CYS A CA 1
ATOM 5872 C C . CYS A 1 701 ? 23.894 -4.723 -17.366 1.00 90.94 701 CYS A C 1
ATOM 5874 O O . CYS A 1 701 ? 24.568 -5.569 -17.958 1.00 90.94 701 CYS A O 1
ATOM 5876 N N . MET A 1 702 ? 23.281 -4.997 -16.217 1.00 87.31 702 MET A N 1
ATOM 5877 C CA . MET A 1 702 ? 23.315 -6.315 -15.597 1.00 87.31 702 MET A CA 1
ATOM 5878 C C . MET A 1 702 ? 22.681 -7.385 -16.498 1.00 87.31 702 MET A C 1
ATOM 5880 O O . MET A 1 702 ? 23.283 -8.433 -16.721 1.00 87.31 702 MET A O 1
ATOM 5884 N N . ARG A 1 703 ? 21.505 -7.108 -17.076 1.00 86.38 703 ARG A N 1
ATOM 5885 C CA . ARG A 1 703 ? 20.823 -8.011 -18.016 1.00 86.38 703 ARG A CA 1
ATOM 5886 C C . ARG A 1 703 ? 21.678 -8.337 -19.241 1.00 86.38 703 ARG A C 1
ATOM 5888 O O . ARG A 1 703 ? 21.749 -9.499 -19.628 1.00 86.38 703 ARG A O 1
ATOM 5895 N N . LEU A 1 704 ? 22.356 -7.340 -19.815 1.00 87.44 704 LEU A N 1
ATOM 5896 C CA . LEU A 1 704 ? 23.295 -7.524 -20.933 1.00 87.44 704 LEU A CA 1
ATOM 5897 C C . LEU A 1 704 ? 24.422 -8.498 -20.585 1.00 87.44 704 LEU A C 1
ATOM 5899 O O . LEU A 1 704 ? 24.721 -9.402 -21.364 1.00 87.44 704 LEU A O 1
ATOM 5903 N N . ASN A 1 705 ? 24.993 -8.363 -19.390 1.00 84.25 705 ASN A N 1
ATOM 5904 C CA . ASN A 1 705 ? 26.060 -9.236 -18.908 1.00 84.25 705 ASN A CA 1
ATOM 5905 C C . ASN A 1 705 ? 25.606 -10.673 -18.618 1.00 84.25 705 ASN A C 1
ATOM 5907 O O . ASN A 1 705 ? 26.402 -11.601 -18.734 1.00 84.25 705 ASN A O 1
ATOM 5911 N N . MET A 1 706 ? 24.337 -10.866 -18.258 1.00 79.44 706 MET A N 1
ATOM 5912 C CA . MET A 1 706 ? 23.765 -12.184 -17.963 1.00 79.44 706 MET A CA 1
ATOM 5913 C C . MET A 1 706 ? 23.295 -12.940 -19.213 1.00 79.44 706 MET A C 1
ATOM 5915 O O . MET A 1 706 ? 22.956 -14.119 -19.125 1.00 79.44 706 MET A O 1
ATOM 5919 N N . GLN A 1 707 ? 23.250 -12.289 -20.376 1.00 74.06 707 GLN A N 1
ATOM 5920 C CA . GLN A 1 707 ? 22.701 -12.893 -21.583 1.00 74.06 707 GLN A CA 1
ATOM 5921 C C . GLN A 1 707 ? 23.674 -13.891 -22.232 1.00 74.06 707 GLN A C 1
ATOM 5923 O O . GLN A 1 707 ? 24.748 -13.533 -22.732 1.00 74.06 707 GLN A O 1
ATOM 5928 N N . ASN A 1 708 ? 23.233 -15.142 -22.362 1.00 63.72 708 ASN A N 1
ATOM 5929 C CA . ASN A 1 708 ? 23.936 -16.143 -23.157 1.00 63.72 708 ASN A CA 1
ATOM 5930 C C . ASN A 1 708 ? 23.766 -15.863 -24.660 1.00 63.72 708 ASN A C 1
ATOM 5932 O O . ASN A 1 708 ? 22.682 -15.542 -25.140 1.00 63.72 708 ASN A O 1
ATOM 5936 N N . GLY A 1 709 ? 24.849 -16.008 -25.433 1.00 55.53 709 GLY A N 1
ATOM 5937 C CA . GLY A 1 709 ? 24.930 -15.599 -26.845 1.00 55.53 709 GLY A CA 1
ATOM 5938 C C . GLY A 1 709 ? 23.966 -16.264 -27.842 1.00 55.53 709 GLY A C 1
ATOM 5939 O O . GLY A 1 709 ? 24.013 -15.890 -29.005 1.00 55.53 709 GLY A O 1
ATOM 5940 N N . ASN A 1 710 ? 23.108 -17.196 -27.411 1.00 51.28 710 ASN A N 1
ATOM 5941 C CA . ASN A 1 710 ? 22.197 -17.967 -28.269 1.00 51.28 710 ASN A CA 1
ATOM 5942 C C . ASN A 1 710 ? 20.705 -17.602 -28.089 1.00 51.28 710 ASN A C 1
ATOM 5944 O O . ASN A 1 710 ? 19.832 -18.261 -28.657 1.00 51.28 710 ASN A O 1
ATOM 5948 N N . GLU A 1 711 ? 20.367 -16.572 -27.306 1.00 56.47 711 GLU A N 1
ATOM 5949 C CA . GLU A 1 711 ? 18.970 -16.184 -27.059 1.00 56.47 711 GLU A CA 1
ATOM 5950 C C . GLU A 1 711 ? 18.419 -15.214 -28.120 1.00 56.47 711 GLU A C 1
ATOM 5952 O O . GLU A 1 711 ? 18.344 -14.004 -27.921 1.00 56.47 711 GLU A O 1
ATOM 5957 N N . HIS A 1 712 ? 17.959 -15.750 -29.254 1.00 61.97 712 HIS A N 1
ATOM 5958 C CA . HIS A 1 712 ? 17.287 -14.977 -30.313 1.00 61.97 712 HIS A CA 1
ATOM 5959 C C . HIS A 1 712 ? 15.756 -14.893 -30.137 1.00 61.97 712 HIS A C 1
ATOM 5961 O O . HIS A 1 712 ? 15.005 -14.925 -31.115 1.00 61.97 712 HIS A O 1
ATOM 5967 N N . ARG A 1 713 ? 15.259 -14.810 -28.894 1.00 74.38 713 ARG A N 1
ATOM 5968 C CA . ARG A 1 713 ? 13.815 -14.673 -28.624 1.00 74.38 713 ARG A CA 1
ATOM 5969 C C . ARG A 1 713 ? 13.377 -13.214 -28.760 1.00 74.38 713 ARG A C 1
ATOM 5971 O O . ARG A 1 713 ? 14.110 -12.295 -28.399 1.00 74.38 713 ARG A O 1
ATOM 5978 N N . PHE A 1 714 ? 12.185 -13.015 -29.312 1.00 82.38 714 PHE A N 1
ATOM 5979 C CA . PHE A 1 714 ? 11.553 -11.712 -29.503 1.00 82.38 714 PHE A CA 1
ATOM 5980 C C . PHE A 1 714 ? 10.076 -11.786 -29.124 1.00 82.38 714 PHE A C 1
ATOM 5982 O O . PHE A 1 714 ? 9.458 -12.851 -29.187 1.00 82.38 714 PHE A O 1
ATOM 5989 N N . TYR A 1 715 ? 9.502 -10.647 -28.750 1.00 85.12 715 TYR A N 1
ATOM 5990 C CA . TYR A 1 715 ? 8.077 -10.549 -28.459 1.00 85.12 715 TYR A CA 1
ATOM 5991 C C . TYR A 1 715 ? 7.257 -10.816 -29.725 1.00 85.12 715 TYR A C 1
ATOM 5993 O O . TYR A 1 715 ? 7.431 -10.153 -30.745 1.00 85.12 715 TYR A O 1
ATOM 6001 N N . THR A 1 716 ? 6.331 -11.772 -29.660 1.00 84.56 716 THR A N 1
ATOM 6002 C CA . THR A 1 716 ? 5.419 -12.083 -30.774 1.00 84.56 716 THR A CA 1
ATOM 6003 C C . THR A 1 716 ? 4.247 -11.107 -30.851 1.00 84.56 716 THR A C 1
ATOM 6005 O O . THR A 1 716 ? 3.725 -10.842 -31.931 1.00 84.56 716 THR A O 1
ATOM 6008 N N . ASN A 1 717 ? 3.812 -10.570 -29.707 1.00 87.75 717 ASN A N 1
ATOM 6009 C CA . ASN A 1 717 ? 2.724 -9.602 -29.626 1.00 87.75 717 ASN A CA 1
ATOM 6010 C C . ASN A 1 717 ? 2.917 -8.664 -28.424 1.00 87.75 717 ASN A C 1
ATOM 6012 O O . ASN A 1 717 ? 2.318 -8.854 -27.363 1.00 87.75 717 ASN A O 1
ATOM 6016 N N . ILE A 1 718 ? 3.754 -7.642 -28.614 1.00 88.25 718 ILE A N 1
ATOM 6017 C CA . ILE A 1 718 ? 4.026 -6.592 -27.620 1.00 88.25 718 ILE A CA 1
ATOM 6018 C C . ILE A 1 718 ? 2.743 -5.873 -27.213 1.00 88.25 718 ILE A C 1
ATOM 6020 O O . ILE A 1 718 ? 2.548 -5.595 -26.035 1.00 88.25 718 ILE A O 1
ATOM 6024 N N . HIS A 1 719 ? 1.834 -5.622 -28.160 1.00 88.12 719 HIS A N 1
ATOM 6025 C CA . HIS A 1 719 ? 0.597 -4.910 -27.859 1.00 88.12 719 HIS A CA 1
ATOM 6026 C C . HIS A 1 719 ? -0.284 -5.665 -26.861 1.00 88.12 719 HIS A C 1
ATOM 6028 O O . HIS A 1 719 ? -0.804 -5.055 -25.931 1.00 88.12 719 HIS A O 1
ATOM 6034 N N . ARG A 1 720 ? -0.453 -6.981 -27.048 1.00 88.44 720 ARG A N 1
ATOM 6035 C CA . ARG A 1 720 ? -1.248 -7.822 -26.145 1.00 88.44 720 ARG A CA 1
ATOM 6036 C C . ARG A 1 720 ? -0.598 -7.910 -24.770 1.00 88.44 720 ARG A C 1
ATOM 6038 O O . ARG A 1 720 ? -1.294 -7.729 -23.782 1.00 88.44 720 ARG A O 1
ATOM 6045 N N . TRP A 1 721 ? 0.708 -8.169 -24.727 1.00 88.81 721 TRP A N 1
ATOM 6046 C CA . TRP A 1 721 ? 1.466 -8.262 -23.480 1.00 88.81 721 TRP A CA 1
ATOM 6047 C C . TRP A 1 721 ? 1.370 -6.966 -22.660 1.00 88.81 721 TRP A C 1
ATOM 6049 O O . TRP A 1 721 ? 0.945 -6.986 -21.507 1.00 88.81 721 TRP A O 1
ATOM 6059 N N . HIS A 1 722 ? 1.651 -5.829 -23.296 1.00 87.81 722 HIS A N 1
ATOM 6060 C CA . HIS A 1 722 ? 1.634 -4.516 -22.660 1.00 87.81 722 HIS A CA 1
ATOM 6061 C C . HIS A 1 722 ? 0.233 -4.084 -22.197 1.00 87.81 722 HIS A C 1
ATOM 6063 O O . HIS A 1 722 ? 0.103 -3.278 -21.280 1.00 87.81 722 HIS A O 1
ATOM 6069 N N . ARG A 1 723 ? -0.830 -4.605 -22.831 1.00 84.12 723 ARG A N 1
ATOM 6070 C CA . ARG A 1 723 ? -2.225 -4.266 -22.514 1.00 84.12 723 ARG A CA 1
ATOM 6071 C C . ARG A 1 723 ? -2.963 -5.299 -21.659 1.00 84.12 723 ARG A C 1
ATOM 6073 O O . ARG A 1 723 ? -4.187 -5.397 -21.728 1.00 84.12 723 ARG A O 1
ATOM 6080 N N . THR A 1 724 ? -2.233 -6.079 -20.877 1.00 82.94 724 THR A N 1
ATOM 6081 C CA . THR A 1 724 ? -2.838 -7.050 -19.963 1.00 82.94 724 THR A CA 1
ATOM 6082 C C . THR A 1 724 ? -3.692 -6.325 -18.910 1.00 82.94 724 THR A C 1
ATOM 6084 O O . THR A 1 724 ? -3.220 -5.388 -18.269 1.00 82.94 724 THR A O 1
ATOM 6087 N N . GLU A 1 725 ? -4.962 -6.731 -18.796 1.00 81.12 725 GLU A N 1
ATOM 6088 C CA . GLU A 1 725 ? -5.977 -6.164 -17.881 1.00 81.12 725 GLU A CA 1
ATOM 6089 C C . GLU A 1 725 ? -6.189 -4.637 -18.012 1.00 81.12 725 GLU A C 1
ATOM 6091 O O . GLU A 1 725 ? -6.509 -3.943 -17.048 1.00 81.12 725 GLU A O 1
ATOM 6096 N N . CYS A 1 726 ? -6.040 -4.122 -19.238 1.00 80.56 726 CYS A N 1
ATOM 6097 C CA . CYS A 1 726 ? -6.502 -2.800 -19.673 1.00 80.56 726 CYS A CA 1
ATOM 6098 C C . CYS A 1 726 ? -7.811 -2.892 -20.496 1.00 80.56 726 CYS A C 1
ATOM 6100 O O . CYS A 1 726 ? -8.217 -1.830 -21.019 1.00 80.56 726 CYS A O 1
#

Sequence (726 aa):
MNRGKLTTNSSTVPKGRRRINIQQLQNVLLVWLDSNIDETNDDYQNTISTLRCAINDVNTYTNGDQCLEFIQTTIDKNVCMVISGSLGQHTVPRVHNMSQVDSIFIFSGNKTYHEQWIKDWSKIKGVFTDITPMCEALKEAAHQCEQNAIPMSFVGPNENLNRLDTSFMYTQILKEILVTIKFEQNHIQDYFDYCRDAFVDNEEEMVNIQRLEREYRSKTPIYWYTCQMFLYPMLNRALRLMNGDTITRLGFFIGDLHRQIEQLHREQYAGTTAANTFTVYRGQEIRIFVKNTISSTTTTTNPIEISFWQKLDDQDKLLTNEKKIELIVKYRKKYDLNWTNIFHTIYRRKIEKLYQKDMKNDYKYIIMENMTNIPQKTFVIFEETPVFQQPKFCSSKLIFHPQCPYTNCEWKCQNSPINDENIRRASVFHHVDINTDEMHVKLKTRSHNDIWILWIDEANRQLKHLNQYKFNWTLSFRQDSEISIGTYGLLIENNSNKKSYSTNTSDLILSLDFLYILTNRNILITDFTLENHILTNYRYRSKHALWFVSNCEPKARLNYYERLKNYFPINAFGSCINNAENKCNKNDRCELEQSRLALFYLAFESQTCTDYITEKFWRALHYGMIPIVFGPNKQSYLDLDIPPSAFIHVDDFKSAKQLGEYLHKVANDYFLYREYFQWFNQYEIFYQTNDLEPIRMCELCMRLNMQNGNEHRFYTNIHRWHRTEC

Nearest PDB structures (foldseek):
  8d0w-assembly1_A  TM=8.274E-01  e=1.941E-15  Homo sapiens
  6oaq-assembly1_B  TM=5.025E-01  e=3.788E-02  [Leptolyngbya] sp. JSC-1
  5m7n-assembly1_B  TM=5.717E-01  e=1.212E-01  Brucella abortus str. 2308 A
  3n75-assembly1_A  TM=2.969E-01  e=1.034E-01  Escherichia coli K-12
  3knz-assembly1_B  TM=3.785E-01  e=1.702E+00  Salmonella enterica subsp. enterica serovar Typhimurium

Organism: NCBI:txid433720

Radius of gyration: 34.1 Å; Cα contacts (8 Å, |Δi|>4): 925; chains: 1; bounding box: 84×92×87 Å